Protein 2OIK (pdb70)

CATH classification: 3.30.428.10

B-factor: mean 17.27, std 9.83, range [2.0, 64.06]

InterPro domains:
  IPR011146 HIT-like domain [PF01230] (21-105)
  IPR011146 HIT-like domain [PS51084] (9-110)
  IPR026026 Histidine triad hydrolase, Hint-type [PIRSF000714] (9-146)
  IPR036265 HIT-like superfamily [G3DSA:3.30.428.10] (1-153)
  IPR036265 HIT-like superfamily [SSF54197] (8-139)

Solvent-accessible surface area: 24779 Å² total

Foldseek 3Di:
DADVPQCLQVDPQACWLDDDDQWTKHFHFDQLFALWMKIFGNDFDQDVSDPPVSVVVSLLLVLLLVLSCVLPAPDWDWDFDPCSRGTMIITTGHHCPGQCPPPDPVDDGDDDDGDDHDDPVSSNSSSVSSVVSND/DADPPQPLSPDVQAQWLDDDPFWTKHFHFDQLFALWIKIFTNDFDQDVSDDVVSVVVSLLLVLLLVLSCVLPAPDWDWDFDCCSRGTMIITTGHHPQGQAPPHDPVDDGDDDDRDDHDDPVSSVSSSVSSVVSPD/DADPPQCLQPDVQACWLADDQFWTKHFHFDQLFALKIKIFGNDFDQDVSDDPVSVVVSLLLVLLLVLSCVLPAPDWDWDFDPCSRGTMIITTRHHCQGQCPPPDPVDDGDDDDRDDHDDPVSSVSSSVSSCVSPVD/DADPPQCLRVDPQACWLDDDPFWTKHFHFDQQFALWMKIFGNDFDQDVSDDVVSVVVSLLLVLSLVLSCVLPAPDWDWDFDPCSRGTMIITTGHHCPGQCPPPDPPDDGDDDDGDDHDDPVSSNSSSVSSVVSPD

Nearest PDB structures (foldseek):
  2oik-assembly2_D  TM=1.006E+00  e=1.350E-24  Methylobacillus flagellatus KT
  3i4s-assembly1_B  TM=7.243E-01  e=1.370E-07  Bradyrhizobium japonicum
  3nrd-assembly1_A  TM=7.427E-01  e=4.252E-07  Sinorhizobium meliloti 1021
  3o0m-assembly1_A  TM=6.708E-01  e=4.443E-05  Mycolicibacterium smegmatis MC2 155
  6cpy-assembly2_B  TM=4.440E-01  e=4.401E+00  Zea mays

Organism: Methylobacillus flagellatus (strain ATCC 51484 / DSM 6875 / VKM B-1610 / KT) (NCBI:txid265072)

Radius of gyration: 26.85 Å; Cα contacts (8 Å, |Δi|>4): 1115; chains: 4; bounding box: 58×59×86 Å

Secondary structure (DSSP, 8-state):
---TT-HHHHS--SEEEEE-SSEEEEE---TT-TT-EEEEESS------S-HHHHHH--HHHHHHHHHHH---SEEEEEE-----S-EEEEEEE-TTSSSTTS-TTS---S---PPPPPHHHHHHHHHHHHHHH-/---TT-HHHHS--SEEEEE-SSEEEEE---TT-TT-EEEEESS------S-HHHHHH--HHHHHHHHHHH---SEEEEEE-----S-EEEEEEE-TTSSSTTS-TTS---S---PPPPPHHHHHHHHHHHHHHH-/---TT-HHHHS--SEEEEE-SSEEEEE---TT-TT-EEEEESS------S-HHHHHH--HHHHHHHHHHH---SEEEEEE-----S-EEEEEEE-TTSSSTTS-TTS---S---PPPPPHHHHHHHHHHHHHHH--/---TT-HHHHS--SEEEEE-SSEEEEE---TT-TT-EEEEESS------S-HHHHHH--HHHHHHHHHHH---SEEEEEE-----S-EEEEEEE-TTSSSTTS-TTS---S---PPPPPHHHHHHHHHHHHHHH-

Sequence (541 aa):
SFHKNCEELCTTAGGEILWQDALCRVVHVENQDYPGFCRVILNRHVKESDLRPAERDHLLVVFAVEEAVREVRPDKINLASLGNTPHVHWHVIPRFKRDRHFPNSVWGETKRESLPQALDQGSTTALKKAISVRLDSFHKNCELCTTAGGEILWQDALCRVVHVENQDYPGFCRVILNRHVKESDLRPAERDHLLVVFAVEEAVREVRPDKINLASLGNTPHVHWHVIPRFKRDRHFPNSVWGETTKRESLPQALDQGSTTALKKAISVVRLDSFHKNCELCTTAGGEILWQDALCRVVHVENQDYPGFCRVILNRHVKESDLRPAERDHHLLVVFAVEEAVREVRPDKINLASLGNTPHVHWHVIPRFKRDRHFPNSVWGETTKRESLPQALDQGSTTALKKAISVRLDQSFHKNCELCTTAGGEILWQDALCRVVHVENQDYPGFCRVILNRHVKESDLRPAERDHLLVVFAVEEAVREVRPDKINLASLGNTPHVHWHVIPRFKRDRHFPNSVWGETKRESLPQALDQGSTTALKKAISVRLD

Structure (mmCIF, N/CA/C/O backbone):
data_2OIK
#
_entry.id   2OIK
#
_cell.length_a   45.243
_cell.length_b   47.981
_cell.length_c   69.766
_cell.angle_alpha   108.130
_cell.angle_beta   98.220
_cell.angle_gamma   90.340
#
_symmetry.space_group_name_H-M   'P 1'
#
loop_
_entity.id
_entity.type
_entity.pdbx_description
1 polymer 'Histidine triad (HIT) protein'
2 non-polymer 'ZINC ION'
3 non-polymer 'CHLORIDE ION'
4 non-polymer GLYCEROL
5 water water
#
loop_
_atom_site.group_PDB
_atom_site.id
_atom_site.type_symbol
_atom_site.label_atom_id
_atom_site.label_alt_id
_atom_site.label_comp_id
_atom_site.label_asym_id
_atom_site.label_entity_id
_atom_site.label_seq_id
_atom_site.pdbx_PDB_ins_code
_atom_site.Cartn_x
_atom_site.Cartn_y
_atom_site.Cartn_z
_atom_site.occupancy
_atom_site.B_iso_or_equiv
_atom_site.auth_seq_id
_atom_site.auth_comp_id
_atom_site.auth_asym_id
_atom_site.auth_atom_id
_atom_site.pdbx_PDB_model_num
ATOM 1 N N . SER A 1 7 ? 29.489 37.003 50.070 1.00 43.08 6 SER A N 1
ATOM 2 C CA . SER A 1 7 ? 28.291 37.883 49.944 1.00 41.99 6 SER A CA 1
ATOM 3 C C . SER A 1 7 ? 28.131 38.379 48.509 1.00 40.95 6 SER A C 1
ATOM 4 O O . SER A 1 7 ? 27.221 37.939 47.804 1.00 40.21 6 SER A O 1
ATOM 5 N N . PHE A 1 8 ? 29.022 39.296 48.109 1.00 39.15 7 PHE A N 1
ATOM 6 C CA . PHE A 1 8 ? 29.067 39.911 46.763 1.00 37.82 7 PHE A CA 1
ATOM 7 C C . PHE A 1 8 ? 30.533 40.068 46.352 1.00 36.50 7 PHE A C 1
ATOM 8 O O . PHE A 1 8 ? 31.261 40.869 46.945 1.00 38.58 7 PHE A O 1
ATOM 16 N N . HIS A 1 9 ? 30.963 39.265 45.375 1.00 33.41 8 HIS A N 1
ATOM 17 C CA . HIS A 1 9 ? 32.265 39.412 44.731 1.00 30.40 8 HIS A CA 1
ATOM 18 C C . HIS A 1 9 ? 32.088 40.314 43.519 1.00 29.05 8 HIS A C 1
ATOM 19 O O . HIS A 1 9 ? 31.396 39.954 42.562 1.00 27.83 8 HIS A O 1
ATOM 21 N N . LYS A 1 10 ? 32.699 41.498 43.576 1.00 26.87 9 LYS A N 1
ATOM 22 C CA . LYS A 1 10 ? 32.612 42.501 42.502 1.00 24.85 9 LYS A CA 1
ATOM 23 C C . LYS A 1 10 ? 33.019 41.953 41.124 1.00 23.62 9 LYS A C 1
ATOM 24 O O . LYS A 1 10 ? 32.602 42.502 40.111 1.00 23.09 9 LYS A O 1
ATOM 26 N N . ASN A 1 11 ? 33.792 40.863 41.073 1.00 22.07 10 ASN A N 1
ATOM 27 C CA . ASN A 1 11 ? 34.226 40.294 39.775 1.00 22.69 10 ASN A CA 1
ATOM 28 C C . ASN A 1 11 ? 33.501 39.001 39.310 1.00 21.18 10 ASN A C 1
ATOM 29 O O . ASN A 1 11 ? 33.856 38.423 38.288 1.00 22.69 10 ASN A O 1
ATOM 34 N N . CYS A 1 12 ? 32.493 38.572 40.066 1.00 17.97 11 CYS A N 1
ATOM 35 C CA . CYS A 1 12 ? 31.624 37.432 39.734 1.00 14.56 11 CYS A CA 1
ATOM 36 C C . CYS A 1 12 ? 30.419 37.896 38.912 1.00 14.96 11 CYS A C 1
ATOM 37 O O . CYS A 1 12 ? 29.608 38.684 39.405 1.00 12.77 11 CYS A O 1
ATOM 40 N N . GLU A 1 13 ? 30.286 37.408 37.671 1.00 14.22 12 GLU A N 1
ATOM 41 C CA A GLU A 1 13 ? 29.199 37.814 36.779 0.50 13.47 12 GLU A CA 1
ATOM 42 C CA B GLU A 1 13 ? 29.187 37.838 36.785 0.50 11.91 12 GLU A CA 1
ATOM 43 C C . GLU A 1 13 ? 27.820 37.540 37.387 1.00 11.16 12 GLU A C 1
ATOM 44 O O . GLU A 1 13 ? 26.864 38.211 37.100 1.00 12.23 12 GLU A O 1
ATOM 49 N N . LEU A 1 14 ? 27.717 36.520 38.230 1.00 9.92 13 LEU A N 1
ATOM 50 C CA . LEU A 1 14 ? 26.433 36.215 38.841 1.00 10.45 13 LEU A CA 1
ATOM 51 C C . LEU A 1 14 ? 26.133 37.034 40.106 1.00 9.80 13 LEU A C 1
ATOM 52 O O . LEU A 1 14 ? 25.025 37.017 40.617 1.00 13.65 13 LEU A O 1
ATOM 57 N N . CYS A 1 15 ? 27.123 37.742 40.609 1.00 10.17 14 CYS A N 1
ATOM 58 C CA . CYS A 1 15 ? 26.901 38.770 41.645 1.00 12.24 14 CYS A CA 1
ATOM 59 C C . CYS A 1 15 ? 26.521 40.073 40.988 1.00 12.43 14 CYS A C 1
ATOM 60 O O . CYS A 1 15 ? 25.705 40.816 41.532 1.00 11.87 14 CYS A O 1
ATOM 63 N N . THR A 1 16 ? 27.087 40.328 39.804 1.00 13.26 15 THR A N 1
ATOM 64 C CA . THR A 1 16 ? 26.992 41.644 39.186 1.00 11.27 15 THR A CA 1
ATOM 65 C C . THR A 1 16 ? 25.961 41.749 38.059 1.00 13.17 15 THR A C 1
ATOM 66 O O . THR A 1 16 ? 25.654 42.869 37.601 1.00 11.64 15 THR A O 1
ATOM 70 N N . THR A 1 17 ? 25.434 40.608 37.600 1.00 13.51 16 THR A N 1
ATOM 71 C CA . THR A 1 17 ? 24.461 40.621 36.502 1.00 13.48 16 THR A CA 1
ATOM 72 C C . THR A 1 17 ? 23.279 39.703 36.796 1.00 12.94 16 THR A C 1
ATOM 73 O O . THR A 1 17 ? 23.401 38.723 37.544 1.00 11.11 16 THR A O 1
ATOM 77 N N . ALA A 1 18 ? 22.141 40.058 36.214 1.00 13.08 17 ALA A N 1
ATOM 78 C CA . ALA A 1 18 ? 20.915 39.259 36.299 1.00 12.81 17 ALA A CA 1
ATOM 79 C C . ALA A 1 18 ? 21.143 37.825 35.785 1.00 12.84 17 ALA A C 1
ATOM 80 O O . ALA A 1 18 ? 20.800 36.858 36.466 1.00 14.34 17 ALA A O 1
ATOM 82 N N . GLY A 1 19 ? 21.785 37.702 34.623 1.00 15.20 18 GLY A N 1
ATOM 83 C CA . GLY A 1 19 ? 22.130 36.382 34.052 1.00 15.72 18 GLY A CA 1
ATOM 84 C C . GLY A 1 19 ? 21.223 35.963 32.905 1.00 16.59 18 GLY A C 1
ATOM 85 O O . GLY A 1 19 ? 21.367 34.871 32.330 1.00 15.43 18 GLY A O 1
ATOM 86 N N . GLY A 1 20 ? 20.300 36.853 32.572 1.00 14.58 19 GLY A N 1
ATOM 87 C CA . GLY A 1 20 ? 19.229 36.605 31.621 1.00 17.19 19 GLY A CA 1
ATOM 88 C C . GLY A 1 20 ? 17.988 37.380 32.026 1.00 17.86 19 GLY A C 1
ATOM 89 O O . GLY A 1 20 ? 18.007 38.175 32.992 1.00 18.31 19 GLY A O 1
ATOM 90 N N . GLU A 1 21 ? 16.898 37.148 31.305 1.00 18.12 20 GLU A N 1
ATOM 91 C CA . GLU A 1 21 ? 15.627 37.809 31.606 1.00 15.90 20 GLU A CA 1
ATOM 92 C C . GLU A 1 21 ? 15.033 37.162 32.839 1.00 13.81 20 GLU A C 1
ATOM 93 O O . GLU A 1 21 ? 14.750 35.966 32.860 1.00 13.13 20 GLU A O 1
ATOM 99 N N . ILE A 1 22 ? 14.824 37.968 33.868 1.00 14.61 21 ILE A N 1
ATOM 100 C CA . ILE A 1 22 ? 14.299 37.464 35.125 1.00 17.22 21 ILE A CA 1
ATOM 101 C C . ILE A 1 22 ? 12.826 37.116 34.987 1.00 16.52 21 ILE A C 1
ATOM 102 O O . ILE A 1 22 ? 12.020 37.964 34.579 1.00 19.03 21 ILE A O 1
ATOM 107 N N . LEU A 1 23 ? 12.508 35.867 35.325 1.00 14.04 22 LEU A N 1
ATOM 108 C CA . LEU A 1 23 ? 11.157 35.319 35.245 1.00 15.30 22 LEU A CA 1
ATOM 109 C C . LEU A 1 23 ? 10.471 35.252 36.607 1.00 16.96 22 LEU A C 1
ATOM 110 O O . LEU A 1 23 ? 9.238 35.340 36.699 1.00 18.02 22 LEU A O 1
ATOM 115 N N . TRP A 1 24 ? 11.264 35.049 37.652 1.00 13.67 23 TRP A N 1
ATOM 116 C CA . TRP A 1 24 ? 10.753 34.902 38.997 1.00 15.20 23 TRP A CA 1
ATOM 117 C C . TRP A 1 24 ? 11.912 35.222 39.901 1.00 16.11 23 TRP A C 1
ATOM 118 O O . TRP A 1 24 ? 13.078 35.026 39.525 1.00 15.00 23 TRP A O 1
ATOM 129 N N . GLN A 1 25 ? 11.599 35.749 41.085 1.00 15.75 24 GLN A N 1
ATOM 130 C CA . GLN A 1 25 ? 12.609 35.884 42.124 1.00 16.06 24 GLN A CA 1
ATOM 131 C C . GLN A 1 25 ? 12.021 36.018 43.510 1.00 16.16 24 GLN A C 1
ATOM 132 O O . GLN A 1 25 ? 10.858 36.387 43.698 1.00 14.05 24 GLN A O 1
ATOM 138 N N . ASP A 1 26 ? 12.851 35.670 44.471 1.00 14.67 25 ASP A N 1
ATOM 139 C CA . ASP A 1 26 ? 12.565 35.923 45.849 1.00 15.73 25 ASP A CA 1
ATOM 140 C C . ASP A 1 26 ? 13.870 36.291 46.522 1.00 17.05 25 ASP A C 1
ATOM 141 O O . ASP A 1 26 ? 14.850 36.595 45.833 1.00 18.12 25 ASP A O 1
ATOM 146 N N . ALA A 1 27 ? 13.873 36.311 47.850 1.00 17.13 26 ALA A N 1
ATOM 147 C CA . ALA A 1 27 ? 15.033 36.690 48.630 1.00 16.70 26 ALA A CA 1
ATOM 148 C C . ALA A 1 27 ? 16.200 35.756 48.378 1.00 16.17 26 ALA A C 1
ATOM 149 O O . ALA A 1 27 ? 17.336 36.206 48.196 1.00 18.21 26 ALA A O 1
ATOM 151 N N . LEU A 1 28 ? 15.927 34.456 48.356 1.00 14.59 27 LEU A N 1
ATOM 152 C CA . LEU A 1 28 ? 16.994 33.468 48.215 1.00 13.84 27 LEU A CA 1
ATOM 153 C C . LEU A 1 28 ? 17.578 33.395 46.830 1.00 12.38 27 LEU A C 1
ATOM 154 O O . LEU A 1 28 ? 18.761 33.159 46.713 1.00 10.75 27 LEU A O 1
ATOM 159 N N . CYS A 1 29 ? 16.749 33.520 45.789 1.00 12.59 28 CYS A N 1
ATOM 160 C CA . CYS A 1 29 ? 17.200 33.180 44.424 1.00 12.04 28 CYS A CA 1
ATOM 161 C C . CYS A 1 29 ? 16.406 33.852 43.322 1.00 12.85 28 CYS A C 1
ATOM 162 O O . CYS A 1 29 ? 15.386 34.478 43.567 1.00 11.96 28 CYS A O 1
ATOM 165 N N . ARG A 1 30 ? 16.874 33.681 42.094 1.00 9.39 29 ARG A N 1
ATOM 166 C CA . ARG A 1 30 ? 16.164 34.172 40.933 1.00 11.97 29 ARG A CA 1
ATOM 167 C C . ARG A 1 30 ? 16.229 33.151 39.790 1.00 11.26 29 ARG A C 1
ATOM 168 O O . ARG A 1 30 ? 17.149 32.362 39.715 1.00 11.82 29 ARG A O 1
ATOM 176 N N . VAL A 1 31 ? 15.205 33.176 38.951 1.00 11.28 30 VAL A N 1
ATOM 177 C CA . VAL A 1 31 ? 15.096 32.337 37.772 1.00 10.01 30 VAL A CA 1
ATOM 178 C C . VAL A 1 31 ? 15.154 33.218 36.535 1.00 10.00 30 VAL A C 1
ATOM 179 O O . VAL A 1 31 ? 14.415 34.223 36.416 1.00 10.22 30 VAL A O 1
ATOM 183 N N . VAL A 1 32 ? 16.006 32.836 35.605 1.00 7.40 31 VAL A N 1
ATOM 184 C CA . VAL A 1 32 ? 16.203 33.630 34.383 1.00 8.50 31 VAL A CA 1
ATOM 185 C C . VAL A 1 32 ? 16.057 32.751 33.147 1.00 7.70 31 VAL A C 1
ATOM 186 O O . VAL A 1 32 ? 16.366 31.570 33.203 1.00 11.49 31 VAL A O 1
ATOM 190 N N . HIS A 1 33 ? 15.590 33.332 32.051 1.00 11.85 32 HIS A N 1
ATOM 191 C CA . HIS A 1 33 ? 15.665 32.705 30.740 1.00 11.92 32 HIS A CA 1
ATOM 192 C C . HIS A 1 33 ? 16.970 33.169 30.145 1.00 13.42 32 HIS A C 1
ATOM 193 O O . HIS A 1 33 ? 17.224 34.372 30.029 1.00 12.84 32 HIS A O 1
ATOM 200 N N . VAL A 1 34 ? 17.800 32.197 29.817 1.00 15.11 33 VAL A N 1
ATOM 201 C CA . VAL A 1 34 ? 19.092 32.415 29.215 1.00 18.99 33 VAL A CA 1
ATOM 202 C C . VAL A 1 34 ? 18.806 32.441 27.731 1.00 22.07 33 VAL A C 1
ATOM 203 O O . VAL A 1 34 ? 18.208 31.498 27.207 1.00 27.85 33 VAL A O 1
ATOM 207 N N . GLU A 1 35 ? 19.202 33.464 27.014 1.00 23.69 34 GLU A N 1
ATOM 208 C CA . GLU A 1 35 ? 18.830 33.470 25.607 1.00 25.35 34 GLU A CA 1
ATOM 209 C C . GLU A 1 35 ? 19.876 32.752 24.750 1.00 24.46 34 GLU A C 1
ATOM 210 O O . GLU A 1 35 ? 20.737 33.355 24.157 1.00 28.23 34 GLU A O 1
ATOM 216 N N . ASN A 1 36 ? 19.767 31.444 24.696 1.00 22.91 35 ASN A N 1
ATOM 217 C CA . ASN A 1 36 ? 20.725 30.598 23.999 1.00 20.02 35 ASN A CA 1
ATOM 218 C C . ASN A 1 36 ? 20.124 30.232 22.658 1.00 19.11 35 ASN A C 1
ATOM 219 O O . ASN A 1 36 ? 19.042 29.682 22.610 1.00 19.94 35 ASN A O 1
ATOM 224 N N . GLN A 1 37 ? 20.797 30.573 21.569 1.00 18.23 36 GLN A N 1
ATOM 225 C CA . GLN A 1 37 ? 20.254 30.345 20.230 1.00 17.39 36 GLN A CA 1
ATOM 226 C C . GLN A 1 37 ? 19.963 28.887 19.872 1.00 14.54 36 GLN A C 1
ATOM 227 O O . GLN A 1 37 ? 19.101 28.616 19.037 1.00 15.86 36 GLN A O 1
ATOM 230 N N . ASP A 1 38 ? 20.663 27.952 20.512 1.00 13.02 37 ASP A N 1
ATOM 231 C CA . ASP A 1 38 ? 20.517 26.529 20.224 1.00 10.16 37 ASP A CA 1
ATOM 232 C C . ASP A 1 38 ? 19.563 25.829 21.222 1.00 11.17 37 ASP A C 1
ATOM 233 O O . ASP A 1 38 ? 19.170 24.674 21.043 1.00 11.92 37 ASP A O 1
ATOM 238 N N . TYR A 1 39 ? 19.244 26.518 22.318 1.00 10.36 38 TYR A N 1
ATOM 239 C CA . TYR A 1 39 ? 18.411 25.936 23.364 1.00 10.54 38 TYR A CA 1
ATOM 240 C C . TYR A 1 39 ? 17.387 26.958 23.849 1.00 13.03 38 TYR A C 1
ATOM 241 O O . TYR A 1 39 ? 17.526 27.488 24.950 1.00 10.97 38 TYR A O 1
ATOM 250 N N . PRO A 1 40 ? 16.364 27.257 23.012 1.00 14.06 39 PRO A N 1
ATOM 251 C CA . PRO A 1 40 ? 15.262 28.086 23.538 1.00 14.24 39 PRO A CA 1
ATOM 252 C C . PRO A 1 40 ? 14.631 27.444 24.783 1.00 11.53 39 PRO A C 1
ATOM 253 O O . PRO A 1 40 ? 14.480 26.226 24.834 1.00 13.57 39 PRO A O 1
ATOM 257 N N . GLY A 1 41 ? 14.333 28.246 25.806 1.00 10.24 40 GLY A N 1
ATOM 258 C CA . GLY A 1 41 ? 13.729 27.726 27.046 1.00 9.85 40 GLY A CA 1
ATOM 259 C C . GLY A 1 41 ? 14.720 27.288 28.091 1.00 9.32 40 GLY A C 1
ATOM 260 O O . GLY A 1 41 ? 14.321 26.805 29.181 1.00 14.26 40 GLY A O 1
ATOM 261 N N . PHE A 1 42 ? 16.019 27.378 27.775 1.00 9.70 41 PHE A N 1
ATOM 262 C CA . PHE A 1 42 ? 17.104 27.104 28.737 1.00 10.80 41 PHE A CA 1
ATOM 263 C C . PHE A 1 42 ? 16.961 28.174 29.830 1.00 11.62 41 PHE A C 1
ATOM 264 O O . PHE A 1 42 ? 16.996 29.365 29.568 1.00 8.15 41 PHE A O 1
ATOM 272 N N . CYS A 1 43 ? 16.753 27.738 31.050 1.00 8.36 42 CYS A N 1
ATOM 273 C CA . CYS A 1 43 ? 16.626 28.608 32.221 1.00 10.53 42 CYS A CA 1
ATOM 274 C C . CYS A 1 43 ? 17.703 28.296 33.264 1.00 11.22 42 CYS A C 1
ATOM 275 O O . CYS A 1 43 ? 18.247 27.195 33.312 1.00 11.37 42 CYS A O 1
ATOM 278 N N . ARG A 1 44 ? 17.975 29.272 34.131 1.00 11.64 43 ARG A N 1
ATOM 279 C CA . ARG A 1 44 ? 18.894 29.073 35.241 1.00 11.54 43 ARG A CA 1
ATOM 280 C C . ARG A 1 44 ? 18.241 29.542 36.543 1.00 9.91 43 ARG A C 1
ATOM 281 O O . ARG A 1 44 ? 17.558 30.554 36.560 1.00 12.54 43 ARG A O 1
ATOM 289 N N . VAL A 1 45 ? 18.424 28.768 37.613 1.00 7.48 44 VAL A N 1
ATOM 290 C CA . VAL A 1 45 ? 18.077 29.195 38.966 1.00 9.02 44 VAL A CA 1
ATOM 291 C C . VAL A 1 45 ? 19.381 29.643 39.637 1.00 10.19 44 VAL A C 1
ATOM 292 O O . VAL A 1 45 ? 20.272 28.844 39.858 1.00 9.01 44 VAL A O 1
ATOM 296 N N . ILE A 1 46 ? 19.499 30.942 39.906 1.00 9.83 45 ILE A N 1
ATOM 297 C CA . ILE A 1 46 ? 20.746 31.528 40.419 1.00 7.98 45 ILE A CA 1
ATOM 298 C C . ILE A 1 46 ? 20.531 31.948 41.868 1.00 11.29 45 ILE A C 1
ATOM 299 O O . ILE A 1 46 ? 19.604 32.714 42.160 1.00 10.45 45 ILE A O 1
ATOM 304 N N . LEU A 1 47 ? 21.345 31.427 42.793 1.00 11.97 46 LEU A N 1
ATOM 305 C CA . LEU A 1 47 ? 21.323 31.881 44.181 1.00 11.97 46 LEU A CA 1
ATOM 306 C C . LEU A 1 47 ? 21.709 33.366 44.223 1.00 12.18 46 LEU A C 1
ATOM 307 O O . LEU A 1 47 ? 22.658 33.791 43.556 1.00 13.57 46 LEU A O 1
ATOM 312 N N . ASN A 1 48 ? 20.990 34.151 45.008 1.00 13.46 47 ASN A N 1
ATOM 313 C CA . ASN A 1 48 ? 21.275 35.571 45.041 1.00 14.17 47 ASN A CA 1
ATOM 314 C C . ASN A 1 48 ? 22.632 35.844 45.674 1.00 17.03 47 ASN A C 1
ATOM 315 O O . ASN A 1 48 ? 23.474 36.527 45.085 1.00 19.71 47 ASN A O 1
ATOM 320 N N . ARG A 1 49 ? 22.933 35.220 46.798 1.00 16.31 48 ARG A N 1
ATOM 321 C CA . ARG A 1 49 ? 24.246 35.494 47.369 1.00 16.22 48 ARG A CA 1
ATOM 322 C C . ARG A 1 49 ? 25.343 34.560 46.867 1.00 15.77 48 ARG A C 1
ATOM 323 O O . ARG A 1 49 ? 25.091 33.535 46.265 1.00 13.85 48 ARG A O 1
ATOM 331 N N . HIS A 1 50 ? 26.581 34.976 47.063 1.00 15.61 49 HIS A N 1
ATOM 332 C CA . HIS A 1 50 ? 27.708 34.281 46.499 1.00 13.21 49 HIS A CA 1
ATOM 333 C C . HIS A 1 50 ? 28.094 33.167 47.434 1.00 14.15 49 HIS A C 1
ATOM 334 O O . HIS A 1 50 ? 28.700 33.418 48.479 1.00 14.91 49 HIS A O 1
ATOM 341 N N . VAL A 1 51 ? 27.755 31.948 47.043 1.00 8.36 50 VAL A N 1
ATOM 342 C CA . VAL A 1 51 ? 28.086 30.736 47.776 1.00 11.10 50 VAL A CA 1
ATOM 343 C C . VAL A 1 51 ? 28.581 29.753 46.736 1.00 11.30 50 VAL A C 1
ATOM 344 O O . VAL A 1 51 ? 28.010 29.667 45.631 1.00 13.68 50 VAL A O 1
ATOM 348 N N . LYS A 1 52 ? 29.628 29.013 47.079 1.00 12.59 51 LYS A N 1
ATOM 349 C CA . LYS A 1 52 ? 30.321 28.149 46.125 1.00 12.92 51 LYS A CA 1
ATOM 350 C C . LYS A 1 52 ? 29.627 26.823 45.817 1.00 11.50 51 LYS A C 1
ATOM 351 O O . LYS A 1 52 ? 29.511 26.461 44.655 1.00 13.53 51 LYS A O 1
ATOM 357 N N . GLU A 1 53 ? 29.216 26.110 46.867 1.00 11.36 52 GLU A N 1
ATOM 358 C CA . GLU A 1 53 ? 28.692 24.724 46.799 1.00 7.84 52 GLU A CA 1
ATOM 359 C C . GLU A 1 53 ? 27.287 24.680 47.391 1.00 8.66 52 GLU A C 1
ATOM 360 O O . GLU A 1 53 ? 26.963 25.474 48.273 1.00 8.23 52 GLU A O 1
ATOM 374 N N . SER A 1 55 ? 26.464 22.357 49.359 1.00 12.91 54 SER A N 1
ATOM 375 C CA . SER A 1 55 ? 26.649 21.891 50.733 1.00 11.32 54 SER A CA 1
ATOM 376 C C . SER A 1 55 ? 27.268 22.962 51.640 1.00 10.42 54 SER A C 1
ATOM 377 O O . SER A 1 55 ? 27.520 22.711 52.812 1.00 14.88 54 SER A O 1
ATOM 380 N N . ASP A 1 56 ? 27.512 24.138 51.081 1.00 8.31 55 ASP A N 1
ATOM 381 C CA . ASP A 1 56 ? 27.787 25.363 51.863 1.00 9.83 55 ASP A CA 1
ATOM 382 C C . ASP A 1 56 ? 26.503 26.002 52.449 1.00 9.25 55 ASP A C 1
ATOM 383 O O . ASP A 1 56 ? 26.590 26.841 53.341 1.00 9.39 55 ASP A O 1
ATOM 388 N N . LEU A 1 57 ? 25.336 25.622 51.932 1.00 11.45 56 LEU A N 1
ATOM 389 C CA . LEU A 1 57 ? 24.052 26.220 52.314 1.00 11.12 56 LEU A CA 1
ATOM 390 C C . LEU A 1 57 ? 23.478 25.471 53.500 1.00 12.33 56 LEU A C 1
ATOM 391 O O . LEU A 1 57 ? 23.794 24.320 53.696 1.00 13.17 56 LEU A O 1
ATOM 396 N N . ARG A 1 58 ? 22.642 26.112 54.312 1.00 14.16 57 ARG A N 1
ATOM 397 C CA . ARG A 1 58 ? 21.935 25.354 55.351 1.00 15.74 57 ARG A CA 1
ATOM 398 C C . ARG A 1 58 ? 20.923 24.445 54.678 1.00 16.34 57 ARG A C 1
ATOM 399 O O . ARG A 1 58 ? 20.423 24.779 53.619 1.00 15.25 57 ARG A O 1
ATOM 407 N N . PRO A 1 59 ? 20.648 23.274 55.269 1.00 17.17 58 PRO A N 1
ATOM 408 C CA . PRO A 1 59 ? 19.658 22.376 54.693 1.00 19.34 58 PRO A CA 1
ATOM 409 C C . PRO A 1 59 ? 18.328 23.031 54.231 1.00 18.68 58 PRO A C 1
ATOM 410 O O . PRO A 1 59 ? 17.792 22.646 53.202 1.00 18.21 58 PRO A O 1
ATOM 414 N N . ALA A 1 60 ? 17.810 23.998 54.984 1.00 16.69 59 ALA A N 1
ATOM 415 C CA . ALA A 1 60 ? 16.552 24.659 54.630 1.00 14.80 59 ALA A CA 1
ATOM 416 C C . ALA A 1 60 ? 16.691 25.497 53.384 1.00 14.58 59 ALA A C 1
ATOM 417 O O . ALA A 1 60 ? 15.759 25.615 52.590 1.00 13.68 59 ALA A O 1
ATOM 419 N N . GLU A 1 61 ? 17.867 26.074 53.194 1.00 14.72 60 GLU A N 1
ATOM 420 C CA . GLU A 1 61 ? 18.132 26.873 52.004 1.00 14.52 60 GLU A CA 1
ATOM 421 C C . GLU A 1 61 ? 18.296 25.988 50.777 1.00 12.10 60 GLU A C 1
ATOM 422 O O . GLU A 1 61 ? 17.871 26.367 49.694 1.00 12.78 60 GLU A O 1
ATOM 428 N N . ARG A 1 62 ? 18.980 24.854 50.965 1.00 13.70 61 ARG A N 1
ATOM 429 C CA . ARG A 1 62 ? 19.177 23.819 49.945 1.00 15.33 61 ARG A CA 1
ATOM 430 C C . ARG A 1 62 ? 17.823 23.379 49.411 1.00 15.39 61 ARG A C 1
ATOM 431 O O . ARG A 1 62 ? 17.567 23.342 48.194 1.00 16.69 61 ARG A O 1
ATOM 439 N N . ASP A 1 63 ? 16.965 23.035 50.347 1.00 13.01 62 ASP A N 1
ATOM 440 C CA . ASP A 1 63 ? 15.612 22.603 50.044 1.00 14.04 62 ASP A CA 1
ATOM 441 C C . ASP A 1 63 ? 14.777 23.634 49.308 1.00 13.46 62 ASP A C 1
ATOM 442 O O . ASP A 1 63 ? 14.175 23.314 48.305 1.00 13.85 62 ASP A O 1
ATOM 447 N N . HIS A 1 64 ? 14.753 24.858 49.803 1.00 13.57 63 HIS A N 1
ATOM 448 C CA . HIS A 1 64 ? 14.036 25.918 49.126 1.00 14.30 63 HIS A CA 1
ATOM 449 C C . HIS A 1 64 ? 14.541 26.072 47.686 1.00 13.75 63 HIS A C 1
ATOM 450 O O . HIS A 1 64 ? 13.746 26.113 46.743 1.00 11.93 63 HIS A O 1
ATOM 457 N N . LEU A 1 65 ? 15.864 26.114 47.514 1.00 12.07 64 LEU A N 1
ATOM 458 C CA . LEU A 1 65 ? 16.445 26.254 46.205 1.00 12.44 64 LEU A CA 1
ATOM 459 C C . LEU A 1 65 ? 16.007 25.089 45.307 1.00 11.14 64 LEU A C 1
ATOM 460 O O . LEU A 1 65 ? 15.661 25.317 44.162 1.00 11.56 64 LEU A O 1
ATOM 473 N N . LEU A 1 67 ? 13.354 23.209 45.486 1.00 12.06 66 LEU A N 1
ATOM 474 C CA . LEU A 1 67 ? 11.932 23.369 45.122 1.00 11.72 66 LEU A CA 1
ATOM 475 C C . LEU A 1 67 ? 11.722 24.346 43.955 1.00 10.48 66 LEU A C 1
ATOM 476 O O . LEU A 1 67 ? 10.848 24.149 43.129 1.00 12.25 66 LEU A O 1
ATOM 481 N N . VAL A 1 68 ? 12.544 25.387 43.870 1.00 9.13 67 VAL A N 1
ATOM 482 C CA . VAL A 1 68 ? 12.474 26.331 42.761 1.00 10.20 67 VAL A CA 1
ATOM 483 C C . VAL A 1 68 ? 12.947 25.649 41.488 1.00 10.48 67 VAL A C 1
ATOM 484 O O . VAL A 1 68 ? 12.331 25.807 40.430 1.00 9.23 67 VAL A O 1
ATOM 488 N N . VAL A 1 69 ? 14.031 24.875 41.599 1.00 12.61 68 VAL A N 1
ATOM 489 C CA . VAL A 1 69 ? 14.582 24.145 40.455 1.00 13.24 68 VAL A CA 1
ATOM 490 C C . VAL A 1 69 ? 13.542 23.170 39.873 1.00 10.66 68 VAL A C 1
ATOM 491 O O . VAL A 1 69 ? 13.368 23.114 38.672 1.00 11.61 68 VAL A O 1
ATOM 495 N N . PHE A 1 70 ? 12.861 22.417 40.731 1.00 10.07 69 PHE A N 1
ATOM 496 C CA . PHE A 1 70 ? 11.890 21.458 40.242 1.00 9.96 69 PHE A CA 1
ATOM 497 C C . PHE A 1 70 ? 10.634 22.138 39.654 1.00 10.03 69 PHE A C 1
ATOM 498 O O . PHE A 1 70 ? 10.034 21.634 38.743 1.00 10.59 69 PHE A O 1
ATOM 506 N N . ALA A 1 71 ? 10.276 23.305 40.162 1.00 10.25 70 ALA A N 1
ATOM 507 C CA . ALA A 1 71 ? 9.165 24.060 39.635 1.00 9.82 70 ALA A CA 1
ATOM 508 C C . ALA A 1 71 ? 9.546 24.569 38.247 1.00 9.87 70 ALA A C 1
ATOM 509 O O . ALA A 1 71 ? 8.694 24.604 37.337 1.00 9.47 70 ALA A O 1
ATOM 511 N N . VAL A 1 72 ? 10.822 24.921 38.063 1.00 8.99 71 VAL A N 1
ATOM 512 C CA . VAL A 1 72 ? 11.297 25.417 36.776 1.00 10.07 71 VAL A CA 1
ATOM 513 C C . VAL A 1 72 ? 11.405 24.229 35.809 1.00 9.99 71 VAL A C 1
ATOM 514 O O . VAL A 1 72 ? 11.071 24.351 34.635 1.00 12.54 71 VAL A O 1
ATOM 518 N N . GLU A 1 73 ? 11.878 23.077 36.269 1.00 8.81 72 GLU A N 1
ATOM 519 C CA . GLU A 1 73 ? 11.784 21.878 35.414 1.00 10.31 72 GLU A CA 1
ATOM 520 C C . GLU A 1 73 ? 10.352 21.626 34.885 1.00 9.22 72 GLU A C 1
ATOM 521 O O . GLU A 1 73 ? 10.155 21.435 33.697 1.00 12.40 72 GLU A O 1
ATOM 527 N N . GLU A 1 74 ? 9.387 21.611 35.788 1.00 12.08 73 GLU A N 1
ATOM 528 C CA . GLU A 1 74 ? 7.988 21.415 35.439 1.00 10.79 73 GLU A CA 1
ATOM 529 C C . GLU A 1 74 ? 7.482 22.451 34.452 1.00 10.42 73 GLU A C 1
ATOM 530 O O . GLU A 1 74 ? 6.800 22.097 33.503 1.00 10.70 73 GLU A O 1
ATOM 536 N N . ALA A 1 75 ? 7.825 23.719 34.651 1.00 10.01 74 ALA A N 1
ATOM 537 C CA . ALA A 1 75 ? 7.434 24.771 33.719 1.00 8.83 74 ALA A CA 1
ATOM 538 C C . ALA A 1 75 ? 8.045 24.600 32.326 1.00 10.04 74 ALA A C 1
ATOM 539 O O . ALA A 1 75 ? 7.358 24.798 31.321 1.00 8.50 74 ALA A O 1
ATOM 541 N N . VAL A 1 76 ? 9.331 24.276 32.266 1.00 7.96 75 VAL A N 1
ATOM 542 C CA . VAL A 1 76 ? 10.011 24.053 30.995 1.00 9.41 75 VAL A CA 1
ATOM 543 C C . VAL A 1 76 ? 9.410 22.854 30.273 1.00 10.22 75 VAL A C 1
ATOM 544 O O . VAL A 1 76 ? 9.210 22.920 29.071 1.00 12.45 75 VAL A O 1
ATOM 548 N N . ARG A 1 77 ? 9.125 21.769 31.004 1.00 10.63 76 ARG A N 1
ATOM 549 C CA . ARG A 1 77 ? 8.477 20.576 30.417 1.00 9.08 76 ARG A CA 1
ATOM 550 C C . ARG A 1 77 ? 7.145 20.947 29.752 1.00 10.77 76 ARG A C 1
ATOM 551 O O . ARG A 1 77 ? 6.916 20.653 28.572 1.00 10.20 76 ARG A O 1
ATOM 559 N N . GLU A 1 78 ? 6.313 21.659 30.507 1.00 11.29 77 GLU A N 1
ATOM 560 C CA . GLU A 1 78 ? 4.988 22.104 30.071 1.00 9.39 77 GLU A CA 1
ATOM 561 C C . GLU A 1 78 ? 5.026 23.047 28.859 1.00 8.89 77 GLU A C 1
ATOM 562 O O . GLU A 1 78 ? 4.268 22.872 27.902 1.00 10.60 77 GLU A O 1
ATOM 568 N N . VAL A 1 79 ? 5.896 24.046 28.897 1.00 7.92 78 VAL A N 1
ATOM 569 C CA . VAL A 1 79 ? 5.934 25.051 27.830 1.00 10.36 78 VAL A CA 1
ATOM 570 C C . VAL A 1 79 ? 6.683 24.573 26.618 1.00 9.63 78 VAL A C 1
ATOM 571 O O . VAL A 1 79 ? 6.238 24.795 25.491 1.00 11.62 78 VAL A O 1
ATOM 583 N N . ARG A 1 81 ? 7.760 21.258 25.995 1.00 12.86 80 ARG A N 1
ATOM 584 C CA . ARG A 1 81 ? 7.531 19.848 25.679 1.00 15.08 80 ARG A CA 1
ATOM 585 C C . ARG A 1 81 ? 8.802 19.173 25.120 1.00 13.23 80 ARG A C 1
ATOM 586 O O . ARG A 1 81 ? 8.803 18.663 23.995 1.00 11.57 80 ARG A O 1
ATOM 590 N N . PRO A 1 82 ? 9.883 19.138 25.935 1.00 11.98 81 PRO A N 1
ATOM 591 C CA . PRO A 1 82 ? 11.136 18.578 25.435 1.00 12.85 81 PRO A CA 1
ATOM 592 C C . PRO A 1 82 ? 11.173 17.065 25.512 1.00 10.62 81 PRO A C 1
ATOM 593 O O . PRO A 1 82 ? 10.401 16.429 26.237 1.00 13.21 81 PRO A O 1
ATOM 597 N N . ASP A 1 83 ? 12.117 16.493 24.799 1.00 8.50 82 ASP A N 1
ATOM 598 C CA . ASP A 1 83 ? 12.359 15.056 24.876 1.00 10.01 82 ASP A CA 1
ATOM 599 C C . ASP A 1 83 ? 13.027 14.670 26.173 1.00 9.98 82 ASP A C 1
ATOM 600 O O . ASP A 1 83 ? 12.768 13.609 26.715 1.00 8.37 82 ASP A O 1
ATOM 605 N N . LYS A 1 84 ? 13.883 15.533 26.699 1.00 10.50 83 LYS A N 1
ATOM 606 C CA . LYS A 1 84 ? 14.521 15.253 28.016 1.00 7.77 83 LYS A CA 1
ATOM 607 C C . LYS A 1 84 ? 14.869 16.574 28.699 1.00 9.44 83 LYS A C 1
ATOM 608 O O . LYS A 1 84 ? 15.159 17.564 28.032 1.00 10.84 83 LYS A O 1
ATOM 614 N N . ILE A 1 85 ? 14.856 16.570 30.030 1.00 6.25 84 ILE A N 1
ATOM 615 C CA . ILE A 1 85 ? 15.368 17.654 30.847 1.00 6.69 84 ILE A CA 1
ATOM 616 C C . ILE A 1 85 ? 16.779 17.339 31.370 1.00 5.73 84 ILE A C 1
ATOM 617 O O . ILE A 1 85 ? 17.059 16.202 31.763 1.00 8.82 84 ILE A O 1
ATOM 622 N N . ASN A 1 86 ? 17.692 18.311 31.272 1.00 12.36 85 ASN A N 1
ATOM 623 C CA . ASN A 1 86 ? 18.971 18.182 31.961 1.00 8.21 85 ASN A CA 1
ATOM 624 C C . ASN A 1 86 ? 19.043 19.268 33.050 1.00 10.96 85 ASN A C 1
ATOM 625 O O . ASN A 1 86 ? 18.734 20.454 32.839 1.00 6.23 85 ASN A O 1
ATOM 630 N N . LEU A 1 87 ? 19.444 18.825 34.222 1.00 7.26 86 LEU A N 1
ATOM 631 C CA . LEU A 1 87 ? 19.757 19.688 35.370 1.00 9.83 86 LEU A CA 1
ATOM 632 C C . LEU A 1 87 ? 21.238 19.584 35.743 1.00 8.10 86 LEU A C 1
ATOM 633 O O . LEU A 1 87 ? 21.779 18.504 35.843 1.00 9.49 86 LEU A O 1
ATOM 638 N N . ALA A 1 88 ? 21.856 20.696 36.076 1.00 10.55 87 ALA A N 1
ATOM 639 C CA . ALA A 1 88 ? 23.286 20.684 36.476 1.00 7.19 87 ALA A CA 1
ATOM 640 C C . ALA A 1 88 ? 23.652 21.920 37.274 1.00 10.70 87 ALA A C 1
ATOM 641 O O . ALA A 1 88 ? 23.146 23.028 37.024 1.00 6.69 87 ALA A O 1
ATOM 643 N N . SER A 1 89 ? 24.507 21.708 38.270 1.00 12.42 88 SER A N 1
ATOM 644 C CA . SER A 1 89 ? 25.194 22.774 39.018 1.00 10.07 88 SER A CA 1
ATOM 645 C C . SER A 1 89 ? 26.669 22.415 38.922 1.00 7.88 88 SER A C 1
ATOM 646 O O . SER A 1 89 ? 27.114 21.444 39.475 1.00 5.99 88 SER A O 1
ATOM 649 N N . LEU A 1 90 ? 27.372 23.145 38.088 1.00 6.11 89 LEU A N 1
ATOM 650 C CA . LEU A 1 90 ? 28.758 22.935 37.818 1.00 10.37 89 LEU A CA 1
ATOM 651 C C . LEU A 1 90 ? 29.595 24.025 38.493 1.00 8.98 89 LEU A C 1
ATOM 652 O O . LEU A 1 90 ? 30.241 23.750 39.449 1.00 8.58 89 LEU A O 1
ATOM 657 N N . GLY A 1 91 ? 29.657 25.246 37.994 1.00 9.15 90 GLY A N 1
ATOM 658 C CA . GLY A 1 91 ? 30.348 26.293 38.738 1.00 10.10 90 GLY A CA 1
ATOM 659 C C . GLY A 1 91 ? 31.867 26.311 38.637 1.00 7.86 90 GLY A C 1
ATOM 660 O O . GLY A 1 91 ? 32.537 26.961 39.419 1.00 11.52 90 GLY A O 1
ATOM 661 N N . ASN A 1 92 ? 32.425 25.580 37.690 1.00 9.48 91 ASN A N 1
ATOM 662 C CA . ASN A 1 92 ? 33.876 25.567 37.509 1.00 11.49 91 ASN A CA 1
ATOM 663 C C . ASN A 1 92 ? 34.436 26.909 37.019 1.00 13.09 91 ASN A C 1
ATOM 664 O O . ASN A 1 92 ? 35.519 27.303 37.409 1.00 12.87 91 ASN A O 1
ATOM 682 N N . THR A 1 94 ? 32.476 29.905 37.066 1.00 13.26 93 THR A N 1
ATOM 683 C CA . THR A 1 94 ? 31.839 30.879 37.940 1.00 13.72 93 THR A CA 1
ATOM 684 C C . THR A 1 94 ? 31.300 30.129 39.159 1.00 13.33 93 THR A C 1
ATOM 685 O O . THR A 1 94 ? 30.170 29.627 39.136 1.00 12.21 93 THR A O 1
ATOM 689 N N . PRO A 1 95 ? 32.116 30.060 40.219 1.00 11.39 94 PRO A N 1
ATOM 690 C CA . PRO A 1 95 ? 31.816 29.333 41.470 1.00 12.48 94 PRO A CA 1
ATOM 691 C C . PRO A 1 95 ? 30.797 30.045 42.401 1.00 11.69 94 PRO A C 1
ATOM 692 O O . PRO A 1 95 ? 31.099 30.428 43.553 1.00 11.07 94 PRO A O 1
ATOM 696 N N . HIS A 1 96 ? 29.594 30.222 41.878 1.00 9.98 95 HIS A N 1
ATOM 697 C CA . HIS A 1 96 ? 28.501 30.901 42.560 1.00 9.46 95 HIS A CA 1
ATOM 698 C C . HIS A 1 96 ? 27.321 30.027 42.188 1.00 10.56 95 HIS A C 1
ATOM 699 O O . HIS A 1 96 ? 26.986 29.932 41.003 1.00 9.61 95 HIS A O 1
ATOM 706 N N . VAL A 1 97 ? 26.706 29.395 43.182 1.00 9.30 96 VAL A N 1
ATOM 707 C CA . VAL A 1 97 ? 25.660 28.409 42.981 1.00 11.79 96 VAL A CA 1
ATOM 708 C C . VAL A 1 97 ? 24.571 28.861 41.990 1.00 10.45 96 VAL A C 1
ATOM 709 O O . VAL A 1 97 ? 23.957 29.965 42.081 1.00 8.17 96 VAL A O 1
ATOM 713 N N . HIS A 1 98 ? 24.404 28.032 40.969 1.00 11.06 97 HIS A N 1
ATOM 714 C CA . HIS A 1 98 ? 23.408 28.263 39.920 1.00 9.07 97 HIS A CA 1
ATOM 715 C C . HIS A 1 98 ? 23.120 26.927 39.228 1.00 11.25 97 HIS A C 1
ATOM 716 O O . HIS A 1 98 ? 24.053 26.123 39.030 1.00 10.81 97 HIS A O 1
ATOM 723 N N . TRP A 1 99 ? 21.833 26.705 38.906 1.00 10.43 98 TRP A N 1
ATOM 724 C CA . TRP A 1 99 ? 21.361 25.460 38.307 1.00 8.07 98 TRP A CA 1
ATOM 725 C C . TRP A 1 99 ? 20.938 25.717 36.890 1.00 11.22 98 TRP A C 1
ATOM 726 O O . TRP A 1 99 ? 20.103 26.601 36.650 1.00 12.64 98 TRP A O 1
ATOM 737 N N . HIS A 1 100 ? 21.492 24.939 35.953 1.00 9.55 99 HIS A N 1
ATOM 738 C CA . HIS A 1 100 ? 20.998 24.973 34.549 1.00 9.10 99 HIS A CA 1
ATOM 739 C C . HIS A 1 100 ? 19.820 24.002 34.441 1.00 8.71 99 HIS A C 1
ATOM 740 O O . HIS A 1 100 ? 19.834 22.883 34.996 1.00 10.04 99 HIS A O 1
ATOM 747 N N . VAL A 1 101 ? 18.740 24.473 33.825 1.00 7.12 100 VAL A N 1
ATOM 748 C CA . VAL A 1 101 ? 17.540 23.629 33.612 1.00 8.03 100 VAL A CA 1
ATOM 749 C C . VAL A 1 101 ? 17.338 23.636 32.129 1.00 11.57 100 VAL A C 1
ATOM 750 O O . VAL A 1 101 ? 16.880 24.627 31.587 1.00 10.21 100 VAL A O 1
ATOM 754 N N . ILE A 1 102 ? 17.689 22.559 31.438 1.00 9.77 101 ILE A N 1
ATOM 755 C CA . ILE A 1 102 ? 17.825 22.645 29.969 1.00 6.02 101 ILE A CA 1
ATOM 756 C C . ILE A 1 102 ? 16.836 21.709 29.273 1.00 9.51 101 ILE A C 1
ATOM 757 O O . ILE A 1 102 ? 16.810 20.509 29.555 1.00 6.61 101 ILE A O 1
ATOM 762 N N . PRO A 1 103 ? 15.988 22.241 28.409 1.00 8.49 102 PRO A N 1
ATOM 763 C CA . PRO A 1 103 ? 15.152 21.371 27.567 1.00 8.37 102 PRO A CA 1
ATOM 764 C C . PRO A 1 103 ? 15.969 20.790 26.421 1.00 8.69 102 PRO A C 1
ATOM 765 O O . PRO A 1 103 ? 16.549 21.524 25.652 1.00 10.79 102 PRO A O 1
ATOM 769 N N . ARG A 1 104 ? 15.994 19.462 26.316 1.00 11.48 103 ARG A N 1
ATOM 770 C CA . ARG A 1 104 ? 16.718 18.781 25.239 1.00 10.05 103 ARG A CA 1
ATOM 771 C C . ARG A 1 104 ? 15.750 18.097 24.272 1.00 9.11 103 ARG A C 1
ATOM 772 O O . ARG A 1 104 ? 14.672 17.621 24.701 1.00 9.47 103 ARG A O 1
ATOM 780 N N . PHE A 1 105 ? 16.155 18.018 23.006 1.00 11.11 104 PHE A N 1
ATOM 781 C CA . PHE A 1 105 ? 15.420 17.361 21.946 1.00 10.29 104 PHE A CA 1
ATOM 782 C C . PHE A 1 105 ? 16.331 16.426 21.177 1.00 11.76 104 PHE A C 1
ATOM 783 O O . PHE A 1 105 ? 17.510 16.714 20.973 1.00 7.13 104 PHE A O 1
ATOM 791 N N . LYS A 1 106 ? 15.747 15.330 20.706 1.00 9.70 105 LYS A N 1
ATOM 792 C CA . LYS A 1 106 ? 16.482 14.279 20.006 1.00 10.56 105 LYS A CA 1
ATOM 793 C C . LYS A 1 106 ? 17.286 14.739 18.819 1.00 8.36 105 LYS A C 1
ATOM 794 O O . LYS A 1 106 ? 18.342 14.176 18.513 1.00 8.28 105 LYS A O 1
ATOM 800 N N . ARG A 1 107 ? 16.830 15.792 18.158 1.00 5.83 106 ARG A N 1
ATOM 801 C CA . ARG A 1 107 ? 17.597 16.369 17.105 1.00 6.92 106 ARG A CA 1
ATOM 802 C C . ARG A 1 107 ? 18.102 17.784 17.445 1.00 8.64 106 ARG A C 1
ATOM 803 O O . ARG A 1 107 ? 18.272 18.574 16.558 1.00 5.39 106 ARG A O 1
ATOM 811 N N . ASP A 1 108 ? 18.359 18.078 18.721 1.00 8.17 107 ASP A N 1
ATOM 812 C CA . ASP A 1 108 ? 19.034 19.360 19.066 1.00 7.69 107 ASP A CA 1
ATOM 813 C C . ASP A 1 108 ? 20.536 19.287 18.671 1.00 8.85 107 ASP A C 1
ATOM 814 O O . ASP A 1 108 ? 21.001 18.287 18.182 1.00 5.64 107 ASP A O 1
ATOM 819 N N . ARG A 1 109 ? 21.247 20.413 18.754 1.00 10.74 108 ARG A N 1
ATOM 820 C CA . ARG A 1 109 ? 22.638 20.483 18.356 1.00 10.09 108 ARG A CA 1
ATOM 821 C C . ARG A 1 109 ? 23.535 19.319 18.869 1.00 7.65 108 ARG A C 1
ATOM 822 O O . ARG A 1 109 ? 24.382 18.836 18.123 1.00 9.29 108 ARG A O 1
ATOM 830 N N . HIS A 1 110 ? 23.347 18.887 20.108 1.00 8.69 109 HIS A N 1
ATOM 831 C CA . HIS A 1 110 ? 24.301 18.006 20.778 1.00 7.89 109 HIS A CA 1
ATOM 832 C C . HIS A 1 110 ? 23.762 16.588 21.092 1.00 7.59 109 HIS A C 1
ATOM 833 O O . HIS A 1 110 ? 24.553 15.694 21.477 1.00 8.80 109 HIS A O 1
ATOM 840 N N . PHE A 1 111 ? 22.447 16.367 20.994 1.00 7.73 110 PHE A N 1
ATOM 841 C CA . PHE A 1 111 ? 21.836 15.139 21.525 1.00 7.43 110 PHE A CA 1
ATOM 842 C C . PHE A 1 111 ? 22.426 13.887 20.875 1.00 8.28 110 PHE A C 1
ATOM 843 O O . PHE A 1 111 ? 22.607 13.827 19.651 1.00 8.13 110 PHE A O 1
ATOM 851 N N . PRO A 1 112 ? 22.730 12.863 21.672 1.00 9.28 111 PRO A N 1
ATOM 852 C CA . PRO A 1 112 ? 22.625 12.671 23.123 1.00 11.21 111 PRO A CA 1
ATOM 853 C C . PRO A 1 112 ? 23.824 13.135 23.922 1.00 12.03 111 PRO A C 1
ATOM 854 O O . PRO A 1 112 ? 23.925 12.786 25.076 1.00 9.88 111 PRO A O 1
ATOM 858 N N . ASN A 1 113 ? 24.720 13.944 23.354 1.00 9.68 112 ASN A N 1
ATOM 859 C CA . ASN A 1 113 ? 25.774 14.542 24.185 1.00 9.39 112 ASN A CA 1
ATOM 860 C C . ASN A 1 113 ? 25.165 15.566 25.122 1.00 10.77 112 ASN A C 1
ATOM 861 O O . ASN A 1 113 ? 24.006 15.923 24.969 1.00 11.62 112 ASN A O 1
ATOM 866 N N . SER A 1 114 ? 25.915 15.988 26.139 1.00 10.51 113 SER A N 1
ATOM 867 C CA . SER A 1 114 ? 25.465 17.075 27.009 1.00 9.92 113 SER A CA 1
ATOM 868 C C . SER A 1 114 ? 25.659 18.270 26.160 1.00 8.71 113 SER A C 1
ATOM 869 O O . SER A 1 114 ? 26.374 18.179 25.139 1.00 10.06 113 SER A O 1
ATOM 872 N N . VAL A 1 115 ? 25.075 19.401 26.551 1.00 8.78 114 VAL A N 1
ATOM 873 C CA . VAL A 1 115 ? 25.254 20.605 25.770 1.00 9.42 114 VAL A CA 1
ATOM 874 C C . VAL A 1 115 ? 26.683 21.133 25.853 1.00 10.13 114 VAL A C 1
ATOM 875 O O . VAL A 1 115 ? 27.050 22.011 25.086 1.00 8.17 114 VAL A O 1
ATOM 879 N N . TRP A 1 116 ? 27.500 20.605 26.749 1.00 8.69 115 TRP A N 1
ATOM 880 C CA . TRP A 1 116 ? 28.910 20.994 26.884 1.00 12.18 115 TRP A CA 1
ATOM 881 C C . TRP A 1 116 ? 29.836 20.094 26.049 1.00 11.74 115 TRP A C 1
ATOM 882 O O . TRP A 1 116 ? 31.064 20.317 25.990 1.00 13.41 115 TRP A O 1
ATOM 893 N N . GLY A 1 117 ? 29.247 19.092 25.372 1.00 12.45 116 GLY A N 1
ATOM 894 C CA . GLY A 1 117 ? 30.011 18.086 24.652 1.00 11.67 116 GLY A CA 1
ATOM 895 C C . GLY A 1 117 ? 30.142 18.437 23.198 1.00 12.62 116 GLY A C 1
ATOM 896 O O . GLY A 1 117 ? 29.981 19.619 22.805 1.00 12.36 116 GLY A O 1
ATOM 897 N N . GLU A 1 118 ? 30.430 17.414 22.389 1.00 13.65 117 GLU A N 1
ATOM 898 C CA . GLU A 1 118 ? 30.611 17.599 20.948 1.00 14.78 117 GLU A CA 1
ATOM 899 C C . GLU A 1 118 ? 29.274 17.873 20.242 1.00 12.44 117 GLU A C 1
ATOM 900 O O . GLU A 1 118 ? 28.249 17.288 20.562 1.00 11.53 117 GLU A O 1
ATOM 906 N N . THR A 1 119 ? 29.303 18.834 19.331 1.00 11.10 118 THR A N 1
ATOM 907 C CA . THR A 1 119 ? 28.196 19.118 18.444 1.00 12.04 118 THR A CA 1
ATOM 908 C C . THR A 1 119 ? 27.950 17.949 17.517 1.00 12.79 118 THR A C 1
ATOM 909 O O . THR A 1 119 ? 28.918 17.388 16.986 1.00 11.01 118 THR A O 1
ATOM 913 N N . LYS A 1 120 ? 26.664 17.597 17.321 1.00 12.44 119 LYS A N 1
ATOM 914 C CA . LYS A 1 120 ? 26.269 16.441 16.503 1.00 11.03 119 LYS A CA 1
ATOM 915 C C . LYS A 1 120 ? 25.598 16.818 15.190 1.00 13.16 119 LYS A C 1
ATOM 916 O O . LYS A 1 120 ? 25.744 16.125 14.236 1.00 14.62 119 LYS A O 1
ATOM 922 N N . ARG A 1 121 ? 24.889 17.931 15.120 1.00 13.69 120 ARG A N 1
ATOM 923 C CA . ARG A 1 121 ? 24.156 18.241 13.906 1.00 13.00 120 ARG A CA 1
ATOM 924 C C . ARG A 1 121 ? 23.898 19.730 13.807 1.00 16.02 120 ARG A C 1
ATOM 925 O O . ARG A 1 121 ? 24.046 20.472 14.775 1.00 16.96 120 ARG A O 1
ATOM 933 N N . GLU A 1 122 ? 23.546 20.165 12.607 1.00 18.64 121 GLU A N 1
ATOM 934 C CA . GLU A 1 122 ? 23.027 21.499 12.417 1.00 21.92 121 GLU A CA 1
ATOM 935 C C . GLU A 1 122 ? 21.644 21.501 13.046 1.00 25.58 121 GLU A C 1
ATOM 936 O O . GLU A 1 122 ? 20.935 20.485 13.063 1.00 27.85 121 GLU A O 1
ATOM 940 N N . SER A 1 123 ? 21.269 22.644 13.582 1.00 29.97 122 SER A N 1
ATOM 941 C CA . SER A 1 123 ? 19.967 22.778 14.197 1.00 33.52 122 SER A CA 1
ATOM 942 C C . SER A 1 123 ? 19.539 24.219 13.972 1.00 36.04 122 SER A C 1
ATOM 943 O O . SER A 1 123 ? 20.384 25.092 13.772 1.00 37.73 122 SER A O 1
ATOM 946 N N . LEU A 1 124 ? 18.235 24.463 13.968 1.00 39.38 123 LEU A N 1
ATOM 947 C CA . LEU A 1 124 ? 17.723 25.837 13.883 1.00 42.07 123 LEU A CA 1
ATOM 948 C C . LEU A 1 124 ? 16.381 25.950 14.624 1.00 43.69 123 LEU A C 1
ATOM 949 O O . LEU A 1 124 ? 15.310 26.047 13.990 1.00 44.97 123 LEU A O 1
ATOM 951 N N . PRO A 1 125 ? 16.436 25.943 15.973 1.00 43.84 124 PRO A N 1
ATOM 952 C CA . PRO A 1 125 ? 15.217 26.096 16.774 1.00 44.19 124 PRO A CA 1
ATOM 953 C C . PRO A 1 125 ? 14.799 27.573 16.877 1.00 45.53 124 PRO A C 1
ATOM 954 O O . PRO A 1 125 ? 15.661 28.458 16.994 1.00 45.78 124 PRO A O 1
ATOM 958 N N . GLN A 1 126 ? 13.494 27.841 16.802 1.00 46.83 125 GLN A N 1
ATOM 959 C CA . GLN A 1 126 ? 13.005 29.228 16.831 1.00 46.86 125 GLN A CA 1
ATOM 960 C C . GLN A 1 126 ? 13.175 29.743 18.252 1.00 46.62 125 GLN A C 1
ATOM 961 O O . GLN A 1 126 ? 12.679 29.108 19.186 1.00 45.38 125 GLN A O 1
ATOM 963 N N . ALA A 1 127 ? 13.898 30.862 18.404 1.00 45.78 126 ALA A N 1
ATOM 964 C CA . ALA A 1 127 ? 14.056 31.549 19.699 1.00 44.56 126 ALA A CA 1
ATOM 965 C C . ALA A 1 127 ? 12.690 31.817 20.321 1.00 43.26 126 ALA A C 1
ATOM 966 O O . ALA A 1 127 ? 11.703 31.972 19.603 1.00 43.64 126 ALA A O 1
ATOM 968 N N . LEU A 1 128 ? 12.619 31.845 21.651 1.00 41.48 127 LEU A N 1
ATOM 969 C CA . LEU A 1 128 ? 11.333 32.037 22.323 1.00 40.79 127 LEU A CA 1
ATOM 970 C C . LEU A 1 128 ? 10.693 33.362 21.950 1.00 41.00 127 LEU A C 1
ATOM 971 O O . LEU A 1 128 ? 11.387 34.373 21.795 1.00 39.91 127 LEU A O 1
ATOM 976 N N . ASP A 1 129 ? 9.372 33.337 21.801 1.00 40.84 128 ASP A N 1
ATOM 977 C CA . ASP A 1 129 ? 8.591 34.553 21.599 1.00 41.65 128 ASP A CA 1
ATOM 978 C C . ASP A 1 129 ? 8.046 35.011 22.942 1.00 40.60 128 ASP A C 1
ATOM 979 O O . ASP A 1 129 ? 8.074 34.254 23.911 1.00 39.35 128 ASP A O 1
ATOM 984 N N . GLN A 1 130 ? 7.551 36.245 22.996 1.00 39.83 129 GLN A N 1
ATOM 985 C CA . GLN A 1 130 ? 7.012 36.794 24.241 1.00 39.37 129 GLN A CA 1
ATOM 986 C C . GLN A 1 130 ? 5.970 35.843 24.836 1.00 37.69 129 GLN A C 1
ATOM 987 O O . GLN A 1 130 ? 5.895 35.675 26.061 1.00 36.81 129 GLN A O 1
ATOM 989 N N . GLY A 1 131 ? 5.191 35.208 23.963 1.00 35.34 130 GLY A N 1
ATOM 990 C CA . GLY A 1 131 ? 4.145 34.282 24.386 1.00 34.17 130 GLY A CA 1
ATOM 991 C C . GLY A 1 131 ? 4.670 33.154 25.241 1.00 32.04 130 GLY A C 1
ATOM 992 O O . GLY A 1 131 ? 4.101 32.842 26.284 1.00 31.43 130 GLY A O 1
ATOM 993 N N . SER A 1 132 ? 5.771 32.555 24.804 1.00 30.69 131 SER A N 1
ATOM 994 C CA . SER A 1 132 ? 6.356 31.407 25.496 1.00 29.59 131 SER A CA 1
ATOM 995 C C . SER A 1 132 ? 7.013 31.831 26.786 1.00 26.98 131 SER A C 1
ATOM 996 O O . SER A 1 132 ? 6.923 31.144 27.806 1.00 25.26 131 SER A O 1
ATOM 999 N N . THR A 1 133 ? 7.704 32.957 26.714 1.00 25.16 132 THR A N 1
ATOM 1000 C CA . THR A 1 133 ? 8.380 33.519 27.865 1.00 25.47 132 THR A CA 1
ATOM 1001 C C . THR A 1 133 ? 7.351 33.807 28.955 1.00 21.88 132 THR A C 1
ATOM 1002 O O . THR A 1 133 ? 7.558 33.480 30.125 1.00 20.41 132 THR A O 1
ATOM 1006 N N . THR A 1 134 ? 6.226 34.378 28.542 1.00 21.22 133 THR A N 1
ATOM 1007 C CA . THR A 1 134 ? 5.102 34.687 29.431 1.00 19.55 133 THR A CA 1
ATOM 1008 C C . THR A 1 134 ? 4.556 33.417 30.056 1.00 17.97 133 THR A C 1
ATOM 1009 O O . THR A 1 134 ? 4.361 33.336 31.274 1.00 16.86 133 THR A O 1
ATOM 1013 N N . ALA A 1 135 ? 4.339 32.420 29.210 1.00 17.66 134 ALA A N 1
ATOM 1014 C CA . ALA A 1 135 ? 3.846 31.116 29.648 1.00 15.76 134 ALA A CA 1
ATOM 1015 C C . ALA A 1 135 ? 4.770 30.474 30.672 1.00 14.06 134 ALA A C 1
ATOM 1016 O O . ALA A 1 135 ? 4.293 29.903 31.653 1.00 13.22 134 ALA A O 1
ATOM 1018 N N . LEU A 1 136 ? 6.081 30.590 30.467 1.00 13.32 135 LEU A N 1
ATOM 1019 C CA . LEU A 1 136 ? 7.063 30.132 31.448 1.00 13.43 135 LEU A CA 1
ATOM 1020 C C . LEU A 1 136 ? 6.934 30.870 32.757 1.00 13.05 135 LEU A C 1
ATOM 1021 O O . LEU A 1 136 ? 6.940 30.257 33.821 1.00 11.63 135 LEU A O 1
ATOM 1026 N N . LYS A 1 137 ? 6.820 32.196 32.694 1.00 14.31 136 LYS A N 1
ATOM 1027 C CA . LYS A 1 137 ? 6.658 32.958 33.921 1.00 14.89 136 LYS A CA 1
ATOM 1028 C C . LYS A 1 137 ? 5.425 32.511 34.683 1.00 12.85 136 LYS A C 1
ATOM 1029 O O . LYS A 1 137 ? 5.479 32.376 35.907 1.00 13.40 136 LYS A O 1
ATOM 1035 N N . LYS A 1 138 ? 4.313 32.309 33.970 1.00 12.75 137 LYS A N 1
ATOM 1036 C CA . LYS A 1 138 ? 3.042 31.907 34.602 1.00 13.20 137 LYS A CA 1
ATOM 1037 C C . LYS A 1 138 ? 3.169 30.543 35.254 1.00 12.51 137 LYS A C 1
ATOM 1038 O O . LYS A 1 138 ? 2.718 30.340 36.376 1.00 10.10 137 LYS A O 1
ATOM 1044 N N . ALA A 1 139 ? 3.823 29.620 34.550 1.00 12.66 138 ALA A N 1
ATOM 1045 C CA . ALA A 1 139 ? 3.937 28.247 35.001 1.00 11.57 138 ALA A CA 1
ATOM 1046 C C . ALA A 1 139 ? 4.807 28.158 36.227 1.00 11.06 138 ALA A C 1
ATOM 1047 O O . ALA A 1 139 ? 4.501 27.446 37.163 1.00 12.93 138 ALA A O 1
ATOM 1049 N N . ILE A 1 140 ? 5.871 28.940 36.273 1.00 13.09 139 ILE A N 1
ATOM 1050 C CA . ILE A 1 140 ? 6.714 28.985 37.479 1.00 13.23 139 ILE A CA 1
ATOM 1051 C C . ILE A 1 140 ? 5.931 29.599 38.653 1.00 12.74 139 ILE A C 1
ATOM 1052 O O . ILE A 1 140 ? 5.932 29.070 39.757 1.00 15.37 139 ILE A O 1
ATOM 1057 N N . SER A 1 141 ? 5.268 30.722 38.396 1.00 13.29 140 SER A N 1
ATOM 1058 C CA . SER A 1 141 ? 4.509 31.433 39.428 1.00 16.05 140 SER A CA 1
ATOM 1059 C C . SER A 1 141 ? 3.408 30.580 40.049 1.00 15.65 140 SER A C 1
ATOM 1060 O O . SER A 1 141 ? 3.157 30.626 41.244 1.00 16.62 140 SER A O 1
ATOM 1063 N N . VAL A 1 142 ? 2.729 29.829 39.206 1.00 15.89 141 VAL A N 1
ATOM 1064 C CA . VAL A 1 142 ? 1.664 28.943 39.634 1.00 16.50 141 VAL A CA 1
ATOM 1065 C C . VAL A 1 142 ? 2.125 27.994 40.711 1.00 14.78 141 VAL A C 1
ATOM 1066 O O . VAL A 1 142 ? 1.392 27.696 41.643 1.00 13.48 141 VAL A O 1
ATOM 1070 N N . ARG A 1 143 ? 3.342 27.497 40.545 1.00 13.25 142 ARG A N 1
ATOM 1071 C CA . ARG A 1 143 ? 3.898 26.444 41.379 1.00 13.60 142 ARG A CA 1
ATOM 1072 C C . ARG A 1 143 ? 4.588 26.984 42.630 1.00 15.01 142 ARG A C 1
ATOM 1073 O O . ARG A 1 143 ? 4.687 26.277 43.632 1.00 16.19 142 ARG A O 1
ATOM 1081 N N . LEU A 1 144 ? 5.033 28.240 42.579 1.00 14.77 143 LEU A N 1
ATOM 1082 C CA . LEU A 1 144 ? 5.831 28.831 43.660 1.00 14.93 143 LEU A CA 1
ATOM 1083 C C . LEU A 1 144 ? 5.106 29.907 44.461 1.00 16.18 143 LEU A C 1
ATOM 1084 O O . LEU A 1 144 ? 5.343 30.050 45.640 1.00 16.98 143 LEU A O 1
ATOM 1089 N N . ASP A 1 145 ? 4.228 30.662 43.811 1.00 20.63 144 ASP A N 1
ATOM 1090 C CA . ASP A 1 145 ? 3.361 31.627 44.484 1.00 22.56 144 ASP A CA 1
ATOM 1091 C C . ASP A 1 145 ? 1.976 31.003 44.645 1.00 24.35 144 ASP A C 1
ATOM 1092 O O . ASP A 1 145 ? 1.648 30.476 45.710 1.00 27.19 144 ASP A O 1
ATOM 1097 N N . SER B 1 7 ? 9.261 0.328 35.046 1.00 43.07 6 SER B N 1
ATOM 1098 C CA . SER B 1 7 ? 9.668 -0.423 36.278 1.00 42.64 6 SER B CA 1
ATOM 1099 C C . SER B 1 7 ? 11.076 -0.985 36.095 1.00 41.54 6 SER B C 1
ATOM 1100 O O . SER B 1 7 ? 12.036 -0.476 36.697 1.00 40.65 6 SER B O 1
ATOM 1101 N N . PHE B 1 8 ? 11.175 -2.022 35.254 1.00 38.81 7 PHE B N 1
ATOM 1102 C CA . PHE B 1 8 ? 12.446 -2.624 34.822 1.00 37.27 7 PHE B CA 1
ATOM 1103 C C . PHE B 1 8 ? 12.526 -2.685 33.296 1.00 36.40 7 PHE B C 1
ATOM 1104 O O . PHE B 1 8 ? 11.822 -3.474 32.675 1.00 38.91 7 PHE B O 1
ATOM 1112 N N . HIS B 1 9 ? 13.385 -1.864 32.702 1.00 32.47 8 HIS B N 1
ATOM 1113 C CA . HIS B 1 9 ? 13.618 -1.885 31.260 1.00 30.01 8 HIS B CA 1
ATOM 1114 C C . HIS B 1 9 ? 14.830 -2.736 30.941 1.00 28.39 8 HIS B C 1
ATOM 1115 O O . HIS B 1 9 ? 15.952 -2.354 31.256 1.00 27.37 8 HIS B O 1
ATOM 1122 N N . LYS B 1 10 ? 14.606 -3.897 30.318 1.00 25.40 9 LYS B N 1
ATOM 1123 C CA . LYS B 1 10 ? 15.684 -4.867 30.117 1.00 23.58 9 LYS B CA 1
ATOM 1124 C C . LYS B 1 10 ? 16.867 -4.360 29.271 1.00 23.05 9 LYS B C 1
ATOM 1125 O O . LYS B 1 10 ? 17.965 -4.911 29.376 1.00 23.56 9 LYS B O 1
ATOM 1127 N N . ASN B 1 11 ? 16.672 -3.293 28.496 1.00 19.63 10 ASN B N 1
ATOM 1128 C CA . ASN B 1 11 ? 17.740 -2.707 27.664 1.00 20.78 10 ASN B CA 1
ATOM 1129 C C . ASN B 1 11 ? 18.382 -1.440 28.275 1.00 19.37 10 ASN B C 1
ATOM 1130 O O . ASN B 1 11 ? 19.149 -0.722 27.607 1.00 20.82 10 ASN B O 1
ATOM 1132 N N . CYS B 1 12 ? 18.055 -1.172 29.538 1.00 16.72 11 CYS B N 1
ATOM 1133 C CA . CYS B 1 12 ? 18.573 -0.009 30.274 1.00 14.12 11 CYS B CA 1
ATOM 1134 C C . CYS B 1 12 ? 19.717 -0.416 31.182 1.00 12.65 11 CYS B C 1
ATOM 1135 O O . CYS B 1 12 ? 19.586 -1.288 32.085 1.00 11.60 11 CYS B O 1
ATOM 1138 N N . GLU B 1 13 ? 20.853 0.212 30.905 1.00 14.10 12 GLU B N 1
ATOM 1139 C CA . GLU B 1 13 ? 22.111 -0.013 31.616 1.00 15.85 12 GLU B CA 1
ATOM 1140 C C . GLU B 1 13 ? 21.915 0.104 33.118 1.00 13.68 12 GLU B C 1
ATOM 1141 O O . GLU B 1 13 ? 22.482 -0.683 33.875 1.00 13.31 12 GLU B O 1
ATOM 1145 N N . LEU B 1 14 ? 21.088 1.058 33.559 1.00 9.97 13 LEU B N 1
ATOM 1146 C CA . LEU B 1 14 ? 20.879 1.287 35.004 1.00 10.67 13 LEU B CA 1
ATOM 1147 C C . LEU B 1 14 ? 19.765 0.453 35.621 1.00 10.96 13 LEU B C 1
ATOM 1148 O O . LEU B 1 14 ? 19.624 0.421 36.849 1.00 13.02 13 LEU B O 1
ATOM 1153 N N . CYS B 1 15 ? 18.988 -0.267 34.815 1.00 7.69 14 CYS B N 1
ATOM 1154 C CA . CYS B 1 15 ? 18.144 -1.323 35.385 1.00 13.75 14 CYS B CA 1
ATOM 1155 C C . CYS B 1 15 ? 18.951 -2.598 35.475 1.00 11.50 14 CYS B C 1
ATOM 1156 O O . CYS B 1 15 ? 18.679 -3.496 36.334 1.00 8.35 14 CYS B O 1
ATOM 1159 N N . THR B 1 16 ? 19.933 -2.773 34.594 1.00 11.53 15 THR B N 1
ATOM 1160 C CA . THR B 1 16 ? 20.575 -4.125 34.511 1.00 12.63 15 THR B CA 1
ATOM 1161 C C . THR B 1 16 ? 21.990 -4.237 35.061 1.00 13.60 15 THR B C 1
ATOM 1162 O O . THR B 1 16 ? 22.582 -5.326 34.999 1.00 11.59 15 THR B O 1
ATOM 1166 N N . THR B 1 17 ? 22.544 -3.135 35.572 1.00 15.47 16 THR B N 1
ATOM 1167 C CA . THR B 1 17 ? 23.921 -3.119 36.116 1.00 14.13 16 THR B CA 1
ATOM 1168 C C . THR B 1 17 ? 23.957 -2.299 37.409 1.00 14.95 16 THR B C 1
ATOM 1169 O O . THR B 1 17 ? 23.113 -1.434 37.628 1.00 15.33 16 THR B O 1
ATOM 1173 N N . ALA B 1 18 ? 24.910 -2.609 38.280 1.00 14.81 17 ALA B N 1
ATOM 1174 C CA . ALA B 1 18 ? 25.051 -1.873 39.539 1.00 14.15 17 ALA B CA 1
ATOM 1175 C C . ALA B 1 18 ? 25.447 -0.441 39.222 1.00 13.25 17 ALA B C 1
ATOM 1176 O O . ALA B 1 18 ? 25.013 0.474 39.899 1.00 11.47 17 ALA B O 1
ATOM 1178 N N . GLY B 1 19 ? 26.263 -0.252 38.189 1.00 15.75 18 GLY B N 1
ATOM 1179 C CA . GLY B 1 19 ? 26.688 1.068 37.766 1.00 12.96 18 GLY B CA 1
ATOM 1180 C C . GLY B 1 19 ? 28.032 1.474 38.336 1.00 14.55 18 GLY B C 1
ATOM 1181 O O . GLY B 1 19 ? 28.551 2.532 38.013 1.00 16.94 18 GLY B O 1
ATOM 1182 N N . GLY B 1 20 ? 28.605 0.612 39.170 1.00 15.39 19 GLY B N 1
ATOM 1183 C CA . GLY B 1 20 ? 29.870 0.881 39.845 1.00 15.96 19 GLY B CA 1
ATOM 1184 C C . GLY B 1 20 ? 29.849 0.115 41.132 1.00 16.11 19 GLY B C 1
ATOM 1185 O O . GLY B 1 20 ? 28.908 -0.643 41.387 1.00 15.58 19 GLY B O 1
ATOM 1186 N N . GLU B 1 21 ? 30.882 0.314 41.939 1.00 17.58 20 GLU B N 1
ATOM 1187 C CA . GLU B 1 21 ? 30.970 -0.317 43.240 1.00 16.04 20 GLU B CA 1
ATOM 1188 C C . GLU B 1 21 ? 29.979 0.340 44.188 1.00 16.63 20 GLU B C 1
ATOM 1189 O O . GLU B 1 21 ? 30.023 1.558 44.375 1.00 14.05 20 GLU B O 1
ATOM 1195 N N . ILE B 1 22 ? 29.120 -0.453 44.827 1.00 18.37 21 ILE B N 1
ATOM 1196 C CA . ILE B 1 22 ? 28.068 0.125 45.660 1.00 19.68 21 ILE B CA 1
ATOM 1197 C C . ILE B 1 22 ? 28.636 0.643 46.988 1.00 17.35 21 ILE B C 1
ATOM 1198 O O . ILE B 1 22 ? 29.382 -0.045 47.673 1.00 19.01 21 ILE B O 1
ATOM 1203 N N . LEU B 1 23 ? 28.311 1.890 47.315 1.00 13.81 22 LEU B N 1
ATOM 1204 C CA . LEU B 1 23 ? 28.770 2.481 48.580 1.00 15.68 22 LEU B CA 1
ATOM 1205 C C . LEU B 1 23 ? 27.696 2.530 49.651 1.00 15.63 22 LEU B C 1
ATOM 1206 O O . LEU B 1 23 ? 28.003 2.514 50.832 1.00 18.60 22 LEU B O 1
ATOM 1211 N N . TRP B 1 24 ? 26.443 2.630 49.237 1.00 16.32 23 TRP B N 1
ATOM 1212 C CA . TRP B 1 24 ? 25.322 2.804 50.154 1.00 15.41 23 TRP B CA 1
ATOM 1213 C C . TRP B 1 24 ? 24.086 2.546 49.332 1.00 15.70 23 TRP B C 1
ATOM 1214 O O . TRP B 1 24 ? 24.077 2.838 48.134 1.00 11.80 23 TRP B O 1
ATOM 1225 N N . GLN B 1 25 ? 23.049 1.986 49.952 1.00 15.85 24 GLN B N 1
ATOM 1226 C CA . GLN B 1 25 ? 21.738 1.943 49.296 1.00 17.83 24 GLN B CA 1
ATOM 1227 C C . GLN B 1 25 ? 20.581 1.782 50.255 1.00 16.92 24 GLN B C 1
ATOM 1228 O O . GLN B 1 25 ? 20.745 1.364 51.394 1.00 14.82 24 GLN B O 1
ATOM 1234 N N . ASP B 1 26 ? 19.413 2.191 49.771 1.00 14.67 25 ASP B N 1
ATOM 1235 C CA . ASP B 1 26 ? 18.150 1.870 50.414 1.00 14.71 25 ASP B CA 1
ATOM 1236 C C . ASP B 1 26 ? 17.136 1.444 49.339 1.00 16.07 25 ASP B C 1
ATOM 1237 O O . ASP B 1 26 ? 17.509 1.166 48.180 1.00 14.32 25 ASP B O 1
ATOM 1242 N N . ALA B 1 27 ? 15.866 1.400 49.718 1.00 16.71 26 ALA B N 1
ATOM 1243 C CA . ALA B 1 27 ? 14.815 0.959 48.823 1.00 14.32 26 ALA B CA 1
ATOM 1244 C C . ALA B 1 27 ? 14.782 1.803 47.581 1.00 15.64 26 ALA B C 1
ATOM 1245 O O . ALA B 1 27 ? 14.749 1.266 46.477 1.00 15.73 26 ALA B O 1
ATOM 1247 N N . LEU B 1 28 ? 14.879 3.118 47.757 1.00 13.96 27 LEU B N 1
ATOM 1248 C CA . LEU B 1 28 ? 14.704 4.055 46.671 1.00 13.96 27 LEU B CA 1
ATOM 1249 C C . LEU B 1 28 ? 15.920 4.151 45.738 1.00 14.14 27 LEU B C 1
ATOM 1250 O O . LEU B 1 28 ? 15.771 4.326 44.510 1.00 11.50 27 LEU B O 1
ATOM 1255 N N . CYS B 1 29 ? 17.124 4.119 46.305 1.00 13.53 28 CYS B N 1
ATOM 1256 C CA . CYS B 1 29 ? 18.311 4.388 45.511 1.00 11.46 28 CYS B CA 1
ATOM 1257 C C . CYS B 1 29 ? 19.586 3.734 46.017 1.00 10.75 28 CYS B C 1
ATOM 1258 O O . CYS B 1 29 ? 19.638 3.135 47.091 1.00 11.18 28 CYS B O 1
ATOM 1261 N N . ARG B 1 30 ? 20.621 3.823 45.194 1.00 9.91 29 ARG B N 1
ATOM 1262 C CA . ARG B 1 30 ? 21.938 3.296 45.518 1.00 11.63 29 ARG B CA 1
ATOM 1263 C C . ARG B 1 30 ? 23.005 4.334 45.181 1.00 9.55 29 ARG B C 1
ATOM 1264 O O . ARG B 1 30 ? 22.889 5.095 44.211 1.00 9.89 29 ARG B O 1
ATOM 1272 N N . VAL B 1 31 ? 24.059 4.363 45.989 1.00 10.46 30 VAL B N 1
ATOM 1273 C CA . VAL B 1 31 ? 25.197 5.230 45.664 1.00 9.96 30 VAL B CA 1
ATOM 1274 C C . VAL B 1 31 ? 26.338 4.340 45.228 1.00 10.21 30 VAL B C 1
ATOM 1275 O O . VAL B 1 31 ? 26.674 3.409 45.923 1.00 4.62 30 VAL B O 1
ATOM 1279 N N . VAL B 1 32 ? 26.956 4.641 44.110 1.00 7.48 31 VAL B N 1
ATOM 1280 C CA . VAL B 1 32 ? 28.098 3.867 43.607 1.00 8.11 31 VAL B CA 1
ATOM 1281 C C . VAL B 1 32 ? 29.311 4.768 43.356 1.00 11.49 31 VAL B C 1
ATOM 1282 O O . VAL B 1 32 ? 29.159 5.950 43.066 1.00 11.05 31 VAL B O 1
ATOM 1286 N N . HIS B 1 33 ? 30.499 4.173 43.471 1.00 12.09 32 HIS B N 1
ATOM 1287 C CA . HIS B 1 33 ? 31.734 4.780 42.987 1.00 12.00 32 HIS B CA 1
ATOM 1288 C C . HIS B 1 33 ? 31.937 4.316 41.559 1.00 10.33 32 HIS B C 1
ATOM 1289 O O . HIS B 1 33 ? 31.973 3.113 41.291 1.00 11.38 32 HIS B O 1
ATOM 1296 N N . VAL B 1 34 ? 32.066 5.279 40.667 1.00 15.81 33 VAL B N 1
ATOM 1297 C CA . VAL B 1 34 ? 32.231 5.049 39.265 1.00 18.66 33 VAL B CA 1
ATOM 1298 C C . VAL B 1 34 ? 33.721 4.941 39.085 1.00 22.90 33 VAL B C 1
ATOM 1299 O O . VAL B 1 34 ? 34.469 5.777 39.585 1.00 25.87 33 VAL B O 1
ATOM 1303 N N . GLU B 1 35 ? 34.185 3.917 38.409 1.00 23.58 34 GLU B N 1
ATOM 1304 C CA . GLU B 1 35 ? 35.605 3.856 38.225 1.00 26.41 34 GLU B CA 1
ATOM 1305 C C . GLU B 1 35 ? 35.944 4.607 36.942 1.00 25.12 34 GLU B C 1
ATOM 1306 O O . GLU B 1 35 ? 35.626 4.180 35.843 1.00 27.37 34 GLU B O 1
ATOM 1312 N N . ASN B 1 36 ? 36.500 5.800 37.147 1.00 22.98 35 ASN B N 1
ATOM 1313 C CA . ASN B 1 36 ? 36.881 6.723 36.097 1.00 20.02 35 ASN B CA 1
ATOM 1314 C C . ASN B 1 36 ? 38.302 7.122 36.464 1.00 19.48 35 ASN B C 1
ATOM 1315 O O . ASN B 1 36 ? 38.544 7.715 37.523 1.00 19.57 35 ASN B O 1
ATOM 1320 N N . GLN B 1 37 ? 39.252 6.754 35.611 1.00 16.25 36 GLN B N 1
ATOM 1321 C CA . GLN B 1 37 ? 40.660 6.920 35.942 1.00 17.46 36 GLN B CA 1
ATOM 1322 C C . GLN B 1 37 ? 41.051 8.398 36.074 1.00 15.83 36 GLN B C 1
ATOM 1323 O O . GLN B 1 37 ? 41.994 8.720 36.787 1.00 15.92 36 GLN B O 1
ATOM 1329 N N . ASP B 1 38 ? 40.310 9.272 35.392 1.00 12.77 37 ASP B N 1
ATOM 1330 C CA . ASP B 1 38 ? 40.513 10.709 35.442 1.00 10.19 37 ASP B CA 1
ATOM 1331 C C . ASP B 1 38 ? 39.863 11.391 36.650 1.00 11.90 37 ASP B C 1
ATOM 1332 O O . ASP B 1 38 ? 40.242 12.512 36.975 1.00 10.35 37 ASP B O 1
ATOM 1337 N N . TYR B 1 39 ? 38.891 10.715 37.272 1.00 8.82 38 TYR B N 1
ATOM 1338 C CA . TYR B 1 39 ? 38.081 11.268 38.369 1.00 9.02 38 TYR B CA 1
ATOM 1339 C C . TYR B 1 39 ? 37.861 10.301 39.506 1.00 13.04 38 TYR B C 1
ATOM 1340 O O . TYR B 1 39 ? 36.752 9.818 39.690 1.00 11.70 38 TYR B O 1
ATOM 1349 N N . PRO B 1 40 ? 38.924 10.023 40.284 1.00 11.50 39 PRO B N 1
ATOM 1350 C CA . PRO B 1 40 ? 38.721 9.266 41.516 1.00 12.91 39 PRO B CA 1
ATOM 1351 C C . PRO B 1 40 ? 37.724 10.035 42.353 1.00 10.16 39 PRO B C 1
ATOM 1352 O O . PRO B 1 40 ? 37.710 11.265 42.325 1.00 10.02 39 PRO B O 1
ATOM 1356 N N . GLY B 1 41 ? 36.847 9.306 43.027 1.00 9.08 40 GLY B N 1
ATOM 1357 C CA . GLY B 1 41 ? 35.807 9.902 43.835 1.00 8.83 40 GLY B CA 1
ATOM 1358 C C . GLY B 1 41 ? 34.530 10.325 43.131 1.00 9.30 40 GLY B C 1
ATOM 1359 O O . GLY B 1 41 ? 33.613 10.757 43.806 1.00 12.46 40 GLY B O 1
ATOM 1360 N N . PHE B 1 42 ? 34.472 10.230 41.792 1.00 9.52 41 PHE B N 1
ATOM 1361 C CA . PHE B 1 42 ? 33.229 10.314 41.031 1.00 10.34 41 PHE B CA 1
ATOM 1362 C C . PHE B 1 42 ? 32.224 9.295 41.590 1.00 12.79 41 PHE B C 1
ATOM 1363 O O . PHE B 1 42 ? 32.434 8.082 41.530 1.00 11.40 41 PHE B O 1
ATOM 1371 N N . CYS B 1 43 ? 31.124 9.798 42.140 1.00 12.09 42 CYS B N 1
ATOM 1372 C CA . CYS B 1 43 ? 30.052 8.942 42.615 1.00 10.18 42 CYS B CA 1
ATOM 1373 C C . CYS B 1 43 ? 28.789 9.211 41.816 1.00 11.40 42 CYS B C 1
ATOM 1374 O O . CYS B 1 43 ? 28.650 10.279 41.196 1.00 8.16 42 CYS B O 1
ATOM 1377 N N . ARG B 1 44 ? 27.879 8.251 41.842 1.00 10.34 43 ARG B N 1
ATOM 1378 C CA . ARG B 1 44 ? 26.564 8.418 41.243 1.00 10.68 43 ARG B CA 1
ATOM 1379 C C . ARG B 1 44 ? 25.474 7.965 42.206 1.00 10.22 43 ARG B C 1
ATOM 1380 O O . ARG B 1 44 ? 25.601 6.958 42.922 1.00 11.81 43 ARG B O 1
ATOM 1388 N N . VAL B 1 45 ? 24.385 8.706 42.212 1.00 8.44 44 VAL B N 1
ATOM 1389 C CA . VAL B 1 45 ? 23.197 8.330 42.986 1.00 9.72 44 VAL B CA 1
ATOM 1390 C C . VAL B 1 45 ? 22.142 7.915 41.919 1.00 10.30 44 VAL B C 1
ATOM 1391 O O . VAL B 1 45 ? 21.677 8.720 41.162 1.00 11.26 44 VAL B O 1
ATOM 1395 N N . ILE B 1 46 ? 21.849 6.623 41.886 1.00 10.53 45 ILE B N 1
ATOM 1396 C CA . ILE B 1 46 ? 21.013 6.009 40.883 1.00 8.89 45 ILE B CA 1
ATOM 1397 C C . ILE B 1 46 ? 19.696 5.593 41.530 1.00 10.92 45 ILE B C 1
ATOM 1398 O O . ILE B 1 46 ? 19.684 4.922 42.532 1.00 10.75 45 ILE B O 1
ATOM 1403 N N . LEU B 1 47 ? 18.587 6.066 40.988 1.00 12.75 46 LEU B N 1
ATOM 1404 C CA . LEU B 1 47 ? 17.293 5.619 41.430 1.00 12.36 46 LEU B CA 1
ATOM 1405 C C . LEU B 1 47 ? 17.177 4.118 41.129 1.00 15.42 46 LEU B C 1
ATOM 1406 O O . LEU B 1 47 ? 17.603 3.642 40.077 1.00 19.46 46 LEU B O 1
ATOM 1411 N N . ASN B 1 48 ? 16.596 3.378 42.040 1.00 13.94 47 ASN B N 1
ATOM 1412 C CA . ASN B 1 48 ? 16.585 1.931 41.909 1.00 15.32 47 ASN B CA 1
ATOM 1413 C C . ASN B 1 48 ? 15.581 1.479 40.875 1.00 17.56 47 ASN B C 1
ATOM 1414 O O . ASN B 1 48 ? 15.799 0.468 40.225 1.00 25.58 47 ASN B O 1
ATOM 1419 N N . ARG B 1 49 ? 14.527 2.255 40.648 1.00 18.90 48 ARG B N 1
ATOM 1420 C CA . ARG B 1 49 ? 13.589 1.897 39.603 1.00 17.66 48 ARG B CA 1
ATOM 1421 C C . ARG B 1 49 ? 13.707 2.823 38.432 1.00 14.32 48 ARG B C 1
ATOM 1422 O O . ARG B 1 49 ? 14.316 3.890 38.520 1.00 18.25 48 ARG B O 1
ATOM 1430 N N . HIS B 1 50 ? 13.126 2.405 37.319 1.00 11.66 49 HIS B N 1
ATOM 1431 C CA . HIS B 1 50 ? 13.236 3.197 36.102 1.00 13.00 49 HIS B CA 1
ATOM 1432 C C . HIS B 1 50 ? 12.239 4.364 36.013 1.00 15.55 49 HIS B C 1
ATOM 1433 O O . HIS B 1 50 ? 11.010 4.165 35.907 1.00 16.30 49 HIS B O 1
ATOM 1440 N N . VAL B 1 51 ? 12.768 5.585 35.990 1.00 11.25 50 VAL B N 1
ATOM 1441 C CA . VAL B 1 51 ? 11.940 6.770 35.981 1.00 13.37 50 VAL B CA 1
ATOM 1442 C C . VAL B 1 51 ? 12.746 7.714 35.172 1.00 11.53 50 VAL B C 1
ATOM 1443 O O . VAL B 1 51 ? 13.968 7.727 35.335 1.00 14.73 50 VAL B O 1
ATOM 1447 N N . LYS B 1 52 ? 12.118 8.509 34.298 1.00 12.38 51 LYS B N 1
ATOM 1448 C CA . LYS B 1 52 ? 12.833 9.294 33.309 1.00 13.27 51 LYS B CA 1
ATOM 1449 C C . LYS B 1 52 ? 13.313 10.623 33.867 1.00 11.32 51 LYS B C 1
ATOM 1450 O O . LYS B 1 52 ? 14.482 10.949 33.734 1.00 13.27 51 LYS B O 1
ATOM 1456 N N . GLU B 1 53 ? 12.396 11.384 34.471 1.00 11.32 52 GLU B N 1
ATOM 1457 C CA . GLU B 1 53 ? 12.680 12.729 34.986 1.00 11.65 52 GLU B CA 1
ATOM 1458 C C . GLU B 1 53 ? 12.559 12.856 36.481 1.00 11.89 52 GLU B C 1
ATOM 1459 O O . GLU B 1 53 ? 11.870 12.059 37.154 1.00 10.07 52 GLU B O 1
ATOM 1473 N N . SER B 1 55 ? 11.068 15.261 37.995 1.00 8.03 54 SER B N 1
ATOM 1474 C CA . SER B 1 55 ? 9.694 15.696 38.232 1.00 11.85 54 SER B CA 1
ATOM 1475 C C . SER B 1 55 ? 8.639 14.600 37.970 1.00 11.87 54 SER B C 1
ATOM 1476 O O . SER B 1 55 ? 7.481 14.744 38.352 1.00 13.36 54 SER B O 1
ATOM 1479 N N . ASP B 1 56 ? 9.041 13.491 37.358 1.00 11.71 55 ASP B N 1
ATOM 1480 C CA . ASP B 1 56 ? 8.209 12.288 37.346 1.00 12.75 55 ASP B CA 1
ATOM 1481 C C . ASP B 1 56 ? 8.127 11.645 38.732 1.00 13.77 55 ASP B C 1
ATOM 1482 O O . ASP B 1 56 ? 7.260 10.799 38.992 1.00 12.63 55 ASP B O 1
ATOM 1487 N N . LEU B 1 57 ? 9.016 12.021 39.650 1.00 15.03 56 LEU B N 1
ATOM 1488 C CA . LEU B 1 57 ? 8.948 11.483 41.023 1.00 14.55 56 LEU B CA 1
ATOM 1489 C C . LEU B 1 57 ? 7.931 12.208 41.892 1.00 14.78 56 LEU B C 1
ATOM 1490 O O . LEU B 1 57 ? 7.689 13.405 41.727 1.00 17.43 56 LEU B O 1
ATOM 1495 N N . ARG B 1 58 ? 7.403 11.483 42.868 1.00 17.58 57 ARG B N 1
ATOM 1496 C CA . ARG B 1 58 ? 6.610 12.090 43.940 1.00 18.81 57 ARG B CA 1
ATOM 1497 C C . ARG B 1 58 ? 7.509 13.072 44.695 1.00 19.59 57 ARG B C 1
ATOM 1498 O O . ARG B 1 58 ? 8.707 12.824 44.855 1.00 17.34 57 ARG B O 1
ATOM 1506 N N . PRO B 1 59 ? 6.952 14.206 45.139 1.00 20.62 58 PRO B N 1
ATOM 1507 C CA . PRO B 1 59 ? 7.809 15.111 45.915 1.00 19.88 58 PRO B CA 1
ATOM 1508 C C . PRO B 1 59 ? 8.533 14.462 47.125 1.00 19.12 58 PRO B C 1
ATOM 1509 O O . PRO B 1 59 ? 9.668 14.826 47.404 1.00 21.12 58 PRO B O 1
ATOM 1513 N N . ALA B 1 60 ? 7.928 13.502 47.814 1.00 17.20 59 ALA B N 1
ATOM 1514 C CA . ALA B 1 60 ? 8.639 12.825 48.903 1.00 16.56 59 ALA B CA 1
ATOM 1515 C C . ALA B 1 60 ? 9.874 12.099 48.378 1.00 18.09 59 ALA B C 1
ATOM 1516 O O . ALA B 1 60 ? 10.898 12.073 49.041 1.00 15.02 59 ALA B O 1
ATOM 1518 N N . GLU B 1 61 ? 9.762 11.511 47.186 1.00 17.57 60 GLU B N 1
ATOM 1519 C CA . GLU B 1 61 ? 10.888 10.819 46.536 1.00 18.18 60 GLU B CA 1
ATOM 1520 C C . GLU B 1 61 ? 11.961 11.753 45.992 1.00 15.60 60 GLU B C 1
ATOM 1521 O O . GLU B 1 61 ? 13.143 11.424 46.069 1.00 16.98 60 GLU B O 1
ATOM 1527 N N . ARG B 1 62 ? 11.580 12.900 45.415 1.00 15.47 61 ARG B N 1
ATOM 1528 C CA . ARG B 1 62 ? 12.553 13.878 44.976 1.00 16.32 61 ARG B CA 1
ATOM 1529 C C . ARG B 1 62 ? 13.360 14.350 46.143 1.00 16.05 61 ARG B C 1
ATOM 1530 O O . ARG B 1 62 ? 14.573 14.549 46.013 1.00 16.15 61 ARG B O 1
ATOM 1538 N N . ASP B 1 63 ? 12.663 14.588 47.252 1.00 14.28 62 ASP B N 1
ATOM 1539 C CA . ASP B 1 63 ? 13.271 15.171 48.435 1.00 14.07 62 ASP B CA 1
ATOM 1540 C C . ASP B 1 63 ? 14.303 14.245 48.996 1.00 13.76 62 ASP B C 1
ATOM 1541 O O . ASP B 1 63 ? 15.435 14.655 49.273 1.00 14.14 62 ASP B O 1
ATOM 1546 N N . HIS B 1 64 ? 13.921 12.982 49.117 1.00 11.14 63 HIS B N 1
ATOM 1547 C CA . HIS B 1 64 ? 14.790 11.989 49.688 1.00 11.80 63 HIS B CA 1
ATOM 1548 C C . HIS B 1 64 ? 15.996 11.732 48.792 1.00 10.96 63 HIS B C 1
ATOM 1549 O O . HIS B 1 64 ? 17.114 11.658 49.263 1.00 10.26 63 HIS B O 1
ATOM 1556 N N . LEU B 1 65 ? 15.771 11.591 47.492 1.00 10.67 64 LEU B N 1
ATOM 1557 C CA . LEU B 1 65 ? 16.879 11.410 46.578 1.00 12.57 64 LEU B CA 1
ATOM 1558 C C . LEU B 1 65 ? 17.882 12.577 46.725 1.00 13.49 64 LEU B C 1
ATOM 1559 O O . LEU B 1 65 ? 19.097 12.355 46.776 1.00 12.28 64 LEU B O 1
ATOM 1572 N N . LEU B 1 67 ? 18.378 14.486 49.325 1.00 9.19 66 LEU B N 1
ATOM 1573 C CA . LEU B 1 67 ? 19.104 14.299 50.577 1.00 11.80 66 LEU B CA 1
ATOM 1574 C C . LEU B 1 67 ? 20.291 13.369 50.427 1.00 8.81 66 LEU B C 1
ATOM 1575 O O . LEU B 1 67 ? 21.332 13.556 51.029 1.00 9.34 66 LEU B O 1
ATOM 1580 N N . VAL B 1 68 ? 20.107 12.315 49.666 1.00 6.86 67 VAL B N 1
ATOM 1581 C CA . VAL B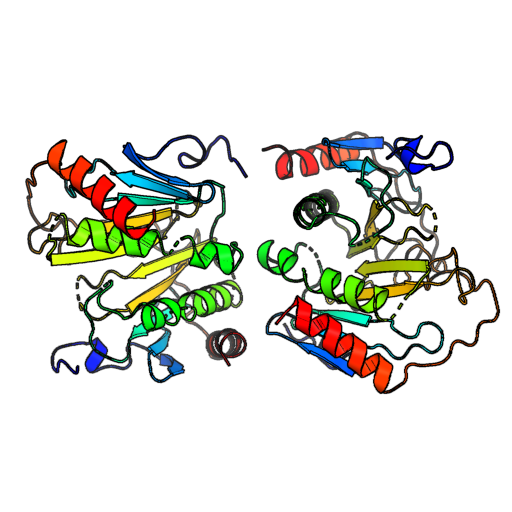 1 68 ? 21.162 11.346 49.481 1.00 9.37 67 VAL B CA 1
ATOM 1582 C C . VAL B 1 68 ? 22.264 12.025 48.641 1.00 8.54 67 VAL B C 1
ATOM 1583 O O . VAL B 1 68 ? 23.454 11.915 48.950 1.00 10.92 67 VAL B O 1
ATOM 1587 N N . VAL B 1 69 ? 21.859 12.779 47.640 1.00 10.47 68 VAL B N 1
ATOM 1588 C CA . VAL B 1 69 ? 22.804 13.461 46.763 1.00 10.88 68 VAL B CA 1
ATOM 1589 C C . VAL B 1 69 ? 23.672 14.438 47.566 1.00 9.89 68 VAL B C 1
ATOM 1590 O O . VAL B 1 69 ? 24.891 14.458 47.398 1.00 8.35 68 VAL B O 1
ATOM 1594 N N . PHE B 1 70 ? 23.046 15.212 48.453 1.00 10.52 69 PHE B N 1
ATOM 1595 C CA . PHE B 1 70 ? 23.758 16.197 49.262 1.00 10.72 69 PHE B CA 1
ATOM 1596 C C . PHE B 1 70 ? 24.638 15.560 50.328 1.00 9.22 69 PHE B C 1
ATOM 1597 O O . PHE B 1 70 ? 25.739 16.042 50.621 1.00 9.83 69 PHE B O 1
ATOM 1605 N N . ALA B 1 71 ? 24.211 14.420 50.858 1.00 9.52 70 ALA B N 1
ATOM 1606 C CA . ALA B 1 71 ? 25.089 13.641 51.730 1.00 9.63 70 ALA B CA 1
ATOM 1607 C C . ALA B 1 71 ? 26.356 13.181 50.980 1.00 7.54 70 ALA B C 1
ATOM 1608 O O . ALA B 1 71 ? 27.478 13.280 51.494 1.00 7.03 70 ALA B O 1
ATOM 1610 N N . VAL B 1 72 ? 26.159 12.657 49.772 1.00 7.82 71 VAL B N 1
ATOM 1611 C CA . VAL B 1 72 ? 27.282 12.176 48.933 1.00 10.66 71 VAL B CA 1
ATOM 1612 C C . VAL B 1 72 ? 28.240 13.320 48.578 1.00 10.21 71 VAL B C 1
ATOM 1613 O O . VAL B 1 72 ? 29.493 13.195 48.720 1.00 8.14 71 VAL B O 1
ATOM 1617 N N . GLU B 1 73 ? 27.667 14.470 48.235 1.00 9.59 72 GLU B N 1
ATOM 1618 C CA . GLU B 1 73 ? 28.465 15.695 48.045 1.00 11.42 72 GLU B CA 1
ATOM 1619 C C . GLU B 1 73 ? 29.362 15.999 49.275 1.00 10.02 72 GLU B C 1
ATOM 1620 O O . GLU B 1 73 ? 30.570 16.213 49.151 1.00 9.48 72 GLU B O 1
ATOM 1626 N N . GLU B 1 74 ? 28.768 15.989 50.466 1.00 11.41 73 GLU B N 1
ATOM 1627 C CA . GLU B 1 74 ? 29.504 16.320 51.653 1.00 11.36 73 GLU B CA 1
ATOM 1628 C C . GLU B 1 74 ? 30.615 15.285 51.929 1.00 9.74 73 GLU B C 1
ATOM 1629 O O . GLU B 1 74 ? 31.735 15.656 52.338 1.00 9.97 73 GLU B O 1
ATOM 1635 N N . ALA B 1 75 ? 30.310 14.007 51.693 1.00 9.47 74 ALA B N 1
ATOM 1636 C CA . ALA B 1 75 ? 31.254 12.925 51.890 1.00 10.42 74 ALA B CA 1
ATOM 1637 C C . ALA B 1 75 ? 32.436 13.038 50.908 1.00 10.72 74 ALA B C 1
ATOM 1638 O O . ALA B 1 75 ? 33.579 12.869 51.299 1.00 9.25 74 ALA B O 1
ATOM 1640 N N . VAL B 1 76 ? 32.152 13.338 49.644 1.00 9.50 75 VAL B N 1
ATOM 1641 C CA . VAL B 1 76 ? 33.174 13.528 48.621 1.00 10.83 75 VAL B CA 1
ATOM 1642 C C . VAL B 1 76 ? 34.076 14.719 48.965 1.00 12.71 75 VAL B C 1
ATOM 1643 O O . VAL B 1 76 ? 35.324 14.627 48.850 1.00 8.70 75 VAL B O 1
ATOM 1647 N N . ARG B 1 77 ? 33.468 15.804 49.453 1.00 8.45 76 ARG B N 1
ATOM 1648 C CA . ARG B 1 77 ? 34.250 16.961 49.822 1.00 11.86 76 ARG B CA 1
ATOM 1649 C C . ARG B 1 77 ? 35.196 16.613 50.997 1.00 10.33 76 ARG B C 1
ATOM 1650 O O . ARG B 1 77 ? 36.358 17.024 50.994 1.00 12.31 76 ARG B O 1
ATOM 1658 N N . GLU B 1 78 ? 34.711 15.834 51.961 1.00 11.16 77 GLU B N 1
ATOM 1659 C CA . GLU B 1 78 ? 35.478 15.482 53.119 1.00 11.78 77 GLU B CA 1
ATOM 1660 C C . GLU B 1 78 ? 36.638 14.571 52.768 1.00 13.46 77 GLU B C 1
ATOM 1661 O O . GLU B 1 78 ? 37.732 14.737 53.298 1.00 10.30 77 GLU B O 1
ATOM 1667 N N . VAL B 1 79 ? 36.407 13.615 51.874 1.00 11.98 78 VAL B N 1
ATOM 1668 C CA . VAL B 1 79 ? 37.415 12.613 51.566 1.00 10.79 78 VAL B CA 1
ATOM 1669 C C . VAL B 1 79 ? 38.377 13.093 50.504 1.00 11.60 78 VAL B C 1
ATOM 1670 O O . VAL B 1 79 ? 39.582 12.899 50.648 1.00 12.88 78 VAL B O 1
ATOM 1682 N N . ARG B 1 81 ? 38.625 16.423 49.195 1.00 12.58 80 ARG B N 1
ATOM 1683 C CA . ARG B 1 81 ? 38.974 17.851 49.280 1.00 14.53 80 ARG B CA 1
ATOM 1684 C C . ARG B 1 81 ? 39.177 18.464 47.895 1.00 13.33 80 ARG B C 1
ATOM 1685 O O . ARG B 1 81 ? 40.250 18.990 47.587 1.00 12.53 80 ARG B O 1
ATOM 1693 N N . PRO B 1 82 ? 38.113 18.433 47.067 1.00 12.63 81 PRO B N 1
ATOM 1694 C CA . PRO B 1 82 ? 38.190 18.959 45.712 1.00 10.98 81 PRO B CA 1
ATOM 1695 C C . PRO B 1 82 ? 38.128 20.489 45.694 1.00 10.79 81 PRO B C 1
ATOM 1696 O O . PRO B 1 82 ? 37.676 21.116 46.643 1.00 12.73 81 PRO B O 1
ATOM 1700 N N . ASP B 1 83 ? 38.589 21.073 44.606 1.00 9.23 82 ASP B N 1
ATOM 1701 C CA . ASP B 1 83 ? 38.388 22.485 44.324 1.00 10.29 82 ASP B CA 1
ATOM 1702 C C . ASP B 1 83 ? 36.916 22.852 44.039 1.00 9.12 82 ASP B C 1
ATOM 1703 O O . ASP B 1 83 ? 36.469 23.944 44.385 1.00 6.91 82 ASP B O 1
ATOM 1708 N N . LYS B 1 84 ? 36.170 21.936 43.417 1.00 9.73 83 LYS B N 1
ATOM 1709 C CA . LYS B 1 84 ? 34.770 22.204 43.061 1.00 9.71 83 LYS B CA 1
ATOM 1710 C C . LYS B 1 84 ? 34.016 20.869 43.027 1.00 10.36 83 LYS B C 1
ATOM 1711 O O . LYS B 1 84 ? 34.594 19.847 42.687 1.00 9.63 83 LYS B O 1
ATOM 1717 N N . ILE B 1 85 ? 32.730 20.899 43.384 1.00 9.92 84 ILE B N 1
ATOM 1718 C CA . ILE B 1 85 ? 31.818 19.787 43.140 1.00 10.84 84 ILE B CA 1
ATOM 1719 C C . ILE B 1 85 ? 30.994 20.100 41.904 1.00 10.58 84 ILE B C 1
ATOM 1720 O O . ILE B 1 85 ? 30.638 21.244 41.699 1.00 7.33 84 ILE B O 1
ATOM 1725 N N . ASN B 1 86 ? 30.798 19.095 41.020 1.00 10.93 85 ASN B N 1
ATOM 1726 C CA . ASN B 1 86 ? 29.809 19.200 39.948 1.00 11.71 85 ASN B CA 1
ATOM 1727 C C . ASN B 1 86 ? 28.691 18.192 40.244 1.00 9.72 85 ASN B C 1
ATOM 1728 O O . ASN B 1 86 ? 28.946 17.023 40.601 1.00 10.94 85 ASN B O 1
ATOM 1733 N N . LEU B 1 87 ? 27.456 18.659 40.129 1.00 9.61 86 LEU B N 1
ATOM 1734 C CA . LEU B 1 87 ? 26.232 17.834 40.329 1.00 9.71 86 LEU B CA 1
ATOM 1735 C C . LEU B 1 87 ? 25.448 17.842 39.033 1.00 11.86 86 LEU B C 1
ATOM 1736 O O . LEU B 1 87 ? 25.283 18.911 38.454 1.00 8.28 86 LEU B O 1
ATOM 1741 N N . ALA B 1 88 ? 24.981 16.681 38.567 1.00 9.08 87 ALA B N 1
ATOM 1742 C CA . ALA B 1 88 ? 24.208 16.686 37.308 1.00 11.46 87 ALA B CA 1
ATOM 1743 C C . ALA B 1 88 ? 23.325 15.455 37.105 1.00 8.63 87 ALA B C 1
ATOM 1744 O O . ALA B 1 88 ? 23.663 14.328 37.512 1.00 8.74 87 ALA B O 1
ATOM 1746 N N . SER B 1 89 ? 22.145 15.738 36.549 1.00 10.50 88 SER B N 1
ATOM 1747 C CA . SER B 1 89 ? 21.184 14.718 36.127 1.00 9.60 88 SER B CA 1
ATOM 1748 C C . SER B 1 89 ? 20.930 15.024 34.667 1.00 10.18 88 SER B C 1
ATOM 1749 O O . SER B 1 89 ? 20.305 16.042 34.334 1.00 9.84 88 SER B O 1
ATOM 1752 N N . LEU B 1 90 ? 21.430 14.162 33.785 1.00 7.90 89 LEU B N 1
ATOM 1753 C CA . LEU B 1 90 ? 21.305 14.469 32.337 1.00 6.80 89 LEU B CA 1
ATOM 1754 C C . LEU B 1 90 ? 20.392 13.409 31.687 1.00 7.94 89 LEU B C 1
ATOM 1755 O O . LEU B 1 90 ? 19.239 13.724 31.346 1.00 8.77 89 LEU B O 1
ATOM 1760 N N . GLY B 1 91 ? 20.873 12.174 31.584 1.00 11.38 90 GLY B N 1
ATOM 1761 C CA . GLY B 1 91 ? 20.059 11.046 31.156 1.00 11.12 90 GLY B CA 1
ATOM 1762 C C . GLY B 1 91 ? 19.720 11.057 29.694 1.00 8.15 90 GLY B C 1
ATOM 1763 O O . GLY B 1 91 ? 18.681 10.574 29.243 1.00 8.50 90 GLY B O 1
ATOM 1764 N N . ASN B 1 92 ? 20.566 11.714 28.914 1.00 10.66 91 ASN B N 1
ATOM 1765 C CA . ASN B 1 92 ? 20.332 11.788 27.507 1.00 9.37 91 ASN B CA 1
ATOM 1766 C C . ASN B 1 92 ? 20.571 10.426 26.848 1.00 13.34 91 ASN B C 1
ATOM 1767 O O . ASN B 1 92 ? 19.793 10.012 26.018 1.00 13.01 91 ASN B O 1
ATOM 1785 N N . THR B 1 94 ? 20.967 7.520 28.807 1.00 14.48 93 THR B N 1
ATOM 1786 C CA . THR B 1 94 ? 20.252 6.555 29.618 1.00 12.88 93 THR B CA 1
ATOM 1787 C C . THR B 1 94 ? 19.224 7.280 30.478 1.00 11.62 93 THR B C 1
ATOM 1788 O O . THR B 1 94 ? 19.564 7.798 31.541 1.00 8.27 93 THR B O 1
ATOM 1792 N N . PRO B 1 95 ? 17.971 7.394 29.976 1.00 15.03 94 PRO B N 1
ATOM 1793 C CA . PRO B 1 95 ? 16.893 8.138 30.663 1.00 14.28 94 PRO B CA 1
ATOM 1794 C C . PRO B 1 95 ? 16.285 7.391 31.865 1.00 12.11 94 PRO B C 1
ATOM 1795 O O . PRO B 1 95 ? 15.111 7.032 31.873 1.00 12.54 94 PRO B O 1
ATOM 1799 N N . HIS B 1 96 ? 17.127 7.209 32.877 1.00 12.64 95 HIS B N 1
ATOM 1800 C CA . HIS B 1 96 ? 16.832 6.583 34.141 1.00 9.42 95 HIS B CA 1
ATOM 1801 C C . HIS B 1 96 ? 17.505 7.546 35.128 1.00 8.98 95 HIS B C 1
ATOM 1802 O O . HIS B 1 96 ? 18.717 7.758 35.040 1.00 8.05 95 HIS B O 1
ATOM 1809 N N . VAL B 1 97 ? 16.716 8.120 36.035 1.00 5.12 96 VAL B N 1
ATOM 1810 C CA . VAL B 1 97 ? 17.209 9.154 36.938 1.00 5.17 96 VAL B CA 1
ATOM 1811 C C . VAL B 1 97 ? 18.470 8.738 37.643 1.00 7.89 96 VAL B C 1
ATOM 1812 O O . VAL B 1 97 ? 18.478 7.715 38.320 1.00 4.86 96 VAL B O 1
ATOM 1816 N N . HIS B 1 98 ? 19.514 9.534 37.523 1.00 7.96 97 HIS B N 1
ATOM 1817 C CA . HIS B 1 98 ? 20.758 9.363 38.246 1.00 10.50 97 HIS B CA 1
ATOM 1818 C C . HIS B 1 98 ? 21.521 10.684 38.276 1.00 9.11 97 HIS B C 1
ATOM 1819 O O . HIS B 1 98 ? 21.449 11.501 37.329 1.00 9.17 97 HIS B O 1
ATOM 1826 N N . TRP B 1 99 ? 22.212 10.894 39.404 1.00 9.06 98 TRP B N 1
ATOM 1827 C CA . TRP B 1 99 ? 22.987 12.091 39.673 1.00 9.99 98 TRP B CA 1
ATOM 1828 C C . TRP B 1 99 ? 24.478 11.746 39.723 1.00 6.62 98 TRP B C 1
ATOM 1829 O O . TRP B 1 99 ? 24.915 10.885 40.478 1.00 10.63 98 TRP B O 1
ATOM 1840 N N . HIS B 1 100 ? 25.228 12.448 38.893 1.00 8.86 99 HIS B N 1
ATOM 1841 C CA . HIS B 1 100 ? 26.692 12.502 38.961 1.00 7.04 99 HIS B CA 1
ATOM 1842 C C . HIS B 1 100 ? 27.088 13.479 40.085 1.00 6.58 99 HIS B C 1
ATOM 1843 O O . HIS B 1 100 ? 26.620 14.638 40.110 1.00 6.59 99 HIS B O 1
ATOM 1850 N N . VAL B 1 101 ? 27.951 13.010 40.996 1.00 9.48 100 VAL B N 1
ATOM 1851 C CA . VAL B 1 101 ? 28.568 13.834 42.064 1.00 7.32 100 VAL B CA 1
ATOM 1852 C C . VAL B 1 101 ? 30.090 13.766 41.798 1.00 9.71 100 VAL B C 1
ATOM 1853 O O . VAL B 1 101 ? 30.742 12.778 42.070 1.00 8.48 100 VAL B O 1
ATOM 1857 N N . ILE B 1 102 ? 30.616 14.809 41.174 1.00 7.12 101 ILE B N 1
ATOM 1858 C CA . ILE B 1 102 ? 31.985 14.775 40.657 1.00 8.33 101 ILE B CA 1
ATOM 1859 C C . ILE B 1 102 ? 32.933 15.757 41.379 1.00 10.09 101 ILE B C 1
ATOM 1860 O O . ILE B 1 102 ? 32.729 16.972 41.309 1.00 10.32 101 ILE B O 1
ATOM 1865 N N . PRO B 1 103 ? 34.010 15.226 42.001 1.00 10.99 102 PRO B N 1
ATOM 1866 C CA . PRO B 1 103 ? 35.040 16.046 42.600 1.00 10.25 102 PRO B CA 1
ATOM 1867 C C . PRO B 1 103 ? 35.950 16.548 41.505 1.00 10.54 102 PRO B C 1
ATOM 1868 O O . PRO B 1 103 ? 36.528 15.760 40.753 1.00 11.96 102 PRO B O 1
ATOM 1872 N N . ARG B 1 104 ? 36.048 17.854 41.421 1.00 8.85 103 ARG B N 1
ATOM 1873 C CA . ARG B 1 104 ? 36.894 18.466 40.437 1.00 7.20 103 ARG B CA 1
ATOM 1874 C C . ARG B 1 104 ? 38.122 19.108 41.090 1.00 8.25 103 ARG B C 1
ATOM 1875 O O . ARG B 1 104 ? 38.034 19.610 42.206 1.00 6.66 103 ARG B O 1
ATOM 1883 N N . PHE B 1 105 ? 39.225 19.166 40.319 1.00 12.62 104 PHE B N 1
ATOM 1884 C CA . PHE B 1 105 ? 40.483 19.810 40.723 1.00 10.20 104 PHE B CA 1
ATOM 1885 C C . PHE B 1 105 ? 41.028 20.678 39.620 1.00 10.09 104 PHE B C 1
ATOM 1886 O O . PHE B 1 105 ? 40.908 20.319 38.481 1.00 7.66 104 PHE B O 1
ATOM 1894 N N . LYS B 1 106 ? 41.666 21.792 39.969 1.00 9.68 105 LYS B N 1
ATOM 1895 C CA . LYS B 1 106 ? 42.365 22.647 38.987 1.00 11.88 105 LYS B CA 1
ATOM 1896 C C . LYS B 1 106 ? 43.339 21.890 38.062 1.00 8.60 105 LYS B C 1
ATOM 1897 O O . LYS B 1 106 ? 43.554 22.266 36.896 1.00 9.70 105 LYS B O 1
ATOM 1903 N N . ARG B 1 107 ? 43.924 20.824 38.579 1.00 8.53 106 ARG B N 1
ATOM 1904 C CA . ARG B 1 107 ? 44.839 19.998 37.815 1.00 8.75 106 ARG B CA 1
ATOM 1905 C C . ARG B 1 107 ? 44.204 18.758 37.167 1.00 8.58 106 ARG B C 1
ATOM 1906 O O . ARG B 1 107 ? 44.927 17.901 36.649 1.00 6.72 106 ARG B O 1
ATOM 1914 N N . ASP B 1 108 ? 42.875 18.655 37.217 1.00 7.67 107 ASP B N 1
ATOM 1915 C CA . ASP B 1 108 ? 42.194 17.527 36.568 1.00 7.75 107 ASP B CA 1
ATOM 1916 C C . ASP B 1 108 ? 42.204 17.690 35.037 1.00 7.04 107 ASP B C 1
ATOM 1917 O O . ASP B 1 108 ? 42.655 18.705 34.513 1.00 6.05 107 ASP B O 1
ATOM 1922 N N . ARG B 1 109 ? 41.799 16.638 34.319 1.00 6.87 108 ARG B N 1
ATOM 1923 C CA . ARG B 1 109 ? 41.921 16.615 32.870 1.00 6.98 108 ARG B CA 1
ATOM 1924 C C . ARG B 1 109 ? 41.253 17.768 32.123 1.00 7.96 108 ARG B C 1
ATOM 1925 O O . ARG B 1 109 ? 41.784 18.261 31.073 1.00 2.25 108 ARG B O 1
ATOM 1933 N N . HIS B 1 110 ? 40.096 18.210 32.615 1.00 9.18 109 HIS B N 1
ATOM 1934 C CA . HIS B 1 110 ? 39.221 19.163 31.881 1.00 8.44 109 HIS B CA 1
ATOM 1935 C C . HIS B 1 110 ? 39.110 20.574 32.437 1.00 9.19 109 HIS B C 1
ATOM 1936 O O . HIS B 1 110 ? 38.654 21.450 31.720 1.00 9.47 109 HIS B O 1
ATOM 1943 N N . PHE B 1 111 ? 39.549 20.803 33.673 1.00 11.23 110 PHE B N 1
ATOM 1944 C CA . PHE B 1 111 ? 39.230 22.068 34.386 1.00 8.77 110 PHE B CA 1
ATOM 1945 C C . PHE B 1 111 ? 39.730 23.294 33.664 1.00 8.97 110 PHE B C 1
ATOM 1946 O O . PHE B 1 111 ? 40.849 23.292 33.174 1.00 7.92 110 PHE B O 1
ATOM 1954 N N . PRO B 1 112 ? 38.915 24.354 33.593 1.00 9.24 111 PRO B N 1
ATOM 1955 C CA . PRO B 1 112 ? 37.576 24.618 34.108 1.00 9.10 111 PRO B CA 1
ATOM 1956 C C . PRO B 1 112 ? 36.413 24.218 33.187 1.00 10.16 111 PRO B C 1
ATOM 1957 O O . PRO B 1 112 ? 35.292 24.654 33.400 1.00 9.17 111 PRO B O 1
ATOM 1961 N N . ASN B 1 113 ? 36.669 23.374 32.185 1.00 10.87 112 ASN B N 1
ATOM 1962 C CA . ASN B 1 113 ? 35.633 22.774 31.391 1.00 9.45 112 ASN B CA 1
ATOM 1963 C C . ASN B 1 113 ? 34.893 21.787 32.232 1.00 10.86 112 ASN B C 1
ATOM 1964 O O . ASN B 1 113 ? 35.370 21.346 33.272 1.00 12.00 112 ASN B O 1
ATOM 1969 N N . SER B 1 114 ? 33.705 21.417 31.765 1.00 12.01 113 SER B N 1
ATOM 1970 C CA . SER B 1 114 ? 32.953 20.319 32.399 1.00 9.94 113 SER B CA 1
ATOM 1971 C C . SER B 1 114 ? 33.741 19.064 32.027 1.00 9.30 113 SER B C 1
ATOM 1972 O O . SER B 1 114 ? 34.549 19.122 31.079 1.00 9.91 113 SER B O 1
ATOM 1975 N N . VAL B 1 115 ? 33.515 17.942 32.722 1.00 8.68 114 VAL B N 1
ATOM 1976 C CA . VAL B 1 115 ? 34.142 16.676 32.379 1.00 8.38 114 VAL B CA 1
ATOM 1977 C C . VAL B 1 115 ? 33.719 16.058 31.050 1.00 10.39 114 VAL B C 1
ATOM 1978 O O . VAL B 1 115 ? 34.343 15.107 30.609 1.00 9.82 114 VAL B O 1
ATOM 1982 N N . TRP B 1 116 ? 32.683 16.633 30.425 1.00 11.36 115 TRP B N 1
ATOM 1983 C CA . TRP B 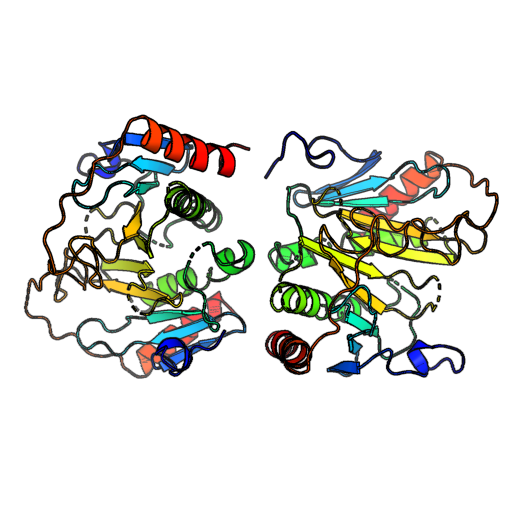1 116 ? 32.152 16.223 29.143 1.00 12.94 115 TRP B CA 1
ATOM 1984 C C . TRP B 1 116 ? 32.732 17.062 28.040 1.00 11.29 115 TRP B C 1
ATOM 1985 O O . TRP B 1 116 ? 32.505 16.737 26.875 1.00 14.34 115 TRP B O 1
ATOM 1996 N N . GLY B 1 117 ? 33.516 18.088 28.391 1.00 11.26 116 GLY B N 1
ATOM 1997 C CA . GLY B 1 117 ? 34.108 18.995 27.413 1.00 10.49 116 GLY B CA 1
ATOM 1998 C C . GLY B 1 117 ? 35.527 18.624 26.994 1.00 9.80 116 GLY B C 1
ATOM 1999 O O . GLY B 1 117 ? 35.969 17.488 27.138 1.00 10.72 116 GLY B O 1
ATOM 2000 N N . GLU B 1 118 ? 36.251 19.597 26.452 1.00 12.07 117 GLU B N 1
ATOM 2001 C CA . GLU B 1 118 ? 37.577 19.378 25.915 1.00 11.32 117 GLU B CA 1
ATOM 2002 C C . GLU B 1 118 ? 38.612 19.260 27.002 1.00 11.55 117 GLU B C 1
ATOM 2003 O O . GLU B 1 118 ? 38.501 19.876 28.060 1.00 13.85 117 GLU B O 1
ATOM 2009 N N . THR B 1 119 ? 39.594 18.408 26.742 1.00 12.42 118 THR B N 1
ATOM 2010 C CA A THR B 1 119 ? 40.652 18.210 27.711 0.50 11.24 118 THR B CA 1
ATOM 2011 C CA B THR B 1 119 ? 40.743 18.145 27.612 0.50 11.14 118 THR B CA 1
ATOM 2012 C C . THR B 1 119 ? 41.624 19.382 27.603 1.00 9.65 118 THR B C 1
ATOM 2013 O O . THR B 1 119 ? 41.855 19.923 26.543 1.00 11.55 118 THR B O 1
ATOM 2020 N N . LYS B 1 120 ? 42.126 19.798 28.754 1.00 11.92 119 LYS B N 1
ATOM 2021 C CA . LYS B 1 120 ? 43.021 20.965 28.846 1.00 10.99 119 LYS B CA 1
ATOM 2022 C C . LYS B 1 120 ? 44.446 20.558 29.217 1.00 10.40 119 LYS B C 1
ATOM 2023 O O . LYS B 1 120 ? 45.375 21.325 29.018 1.00 13.03 119 LYS B O 1
ATOM 2029 N N . ARG B 1 121 ? 44.608 19.386 29.820 1.00 9.56 120 ARG B N 1
ATOM 2030 C CA . ARG B 1 121 ? 45.913 18.986 30.320 1.00 11.33 120 ARG B CA 1
ATOM 2031 C C . ARG B 1 121 ? 45.985 17.494 30.556 1.00 14.46 120 ARG B C 1
ATOM 2032 O O . ARG B 1 121 ? 44.965 16.795 30.584 1.00 11.96 120 ARG B O 1
ATOM 2040 N N . GLU B 1 122 ? 47.221 17.023 30.742 1.00 16.78 121 GLU B N 1
ATOM 2041 C CA . GLU B 1 122 ? 47.463 15.636 31.125 1.00 20.35 121 GLU B CA 1
ATOM 2042 C C . GLU B 1 122 ? 47.170 15.527 32.579 1.00 22.17 121 GLU B C 1
ATOM 2043 O O . GLU B 1 122 ? 47.488 16.408 33.346 1.00 24.20 121 GLU B O 1
ATOM 2049 N N . SER B 1 123 ? 46.553 14.441 32.961 1.00 25.70 122 SER B N 1
ATOM 2050 C CA . SER B 1 123 ? 46.266 14.213 34.338 1.00 30.69 122 SER B CA 1
ATOM 2051 C C . SER B 1 123 ? 46.102 12.720 34.504 1.00 34.72 122 SER B C 1
ATOM 2052 O O . SER B 1 123 ? 45.099 12.154 34.044 1.00 36.96 122 SER B O 1
ATOM 2055 N N . LEU B 1 124 ? 47.080 12.090 35.151 1.00 36.82 123 LEU B N 1
ATOM 2056 C CA . LEU B 1 124 ? 47.054 10.648 35.380 1.00 40.25 123 LEU B CA 1
ATOM 2057 C C . LEU B 1 124 ? 46.929 10.381 36.880 1.00 41.69 123 LEU B C 1
ATOM 2058 O O . LEU B 1 124 ? 47.913 10.017 37.515 1.00 43.48 123 LEU B O 1
ATOM 2060 N N . PRO B 1 125 ? 45.717 10.571 37.461 1.00 43.36 124 PRO B N 1
ATOM 2061 C CA . PRO B 1 125 ? 45.614 10.483 38.924 1.00 43.70 124 PRO B CA 1
ATOM 2062 C C . PRO B 1 125 ? 45.657 9.050 39.467 1.00 45.21 124 PRO B C 1
ATOM 2063 O O . PRO B 1 125 ? 45.455 8.073 38.719 1.00 44.29 124 PRO B O 1
ATOM 2067 N N . GLN B 1 126 ? 45.950 8.947 40.763 1.00 46.55 125 GLN B N 1
ATOM 2068 C CA . GLN B 1 126 ? 45.928 7.672 41.468 1.00 47.21 125 GLN B CA 1
ATOM 2069 C C . GLN B 1 126 ? 44.469 7.282 41.672 1.00 46.61 125 GLN B C 1
ATOM 2070 O O . GLN B 1 126 ? 43.694 8.035 42.279 1.00 46.94 125 GLN B O 1
ATOM 2072 N N . ALA B 1 127 ? 44.099 6.119 41.138 1.00 45.68 126 ALA B N 1
ATOM 2073 C CA . ALA B 1 127 ? 42.828 5.481 41.472 1.00 44.57 126 ALA B CA 1
ATOM 2074 C C . ALA B 1 127 ? 42.717 5.319 42.993 1.00 43.49 126 ALA B C 1
ATOM 2075 O O . ALA B 1 127 ? 43.727 5.138 43.686 1.00 43.14 126 ALA B O 1
ATOM 2077 N N . LEU B 1 128 ? 41.493 5.392 43.509 1.00 41.80 127 LEU B N 1
ATOM 2078 C CA . LEU B 1 128 ? 41.268 5.335 44.958 1.00 41.34 127 LEU B CA 1
ATOM 2079 C C . LEU B 1 128 ? 41.776 4.040 45.611 1.00 41.11 127 LEU B C 1
ATOM 2080 O O . LEU B 1 128 ? 41.514 2.942 45.119 1.00 40.26 127 LEU B O 1
ATOM 2085 N N . ASP B 1 129 ? 42.508 4.189 46.714 1.00 41.23 128 ASP B N 1
ATOM 2086 C CA . ASP B 1 129 ? 42.873 3.056 47.558 1.00 41.74 128 ASP B CA 1
ATOM 2087 C C . ASP B 1 129 ? 41.621 2.519 48.255 1.00 41.35 128 ASP B C 1
ATOM 2088 O O . ASP B 1 129 ? 40.547 3.127 48.186 1.00 40.20 128 ASP B O 1
ATOM 2090 N N . GLN B 1 130 ? 41.772 1.377 48.926 1.00 40.76 129 GLN B N 1
ATOM 2091 C CA . GLN B 1 130 ? 40.687 0.770 49.714 1.00 40.37 129 GLN B CA 1
ATOM 2092 C C . GLN B 1 130 ? 40.309 1.667 50.881 1.00 38.77 129 GLN B C 1
ATOM 2093 O O . GLN B 1 130 ? 39.153 1.688 51.288 1.00 39.01 129 GLN B O 1
ATOM 2095 N N . GLY B 1 131 ? 41.289 2.401 51.408 1.00 37.18 130 GLY B N 1
ATOM 2096 C CA . GLY B 1 131 ? 41.065 3.330 52.512 1.00 35.31 130 GLY B CA 1
ATOM 2097 C C . GLY B 1 131 ? 40.186 4.511 52.140 1.00 33.23 130 GLY B C 1
ATOM 2098 O O . GLY B 1 131 ? 39.351 4.927 52.935 1.00 32.00 130 GLY B O 1
ATOM 2099 N N . SER B 1 132 ? 40.380 5.046 50.932 1.00 32.26 131 SER B N 1
ATOM 2100 C CA . SER B 1 132 ? 39.595 6.181 50.417 1.00 30.84 131 SER B CA 1
ATOM 2101 C C . SER B 1 132 ? 38.164 5.805 50.050 1.00 28.58 131 SER B C 1
ATOM 2102 O O . SER B 1 132 ? 37.225 6.566 50.262 1.00 25.52 131 SER B O 1
ATOM 2105 N N . THR B 1 133 ? 38.015 4.624 49.470 1.00 28.51 132 THR B N 1
ATOM 2106 C CA . THR B 1 133 ? 36.711 4.116 49.076 1.00 26.69 132 THR B CA 1
ATOM 2107 C C . THR B 1 133 ? 35.913 3.770 50.321 1.00 22.48 132 THR B C 1
ATOM 2108 O O . THR B 1 133 ? 34.723 4.042 50.396 1.00 23.42 132 THR B O 1
ATOM 2112 N N . THR B 1 134 ? 36.579 3.145 51.278 1.00 20.80 133 THR B N 1
ATOM 2113 C CA . THR B 1 134 ? 36.020 2.875 52.586 1.00 19.89 133 THR B CA 1
ATOM 2114 C C . THR B 1 134 ? 35.714 4.147 53.365 1.00 18.53 133 THR B C 1
ATOM 2115 O O . THR B 1 134 ? 34.745 4.195 54.105 1.00 19.23 133 THR B O 1
ATOM 2119 N N . ALA B 1 135 ? 36.555 5.162 53.222 1.00 18.39 134 ALA B N 1
ATOM 2120 C CA . ALA B 1 135 ? 36.302 6.461 53.826 1.00 15.21 134 ALA B CA 1
ATOM 2121 C C . ALA B 1 135 ? 35.059 7.122 53.232 1.00 14.09 134 ALA B C 1
ATOM 2122 O O . ALA B 1 135 ? 34.293 7.760 53.963 1.00 11.05 134 ALA B O 1
ATOM 2124 N N . LEU B 1 136 ? 34.862 6.993 51.921 1.00 13.67 135 LEU B N 1
ATOM 2125 C CA . LEU B 1 136 ? 33.614 7.484 51.287 1.00 13.65 135 LEU B CA 1
ATOM 2126 C C . LEU B 1 136 ? 32.370 6.776 51.837 1.00 15.39 135 LEU B C 1
ATOM 2127 O O . LEU B 1 136 ? 31.383 7.442 52.165 1.00 15.15 135 LEU B O 1
ATOM 2132 N N . LYS B 1 137 ? 32.404 5.440 51.885 1.00 15.99 136 LYS B N 1
ATOM 2133 C CA . LYS B 1 137 ? 31.314 4.648 52.447 1.00 16.45 136 LYS B CA 1
ATOM 2134 C C . LYS B 1 137 ? 30.980 5.095 53.869 1.00 14.78 136 LYS B C 1
ATOM 2135 O O . LYS B 1 137 ? 29.820 5.198 54.247 1.00 16.12 136 LYS B O 1
ATOM 2141 N N . LYS B 1 138 ? 32.004 5.314 54.673 1.00 13.13 137 LYS B N 1
ATOM 2142 C CA . LYS B 1 138 ? 31.782 5.657 56.083 1.00 13.36 137 LYS B CA 1
ATOM 2143 C C . LYS B 1 138 ? 31.175 7.048 56.188 1.00 11.71 137 LYS B C 1
ATOM 2144 O O . LYS B 1 138 ? 30.198 7.239 56.917 1.00 15.23 137 LYS B O 1
ATOM 2150 N N . ALA B 1 139 ? 31.778 8.004 55.480 1.00 12.84 138 ALA B N 1
ATOM 2151 C CA . ALA B 1 139 ? 31.282 9.372 55.442 1.00 10.06 138 ALA B CA 1
ATOM 2152 C C . ALA B 1 139 ? 29.818 9.449 54.976 1.00 13.37 138 ALA B C 1
ATOM 2153 O O . ALA B 1 139 ? 29.013 10.207 55.530 1.00 14.63 138 ALA B O 1
ATOM 2155 N N . ILE B 1 140 ? 29.470 8.687 53.943 1.00 14.18 139 ILE B N 1
ATOM 2156 C CA . ILE B 1 140 ? 28.097 8.668 53.455 1.00 11.24 139 ILE B CA 1
ATOM 2157 C C . ILE B 1 140 ? 27.155 8.073 54.503 1.00 12.81 139 ILE B C 1
ATOM 2158 O O . ILE B 1 140 ? 26.119 8.662 54.803 1.00 11.73 139 ILE B O 1
ATOM 2163 N N . SER B 1 141 ? 27.548 6.927 55.054 1.00 14.52 140 SER B N 1
ATOM 2164 C CA . SER B 1 141 ? 26.759 6.191 56.058 1.00 14.72 140 SER B CA 1
ATOM 2165 C C . SER B 1 141 ? 26.506 6.975 57.355 1.00 15.80 140 SER B C 1
ATOM 2166 O O . SER B 1 141 ? 25.397 6.946 57.888 1.00 14.18 140 SER B O 1
ATOM 2169 N N . VAL B 1 142 ? 27.524 7.653 57.877 1.00 15.01 141 VAL B N 1
ATOM 2170 C CA A VAL B 1 142 ? 27.366 8.496 59.064 0.50 14.86 141 VAL B CA 1
ATOM 2171 C CA B VAL B 1 142 ? 27.317 8.464 59.086 0.50 14.43 141 VAL B CA 1
ATOM 2172 C C . VAL B 1 142 ? 26.279 9.549 58.874 1.00 15.04 141 VAL B C 1
ATOM 2173 O O . VAL B 1 142 ? 25.549 9.872 59.799 1.00 16.00 141 VAL B O 1
ATOM 2180 N N . ARG B 1 143 ? 26.212 10.093 57.668 1.00 13.27 142 ARG B N 1
ATOM 2181 C CA . ARG B 1 143 ? 25.227 11.131 57.320 1.00 14.41 142 ARG B CA 1
ATOM 2182 C C . ARG B 1 143 ? 23.796 10.605 57.095 1.00 16.65 142 ARG B C 1
ATOM 2183 O O . ARG B 1 143 ? 22.833 11.297 57.424 1.00 18.14 142 ARG B O 1
ATOM 2191 N N . LEU B 1 144 ? 23.657 9.399 56.540 1.00 15.58 143 LEU B N 1
ATOM 2192 C CA . LEU B 1 144 ? 22.337 8.851 56.178 1.00 15.28 143 LEU B CA 1
ATOM 2193 C C . LEU B 1 144 ? 21.725 7.789 57.110 1.00 19.30 143 LEU B C 1
ATOM 2194 O O . LEU B 1 144 ? 20.520 7.546 57.025 1.00 19.26 143 LEU B O 1
ATOM 2199 N N . ASP B 1 145 ? 22.509 7.163 57.989 1.00 21.45 144 ASP B N 1
ATOM 2200 C CA . ASP B 1 145 ? 21.994 6.096 58.871 1.00 23.93 144 ASP B CA 1
ATOM 2201 C C . ASP B 1 145 ? 21.749 6.515 60.334 1.00 23.86 144 ASP B C 1
ATOM 2202 O O . ASP B 1 145 ? 21.866 7.685 60.698 1.00 24.76 144 ASP B O 1
ATOM 2215 N N . SER C 1 7 ? 21.418 49.748 75.603 1.00 46.46 6 SER C N 1
ATOM 2216 C CA . SER C 1 7 ? 22.557 49.677 74.679 1.00 43.74 6 SER C CA 1
ATOM 2217 C C . SER C 1 7 ? 23.832 50.363 75.200 1.00 41.89 6 SER C C 1
ATOM 2218 O O . SER C 1 7 ? 24.923 49.997 74.763 1.00 41.70 6 SER C O 1
ATOM 2220 N N . PHE C 1 8 ? 23.704 51.355 76.098 1.00 39.14 7 PHE C N 1
ATOM 2221 C CA . PHE C 1 8 ? 24.869 52.096 76.652 1.00 37.60 7 PHE C CA 1
ATOM 2222 C C . PHE C 1 8 ? 24.855 52.132 78.179 1.00 36.52 7 PHE C C 1
ATOM 2223 O O . PHE C 1 8 ? 24.035 52.835 78.778 1.00 37.99 7 PHE C O 1
ATOM 2231 N N . HIS C 1 9 ? 25.758 51.364 78.795 1.00 32.79 8 HIS C N 1
ATOM 2232 C CA . HIS C 1 9 ? 26.004 51.434 80.234 1.00 30.22 8 HIS C CA 1
ATOM 2233 C C . HIS C 1 9 ? 27.202 52.332 80.469 1.00 28.44 8 HIS C C 1
ATOM 2234 O O . HIS C 1 9 ? 28.296 52.035 79.998 1.00 26.44 8 HIS C O 1
ATOM 2241 N N . LYS C 1 10 ? 27.003 53.438 81.181 1.00 25.54 9 LYS C N 1
ATOM 2242 C CA . LYS C 1 10 ? 28.075 54.428 81.337 1.00 24.72 9 LYS C CA 1
ATOM 2243 C C . LYS C 1 10 ? 29.254 53.901 82.175 1.00 23.34 9 LYS C C 1
ATOM 2244 O O . LYS C 1 10 ? 30.359 54.434 82.081 1.00 23.63 9 LYS C O 1
ATOM 2250 N N . ASN C 1 11 ? 29.023 52.854 82.968 1.00 20.38 10 ASN C N 1
ATOM 2251 C CA . ASN C 1 11 ? 30.079 52.233 83.776 1.00 20.85 10 ASN C CA 1
ATOM 2252 C C . ASN C 1 11 ? 30.694 50.988 83.144 1.00 19.91 10 ASN C C 1
ATOM 2253 O O . ASN C 1 11 ? 31.468 50.274 83.794 1.00 20.46 10 ASN C O 1
ATOM 2255 N N . CYS C 1 12 ? 30.326 50.697 81.900 1.00 16.22 11 CYS C N 1
ATOM 2256 C CA . CYS C 1 12 ? 30.847 49.522 81.200 1.00 14.76 11 CYS C CA 1
ATOM 2257 C C . CYS C 1 12 ? 31.995 49.919 80.297 1.00 12.26 11 CYS C C 1
ATOM 2258 O O . CYS C 1 12 ? 31.824 50.704 79.383 1.00 13.07 11 CYS C O 1
ATOM 2261 N N . GLU C 1 13 ? 33.151 49.325 80.530 1.00 13.14 12 GLU C N 1
ATOM 2262 C CA . GLU C 1 13 ? 34.340 49.614 79.755 1.00 14.02 12 GLU C CA 1
ATOM 2263 C C . GLU C 1 13 ? 34.195 49.413 78.254 1.00 12.97 12 GLU C C 1
ATOM 2264 O O . GLU C 1 13 ? 34.858 50.083 77.484 1.00 12.10 12 GLU C O 1
ATOM 2270 N N . LEU C 1 14 ? 33.385 48.435 77.854 1.00 12.32 13 LEU C N 1
ATOM 2271 C CA . LEU C 1 14 ? 33.183 48.113 76.433 1.00 12.10 13 LEU C CA 1
ATOM 2272 C C . LEU C 1 14 ? 32.069 48.924 75.802 1.00 10.52 13 LEU C C 1
ATOM 2273 O O . LEU C 1 14 ? 31.893 48.902 74.588 1.00 13.23 13 LEU C O 1
ATOM 2278 N N . CYS C 1 15 ? 31.344 49.674 76.624 1.00 10.80 14 CYS C N 1
ATOM 2279 C CA . CYS C 1 15 ? 30.463 50.710 76.130 1.00 12.19 14 CYS C CA 1
ATOM 2280 C C . CYS C 1 15 ? 31.179 52.056 75.950 1.00 12.37 14 CYS C C 1
ATOM 2281 O O . CYS C 1 15 ? 30.873 52.786 75.026 1.00 13.81 14 CYS C O 1
ATOM 2284 N N . THR C 1 16 ? 32.147 52.362 76.816 1.00 13.22 15 THR C N 1
ATOM 2285 C CA . THR C 1 16 ? 32.727 53.707 76.883 1.00 12.90 15 THR C CA 1
ATOM 2286 C C . THR C 1 16 ? 34.092 53.836 76.198 1.00 13.81 15 THR C C 1
ATOM 2287 O O . THR C 1 16 ? 34.528 54.958 75.881 1.00 14.83 15 THR C O 1
ATOM 2291 N N . THR C 1 17 ? 34.744 52.702 75.943 1.00 14.75 16 THR C N 1
ATOM 2292 C CA . THR C 1 17 ? 36.073 52.683 75.347 1.00 13.97 16 THR C CA 1
ATOM 2293 C C . THR C 1 17 ? 36.116 51.763 74.139 1.00 13.43 16 THR C C 1
ATOM 2294 O O . THR C 1 17 ? 35.393 50.781 74.095 1.00 12.71 16 THR C O 1
ATOM 2298 N N . ALA C 1 18 ? 36.947 52.112 73.157 1.00 13.78 17 ALA C N 1
ATOM 2299 C CA . ALA C 1 18 ? 37.151 51.276 71.967 1.00 13.42 17 ALA C CA 1
ATOM 2300 C C . ALA C 1 18 ? 37.640 49.877 72.311 1.00 12.22 17 ALA C C 1
ATOM 2301 O O . ALA C 1 18 ? 37.263 48.937 71.622 1.00 9.45 17 ALA C O 1
ATOM 2303 N N . GLY C 1 19 ? 38.482 49.736 73.335 1.00 14.06 18 GLY C N 1
ATOM 2304 C CA . GLY C 1 19 ? 38.979 48.433 73.790 1.00 15.42 18 GLY C CA 1
ATOM 2305 C C . GLY C 1 19 ? 40.312 47.985 73.207 1.00 15.67 18 GLY C C 1
ATOM 2306 O O . GLY C 1 19 ? 40.851 46.924 73.559 1.00 15.18 18 GLY C O 1
ATOM 2307 N N . GLY C 1 20 ? 40.836 48.778 72.296 1.00 13.79 19 GLY C N 1
ATOM 2308 C CA . GLY C 1 20 ? 42.132 48.528 71.672 1.00 16.57 19 GLY C CA 1
ATOM 2309 C C . GLY C 1 20 ? 42.192 49.334 70.400 1.00 14.22 19 GLY C C 1
ATOM 2310 O O . GLY C 1 20 ? 41.330 50.145 70.152 1.00 17.11 19 GLY C O 1
ATOM 2311 N N . GLU C 1 21 ? 43.188 49.078 69.571 1.00 16.88 20 GLU C N 1
ATOM 2312 C CA . GLU C 1 21 ? 43.250 49.694 68.253 1.00 14.62 20 GLU C CA 1
ATOM 2313 C C . GLU C 1 21 ? 42.249 49.081 67.298 1.00 14.96 20 GLU C C 1
ATOM 2314 O O . GLU C 1 21 ? 42.324 47.887 66.990 1.00 15.00 20 GLU C O 1
ATOM 2320 N N . ILE C 1 22 ? 41.318 49.899 66.823 1.00 15.99 21 ILE C N 1
ATOM 2321 C CA . ILE C 1 22 ? 40.260 49.441 65.920 1.00 17.89 21 ILE C CA 1
ATOM 2322 C C . ILE C 1 22 ? 40.839 49.093 64.542 1.00 16.02 21 ILE C C 1
ATOM 2323 O O . ILE C 1 22 ? 41.380 49.965 63.838 1.00 15.80 21 ILE C O 1
ATOM 2328 N N . LEU C 1 23 ? 40.703 47.817 64.171 1.00 14.46 22 LEU C N 1
ATOM 2329 C CA . LEU C 1 23 ? 41.173 47.284 62.878 1.00 14.44 22 LEU C CA 1
ATOM 2330 C C . LEU C 1 23 ? 40.057 47.158 61.840 1.00 16.36 22 LEU C C 1
ATOM 2331 O O . LEU C 1 23 ? 40.320 47.195 60.622 1.00 16.40 22 LEU C O 1
ATOM 2336 N N . TRP C 1 24 ? 38.821 47.016 62.321 1.00 15.05 23 TRP C N 1
ATOM 2337 C CA . TRP C 1 24 ? 37.650 46.829 61.474 1.00 14.52 23 TRP C CA 1
ATOM 2338 C C . TRP C 1 24 ? 36.400 47.134 62.290 1.00 15.76 23 TRP C C 1
ATOM 2339 O O . TRP C 1 24 ? 36.367 46.861 63.479 1.00 11.20 23 TRP C O 1
ATOM 2350 N N . GLN C 1 25 ? 35.369 47.658 61.627 1.00 15.44 24 GLN C N 1
ATOM 2351 C CA . GLN C 1 25 ? 34.102 48.006 62.285 1.00 16.53 24 GLN C CA 1
ATOM 2352 C C . GLN C 1 25 ? 32.908 47.892 61.362 1.00 15.73 24 GLN C C 1
ATOM 2353 O O . GLN C 1 25 ? 33.002 48.256 60.205 1.00 15.80 24 GLN C O 1
ATOM 2359 N N . ASP C 1 26 ? 31.775 47.429 61.883 1.00 15.81 25 ASP C N 1
ATOM 2360 C CA . ASP C 1 26 ? 30.481 47.647 61.218 1.00 14.51 25 ASP C CA 1
ATOM 2361 C C . ASP C 1 26 ? 29.461 48.125 62.246 1.00 15.23 25 ASP C C 1
ATOM 2362 O O . ASP C 1 26 ? 29.810 48.382 63.385 1.00 12.05 25 ASP C O 1
ATOM 2367 N N . ALA C 1 27 ? 28.203 48.283 61.837 1.00 16.51 26 ALA C N 1
ATOM 2368 C CA . ALA C 1 27 ? 27.159 48.689 62.782 1.00 15.12 26 ALA C CA 1
ATOM 2369 C C . ALA C 1 27 ? 27.077 47.765 63.978 1.00 14.46 26 ALA C C 1
ATOM 2370 O O . ALA C 1 27 ? 26.859 48.212 65.085 1.00 15.95 26 ALA C O 1
ATOM 2372 N N . LEU C 1 28 ? 27.232 46.474 63.753 1.00 13.46 27 LEU C N 1
ATOM 2373 C CA . LEU C 1 28 ? 26.998 45.507 64.825 1.00 13.35 27 LEU C CA 1
ATOM 2374 C C . LEU C 1 28 ? 28.158 45.378 65.818 1.00 14.29 27 LEU C C 1
ATOM 2375 O O . LEU C 1 28 ? 27.939 45.259 67.037 1.00 14.47 27 LEU C O 1
ATOM 2380 N N . CYS C 1 29 ? 29.384 45.364 65.295 1.00 14.82 28 CYS C N 1
ATOM 2381 C CA . CYS C 1 29 ? 30.554 45.057 66.121 1.00 12.40 28 CYS C CA 1
ATOM 2382 C C . CYS C 1 29 ? 31.837 45.665 65.607 1.00 12.76 28 CYS C C 1
ATOM 2383 O O . CYS C 1 29 ? 31.887 46.163 64.501 1.00 11.73 28 CYS C O 1
ATOM 2386 N N . ARG C 1 30 ? 32.890 45.590 66.410 1.00 11.08 29 ARG C N 1
ATOM 2387 C CA . ARG C 1 30 ? 34.189 46.066 65.967 1.00 10.56 29 ARG C CA 1
ATOM 2388 C C . ARG C 1 30 ? 35.291 45.092 66.328 1.00 11.13 29 ARG C C 1
ATOM 2389 O O . ARG C 1 30 ? 35.175 44.341 67.298 1.00 8.36 29 ARG C O 1
ATOM 2397 N N . VAL C 1 31 ? 36.363 45.123 65.541 1.00 9.68 30 VAL C N 1
ATOM 2398 C CA . VAL C 1 31 ? 37.548 44.333 65.807 1.00 10.83 30 VAL C CA 1
ATOM 2399 C C . VAL C 1 31 ? 38.672 45.247 66.266 1.00 9.74 30 VAL C C 1
ATOM 2400 O O . VAL C 1 31 ? 39.008 46.222 65.572 1.00 13.07 30 VAL C O 1
ATOM 2404 N N . VAL C 1 32 ? 39.278 44.887 67.397 1.00 9.32 31 VAL C N 1
ATOM 2405 C CA . VAL C 1 32 ? 40.404 45.645 67.927 1.00 11.28 31 VAL C CA 1
ATOM 2406 C C . VAL C 1 32 ? 41.628 44.765 68.101 1.00 11.36 31 VAL C C 1
ATOM 2407 O O . VAL C 1 32 ? 41.543 43.557 68.444 1.00 11.80 31 VAL C O 1
ATOM 2411 N N . HIS C 1 33 ? 42.777 45.382 67.912 1.00 10.04 32 HIS C N 1
ATOM 2412 C CA . HIS C 1 33 ? 44.015 44.804 68.367 1.00 10.77 32 HIS C CA 1
ATOM 2413 C C . HIS C 1 33 ? 44.227 45.210 69.812 1.00 12.03 32 HIS C C 1
ATOM 2414 O O . HIS C 1 33 ? 44.187 46.385 70.173 1.00 7.86 32 HIS C O 1
ATOM 2421 N N . VAL C 1 34 ? 44.365 44.211 70.665 1.00 13.05 33 VAL C N 1
ATOM 2422 C CA . VAL C 1 34 ? 44.586 44.436 72.064 1.00 18.50 33 VAL C CA 1
ATOM 2423 C C . VAL C 1 34 ? 46.093 44.451 72.260 1.00 22.08 33 VAL C 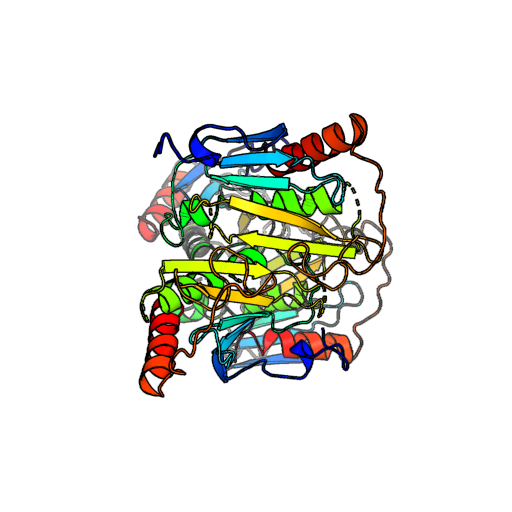C 1
ATOM 2424 O O . VAL C 1 34 ? 46.788 43.505 71.884 1.00 25.54 33 VAL C O 1
ATOM 2428 N N . GLU C 1 35 ? 46.600 45.504 72.861 1.00 25.01 34 GLU C N 1
ATOM 2429 C CA . GLU C 1 35 ? 48.036 45.587 73.062 1.00 26.73 34 GLU C CA 1
ATOM 2430 C C . GLU C 1 35 ? 48.337 44.817 74.343 1.00 25.65 34 GLU C C 1
ATOM 2431 O O . GLU C 1 35 ? 48.030 45.244 75.442 1.00 27.68 34 GLU C O 1
ATOM 2437 N N . ASN C 1 36 ? 48.808 43.597 74.137 1.00 22.76 35 ASN C N 1
ATOM 2438 C CA . ASN C 1 36 ? 49.205 42.693 75.210 1.00 18.44 35 ASN C CA 1
ATOM 2439 C C . ASN C 1 36 ? 50.642 42.305 74.873 1.00 18.65 35 ASN C C 1
ATOM 2440 O O . ASN C 1 36 ? 50.890 41.656 73.859 1.00 18.37 35 ASN C O 1
ATOM 2445 N N . GLN C 1 37 ? 51.589 42.727 75.715 1.00 15.69 36 GLN C N 1
ATOM 2446 C CA . GLN C 1 37 ? 53.003 42.519 75.461 1.00 16.06 36 GLN C CA 1
ATOM 2447 C C . GLN C 1 37 ? 53.368 41.033 75.334 1.00 15.30 36 GLN C C 1
ATOM 2448 O O . GLN C 1 37 ? 54.327 40.702 74.653 1.00 13.99 36 GLN C O 1
ATOM 2451 N N . ASP C 1 38 ? 52.630 40.158 76.012 1.00 13.05 37 ASP C N 1
ATOM 2452 C CA . ASP C 1 38 ? 52.872 38.696 75.910 1.00 8.71 37 ASP C CA 1
ATOM 2453 C C . ASP C 1 38 ? 52.214 38.062 74.662 1.00 9.88 37 ASP C C 1
ATOM 2454 O O . ASP C 1 38 ? 52.588 36.947 74.282 1.00 11.89 37 ASP C O 1
ATOM 2459 N N . TYR C 1 39 ? 51.227 38.751 74.062 1.00 8.14 38 TYR C N 1
ATOM 2460 C CA . TYR C 1 39 ? 50.395 38.169 72.991 1.00 7.84 38 TYR C CA 1
ATOM 2461 C C . TYR C 1 39 ? 50.239 39.166 71.816 1.00 10.28 38 TYR C C 1
ATOM 2462 O O . TYR C 1 39 ? 49.166 39.732 71.596 1.00 12.97 38 TYR C O 1
ATOM 2471 N N . PRO C 1 40 ? 51.304 39.346 71.029 1.00 12.90 39 PRO C N 1
ATOM 2472 C CA . PRO C 1 40 ? 51.093 40.178 69.844 1.00 11.49 39 PRO C CA 1
ATOM 2473 C C . PRO C 1 40 ? 50.069 39.502 68.891 1.00 10.15 39 PRO C C 1
ATOM 2474 O O . PRO C 1 40 ? 50.048 38.280 68.802 1.00 10.19 39 PRO C O 1
ATOM 2478 N N . GLY C 1 41 ? 49.195 40.277 68.238 1.00 7.86 40 GLY C N 1
ATOM 2479 C CA . GLY C 1 41 ? 48.112 39.737 67.392 1.00 8.82 40 GLY C CA 1
ATOM 2480 C C . GLY C 1 41 ? 46.823 39.291 68.090 1.00 8.46 40 GLY C C 1
ATOM 2481 O O . GLY C 1 41 ? 45.902 38.742 67.449 1.00 8.09 40 GLY C O 1
ATOM 2482 N N . PHE C 1 42 ? 46.766 39.487 69.403 1.00 11.35 41 PHE C N 1
ATOM 2483 C CA . PHE C 1 42 ? 45.593 39.245 70.215 1.00 10.42 41 PHE C CA 1
ATOM 2484 C C . PHE C 1 42 ? 44.551 40.238 69.812 1.00 10.29 41 PHE C C 1
ATOM 2485 O O . PHE C 1 42 ? 44.722 41.435 70.017 1.00 11.00 41 PHE C O 1
ATOM 2493 N N . CYS C 1 43 ? 43.464 39.745 69.235 1.00 12.10 42 CYS C N 1
ATOM 2494 C CA . CYS C 1 43 ? 42.356 40.600 68.786 1.00 9.37 42 CYS C CA 1
ATOM 2495 C C . CYS C 1 43 ? 41.106 40.334 69.587 1.00 11.26 42 CYS C C 1
ATOM 2496 O O . CYS C 1 43 ? 40.977 39.277 70.197 1.00 10.66 42 CYS C O 1
ATOM 2499 N N . ARG C 1 44 ? 40.207 41.305 69.615 1.00 11.61 43 ARG C N 1
ATOM 2500 C CA . ARG C 1 44 ? 38.896 41.136 70.233 1.00 12.18 43 ARG C CA 1
ATOM 2501 C C . ARG C 1 44 ? 37.841 41.620 69.269 1.00 10.12 43 ARG C C 1
ATOM 2502 O O . ARG C 1 44 ? 38.009 42.682 68.647 1.00 13.19 43 ARG C O 1
ATOM 2510 N N . VAL C 1 45 ? 36.793 40.816 69.112 1.00 9.49 44 VAL C N 1
ATOM 2511 C CA . VAL C 1 45 ? 35.582 41.199 68.415 1.00 8.27 44 VAL C CA 1
ATOM 2512 C C . VAL C 1 45 ? 34.520 41.596 69.465 1.00 8.59 44 VAL C C 1
ATOM 2513 O O . VAL C 1 45 ? 34.060 40.771 70.248 1.00 13.34 44 VAL C O 1
ATOM 2517 N N . ILE C 1 46 ? 34.171 42.877 69.461 1.00 9.25 45 ILE C N 1
ATOM 2518 C CA . ILE C 1 46 ? 33.297 43.457 70.466 1.00 8.56 45 ILE C CA 1
ATOM 2519 C C . ILE C 1 46 ? 31.983 43.880 69.843 1.00 10.19 45 ILE C C 1
ATOM 2520 O O . ILE C 1 46 ? 31.968 44.656 68.891 1.00 13.25 45 ILE C O 1
ATOM 2525 N N . LEU C 1 47 ? 30.892 43.411 70.417 1.00 13.62 46 LEU C N 1
ATOM 2526 C CA . LEU C 1 47 ? 29.575 43.895 70.029 1.00 12.80 46 LEU C CA 1
ATOM 2527 C C . LEU C 1 47 ? 29.481 45.367 70.360 1.00 12.92 46 LEU C C 1
ATOM 2528 O O . LEU C 1 47 ? 29.923 45.794 71.418 1.00 16.29 46 LEU C O 1
ATOM 2533 N N . ASN C 1 48 ? 28.935 46.162 69.450 1.00 13.30 47 ASN C N 1
ATOM 2534 C CA . ASN C 1 48 ? 28.845 47.578 69.713 1.00 14.41 47 ASN C CA 1
ATOM 2535 C C . ASN C 1 48 ? 27.871 47.849 70.848 1.00 18.29 47 ASN C C 1
ATOM 2536 O O . ASN C 1 48 ? 28.154 48.654 71.739 1.00 24.54 47 ASN C O 1
ATOM 2541 N N . ARG C 1 49 ? 26.779 47.123 70.919 1.00 16.50 48 ARG C N 1
ATOM 2542 C CA . ARG C 1 49 ? 25.819 47.476 71.934 1.00 17.67 48 ARG C CA 1
ATOM 2543 C C . ARG C 1 49 ? 25.945 46.585 73.157 1.00 14.47 48 ARG C C 1
ATOM 2544 O O . ARG C 1 49 ? 26.497 45.494 73.083 1.00 11.09 48 ARG C O 1
ATOM 2552 N N . HIS C 1 50 ? 25.456 47.063 74.293 1.00 13.05 49 HIS C N 1
ATOM 2553 C CA . HIS C 1 50 ? 25.572 46.289 75.530 1.00 12.94 49 HIS C CA 1
ATOM 2554 C C . HIS C 1 50 ? 24.594 45.138 75.556 1.00 14.06 49 HIS C C 1
ATOM 2555 O O . HIS C 1 50 ? 23.393 45.351 75.723 1.00 19.09 49 HIS C O 1
ATOM 2562 N N . VAL C 1 51 ? 25.118 43.924 75.404 1.00 12.16 50 VAL C N 1
ATOM 2563 C CA . VAL C 1 51 ? 24.346 42.691 75.481 1.00 12.95 50 VAL C CA 1
ATOM 2564 C C . VAL C 1 51 ? 25.158 41.713 76.308 1.00 12.47 50 VAL C C 1
ATOM 2565 O O . VAL C 1 51 ? 26.357 41.606 76.119 1.00 13.14 50 VAL C O 1
ATOM 2569 N N . LYS C 1 52 ? 24.506 40.980 77.194 1.00 10.00 51 LYS C N 1
ATOM 2570 C CA . LYS C 1 52 ? 25.212 40.115 78.118 1.00 9.24 51 LYS C CA 1
ATOM 2571 C C . LYS C 1 52 ? 25.664 38.783 77.531 1.00 10.99 51 LYS C C 1
ATOM 2572 O O . LYS C 1 52 ? 26.844 38.491 77.612 1.00 11.56 51 LYS C O 1
ATOM 2578 N N . GLU C 1 53 ? 24.733 37.983 76.965 1.00 10.67 52 GLU C N 1
ATOM 2579 C CA . GLU C 1 53 ? 25.034 36.638 76.426 1.00 9.32 52 GLU C CA 1
ATOM 2580 C C . GLU C 1 53 ? 24.866 36.539 74.917 1.00 11.17 52 GLU C C 1
ATOM 2581 O O . GLU C 1 53 ? 24.098 37.287 74.301 1.00 10.82 52 GLU C O 1
ATOM 2595 N N . SER C 1 55 ? 23.326 34.125 73.547 1.00 10.63 54 SER C N 1
ATOM 2596 C CA . SER C 1 55 ? 21.938 33.678 73.385 1.00 11.69 54 SER C CA 1
ATOM 2597 C C . SER C 1 55 ? 20.899 34.802 73.587 1.00 12.07 54 SER C C 1
ATOM 2598 O O . SER C 1 55 ? 19.702 34.574 73.401 1.00 12.32 54 SER C O 1
ATOM 2601 N N . ASP C 1 56 ? 21.354 35.982 74.010 1.00 11.29 55 ASP C N 1
ATOM 2602 C CA . ASP C 1 56 ? 20.501 37.161 74.085 1.00 11.79 55 ASP C CA 1
ATOM 2603 C C . ASP C 1 56 ? 20.377 37.812 72.710 1.00 12.42 55 ASP C C 1
ATOM 2604 O O . ASP C 1 56 ? 19.485 38.612 72.479 1.00 11.08 55 ASP C O 1
ATOM 2609 N N . LEU C 1 57 ? 21.271 37.473 71.792 1.00 12.98 56 LEU C N 1
ATOM 2610 C CA . LEU C 1 57 ? 21.243 38.058 70.454 1.00 14.02 56 LEU C CA 1
ATOM 2611 C C . LEU C 1 57 ? 20.269 37.316 69.554 1.00 13.57 56 LEU C C 1
ATOM 2612 O O . LEU C 1 57 ? 20.071 36.123 69.718 1.00 15.12 56 LEU C O 1
ATOM 2617 N N . ARG C 1 58 ? 19.680 38.037 68.604 1.00 15.96 57 ARG C N 1
ATOM 2618 C CA . ARG C 1 58 ? 18.879 37.431 67.535 1.00 17.62 57 ARG C CA 1
ATOM 2619 C C . ARG C 1 58 ? 19.788 36.476 66.785 1.00 16.60 57 ARG C C 1
ATOM 2620 O O . ARG C 1 58 ? 20.958 36.775 66.626 1.00 12.69 57 ARG C O 1
ATOM 2623 N N . PRO C 1 59 ? 19.265 35.315 66.336 1.00 18.69 58 PRO C N 1
ATOM 2624 C CA . PRO C 1 59 ? 20.086 34.364 65.589 1.00 17.79 58 PRO C CA 1
ATOM 2625 C C . PRO C 1 59 ? 20.866 34.969 64.399 1.00 18.44 58 PRO C C 1
ATOM 2626 O O . PRO C 1 59 ? 22.023 34.622 64.176 1.00 20.69 58 PRO C O 1
ATOM 2630 N N . ALA C 1 60 ? 20.265 35.889 63.666 1.00 15.83 59 ALA C N 1
ATOM 2631 C CA . ALA C 1 60 ? 20.990 36.568 62.606 1.00 14.88 59 ALA C CA 1
ATOM 2632 C C . ALA C 1 60 ? 22.184 37.320 63.162 1.00 16.65 59 ALA C C 1
ATOM 2633 O O . ALA C 1 60 ? 23.228 37.374 62.513 1.00 16.80 59 ALA C O 1
ATOM 2635 N N . GLU C 1 61 ? 22.027 37.908 64.356 1.00 14.64 60 GLU C N 1
ATOM 2636 C CA . GLU C 1 61 ? 23.111 38.655 64.968 1.00 14.52 60 GLU C CA 1
ATOM 2637 C C . GLU C 1 61 ? 24.233 37.738 65.427 1.00 13.45 60 GLU C C 1
ATOM 2638 O O . GLU C 1 61 ? 25.421 38.033 65.232 1.00 13.63 60 GLU C O 1
ATOM 2644 N N . ARG C 1 62 ? 23.859 36.619 66.020 1.00 13.90 61 ARG C N 1
ATOM 2645 C CA . ARG C 1 62 ? 24.830 35.623 66.437 1.00 13.94 61 ARG C CA 1
ATOM 2646 C C . ARG C 1 62 ? 25.660 35.214 65.260 1.00 12.75 61 ARG C C 1
ATOM 2647 O O . ARG C 1 62 ? 26.875 35.163 65.336 1.00 12.61 61 ARG C O 1
ATOM 2655 N N . ASP C 1 63 ? 24.984 34.900 64.168 1.00 13.33 62 ASP C N 1
ATOM 2656 C CA . ASP C 1 63 ? 25.661 34.398 62.980 1.00 14.64 62 ASP C CA 1
ATOM 2657 C C . ASP C 1 63 ? 26.632 35.410 62.415 1.00 14.27 62 ASP C C 1
ATOM 2658 O O . ASP C 1 63 ? 27.753 35.055 62.075 1.00 17.69 62 ASP C O 1
ATOM 2663 N N . HIS C 1 64 ? 26.178 36.648 62.280 1.00 13.98 63 HIS C N 1
ATOM 2664 C CA A HIS C 1 64 ? 27.046 37.701 61.754 0.50 13.58 63 HIS C CA 1
ATOM 2665 C CA B HIS C 1 64 ? 26.993 37.772 61.799 0.50 13.31 63 HIS C CA 1
ATOM 2666 C C . HIS C 1 64 ? 28.269 37.917 62.646 1.00 12.99 63 HIS C C 1
ATOM 2667 O O . HIS C 1 64 ? 29.392 37.968 62.142 1.00 13.79 63 HIS C O 1
ATOM 2680 N N . LEU C 1 65 ? 28.076 38.014 63.957 1.00 13.31 64 LEU C N 1
ATOM 2681 C CA . LEU C 1 65 ? 29.205 38.129 64.878 1.00 13.05 64 LEU C CA 1
ATOM 2682 C C . LEU C 1 65 ? 30.210 36.970 64.750 1.00 13.62 64 LEU C C 1
ATOM 2683 O O . LEU C 1 65 ? 31.424 37.191 64.810 1.00 14.15 64 LEU C O 1
ATOM 2696 N N . LEU C 1 67 ? 30.707 35.163 61.988 1.00 10.10 66 LEU C N 1
ATOM 2697 C CA . LEU C 1 67 ? 31.400 35.311 60.732 1.00 12.36 66 LEU C CA 1
ATOM 2698 C C . LEU C 1 67 ? 32.613 36.222 60.942 1.00 9.27 66 LEU C C 1
ATOM 2699 O O . LEU C 1 67 ? 33.704 35.936 60.459 1.00 9.99 66 LEU C O 1
ATOM 2704 N N . VAL C 1 68 ? 32.403 37.307 61.678 1.00 10.25 67 VAL C N 1
ATOM 2705 C CA . VAL C 1 68 ? 33.465 38.266 61.951 1.00 10.86 67 VAL C CA 1
ATOM 2706 C C . VAL C 1 68 ? 34.563 37.634 62.807 1.00 10.42 67 VAL C C 1
ATOM 2707 O O . VAL C 1 68 ? 35.743 37.797 62.508 1.00 10.97 67 VAL C O 1
ATOM 2711 N N . VAL C 1 69 ? 34.183 36.863 63.838 1.00 10.43 68 VAL C N 1
ATOM 2712 C CA . VAL C 1 69 ? 35.150 36.121 64.675 1.00 11.14 68 VAL C CA 1
ATOM 2713 C C . VAL C 1 69 ? 35.999 35.153 63.842 1.00 11.22 68 VAL C C 1
ATOM 2714 O O . VAL C 1 69 ? 37.213 35.211 63.895 1.00 11.43 68 VAL C O 1
ATOM 2718 N N . PHE C 1 70 ? 35.374 34.340 63.003 1.00 10.65 69 PHE C N 1
ATOM 2719 C CA . PHE C 1 70 ? 36.152 33.423 62.176 1.00 11.69 69 PHE C CA 1
ATOM 2720 C C . PHE C 1 70 ? 36.991 34.110 61.095 1.00 9.48 69 PHE C C 1
ATOM 2721 O O . PHE C 1 70 ? 38.060 33.625 60.765 1.00 11.99 69 PHE C O 1
ATOM 2729 N N . ALA C 1 71 ? 36.541 35.242 60.563 1.00 11.04 70 ALA C N 1
ATOM 2730 C CA . ALA C 1 71 ? 37.374 35.999 59.639 1.00 10.90 70 ALA C CA 1
ATOM 2731 C C . ALA C 1 71 ? 38.623 36.515 60.326 1.00 10.49 70 ALA C C 1
ATOM 2732 O O . ALA C 1 71 ? 39.723 36.515 59.735 1.00 12.75 70 ALA C O 1
ATOM 2734 N N . VAL C 1 72 ? 38.462 36.914 61.592 1.00 12.23 71 VAL C N 1
ATOM 2735 C CA . VAL C 1 72 ? 39.575 37.388 62.394 1.00 10.71 71 VAL C CA 1
ATOM 2736 C C . VAL C 1 72 ? 40.538 36.216 62.715 1.00 10.20 71 VAL C C 1
ATOM 2737 O O . VAL C 1 72 ? 41.768 36.368 62.586 1.00 9.44 71 VAL C O 1
ATOM 2741 N N . GLU C 1 73 ? 39.993 35.040 63.028 1.00 9.39 72 GLU C N 1
ATOM 2742 C CA . GLU C 1 73 ? 40.841 33.865 63.236 1.00 10.67 72 GLU C CA 1
ATOM 2743 C C . GLU C 1 73 ? 41.683 33.576 61.991 1.00 8.94 72 GLU C C 1
ATOM 2744 O O . GLU C 1 73 ? 42.883 33.361 62.104 1.00 7.08 72 GLU C O 1
ATOM 2750 N N . GLU C 1 74 ? 41.063 33.632 60.813 1.00 11.26 73 GLU C N 1
ATOM 2751 C CA . GLU C 1 74 ? 41.775 33.397 59.566 1.00 10.04 73 GLU C CA 1
ATOM 2752 C C . GLU C 1 74 ? 42.903 34.417 59.346 1.00 10.87 73 GLU C C 1
ATOM 2753 O O . GLU C 1 74 ? 44.015 34.076 58.907 1.00 10.57 73 GLU C O 1
ATOM 2759 N N . ALA C 1 75 ? 42.602 35.670 59.653 1.00 11.21 74 ALA C N 1
ATOM 2760 C CA . ALA C 1 75 ? 43.536 36.763 59.448 1.00 10.23 74 ALA C CA 1
ATOM 2761 C C . ALA C 1 75 ? 44.672 36.674 60.443 1.00 9.37 74 ALA C C 1
ATOM 2762 O O . ALA C 1 75 ? 45.818 36.905 60.096 1.00 11.42 74 ALA C O 1
ATOM 2764 N N . VAL C 1 76 ? 44.356 36.305 61.690 1.00 11.06 75 VAL C N 1
ATOM 2765 C CA . VAL C 1 76 ? 45.384 36.105 62.695 1.00 10.15 75 VAL C CA 1
ATOM 2766 C C . VAL C 1 76 ? 46.296 34.934 62.318 1.00 11.48 75 VAL C C 1
ATOM 2767 O O . VAL C 1 76 ? 47.533 35.019 62.482 1.00 11.33 75 VAL C O 1
ATOM 2771 N N . ARG C 1 77 ? 45.705 33.854 61.801 1.00 11.02 76 ARG C N 1
ATOM 2772 C CA . ARG C 1 77 ? 46.488 32.700 61.386 1.00 8.45 76 ARG C CA 1
ATOM 2773 C C . ARG C 1 77 ? 47.413 33.078 60.250 1.00 9.45 76 ARG C C 1
ATOM 2774 O O . ARG C 1 77 ? 48.570 32.712 60.262 1.00 12.13 76 ARG C O 1
ATOM 2782 N N . GLU C 1 78 ? 46.887 33.814 59.299 1.00 10.63 77 GLU C N 1
ATOM 2783 C CA . GLU C 1 78 ? 47.655 34.170 58.128 1.00 9.95 77 GLU C CA 1
ATOM 2784 C C . GLU C 1 78 ? 48.846 35.067 58.504 1.00 10.65 77 GLU C C 1
ATOM 2785 O O . GLU C 1 78 ? 49.970 34.855 58.045 1.00 11.88 77 GLU C O 1
ATOM 2791 N N . VAL C 1 79 ? 48.606 36.082 59.316 1.00 9.99 78 VAL C N 1
ATOM 2792 C CA . VAL C 1 79 ? 49.664 37.027 59.693 1.00 11.62 78 VAL C CA 1
ATOM 2793 C C . VAL C 1 79 ? 50.645 36.526 60.777 1.00 11.63 78 VAL C C 1
ATOM 2794 O O . VAL C 1 79 ? 51.854 36.738 60.653 1.00 9.09 78 VAL C O 1
ATOM 2806 N N . ARG C 1 81 ? 50.895 33.199 61.978 1.00 12.11 80 ARG C N 1
ATOM 2807 C CA . ARG C 1 81 ? 51.228 31.787 61.890 1.00 13.14 80 ARG C CA 1
ATOM 2808 C C . ARG C 1 81 ? 51.422 31.134 63.260 1.00 12.28 80 ARG C C 1
ATOM 2809 O O . ARG C 1 81 ? 52.483 30.602 63.541 1.00 12.90 80 ARG C O 1
ATOM 2817 N N . PRO C 1 82 ? 50.375 31.126 64.115 1.00 13.17 81 PRO C N 1
ATOM 2818 C CA . PRO C 1 82 ? 50.531 30.553 65.459 1.00 11.50 81 PRO C CA 1
ATOM 2819 C C . PRO C 1 82 ? 50.469 29.030 65.499 1.00 10.94 81 PRO C C 1
ATOM 2820 O O . PRO C 1 82 ? 50.057 28.404 64.535 1.00 10.26 81 PRO C O 1
ATOM 2824 N N . ASP C 1 83 ? 50.874 28.431 66.616 1.00 9.67 82 ASP C N 1
ATOM 2825 C CA . ASP C 1 83 ? 50.678 26.999 66.843 1.00 10.74 82 ASP C CA 1
ATOM 2826 C C . ASP C 1 83 ? 49.243 26.641 67.186 1.00 10.86 82 ASP C C 1
ATOM 2827 O O . ASP C 1 83 ? 48.831 25.511 66.962 1.00 9.53 82 ASP C O 1
ATOM 2832 N N . LYS C 1 84 ? 48.518 27.576 67.791 1.00 9.31 83 LYS C N 1
ATOM 2833 C CA . LYS C 1 84 ? 47.091 27.376 68.132 1.00 8.34 83 LYS C CA 1
ATOM 2834 C C . LYS C 1 84 ? 46.364 28.708 68.216 1.00 10.05 83 LYS C C 1
ATOM 2835 O O . LYS C 1 84 ? 46.959 29.708 68.571 1.00 12.26 83 LYS C O 1
ATOM 2841 N N . ILE C 1 85 ? 45.075 28.705 67.855 1.00 10.93 84 ILE C N 1
ATOM 2842 C CA . ILE C 1 85 ? 44.163 29.816 68.099 1.00 9.93 84 ILE C CA 1
ATOM 2843 C C . ILE C 1 85 ? 43.322 29.446 69.305 1.00 10.47 84 ILE C C 1
ATOM 2844 O O . ILE C 1 85 ? 42.917 28.281 69.449 1.00 9.33 84 ILE C O 1
ATOM 2849 N N . ASN C 1 86 ? 43.132 30.393 70.241 1.00 8.24 85 ASN C N 1
ATOM 2850 C CA . ASN C 1 86 ? 42.146 30.228 71.269 1.00 8.68 85 ASN C CA 1
ATOM 2851 C C . ASN C 1 86 ? 41.035 31.224 71.050 1.00 9.27 85 ASN C C 1
ATOM 2852 O O . ASN C 1 86 ? 41.317 32.416 70.773 1.00 9.25 85 ASN C O 1
ATOM 2857 N N . LEU C 1 87 ? 39.789 30.773 71.247 1.00 8.95 86 LEU C N 1
ATOM 2858 C CA . LEU C 1 87 ? 38.608 31.625 71.091 1.00 8.95 86 LEU C CA 1
ATOM 2859 C C . LEU C 1 87 ? 37.826 31.564 72.395 1.00 8.18 86 LEU C C 1
ATOM 2860 O O . LEU C 1 87 ? 37.645 30.496 72.937 1.00 9.76 86 LEU C O 1
ATOM 2865 N N . ALA C 1 88 ? 37.381 32.702 72.928 1.00 9.39 87 ALA C N 1
ATOM 2866 C CA . ALA C 1 88 ? 36.596 32.707 74.148 1.00 9.39 87 ALA C CA 1
ATOM 2867 C C . ALA C 1 88 ? 35.689 33.947 74.299 1.00 8.90 87 ALA C C 1
ATOM 2868 O O . ALA C 1 88 ? 36.065 35.068 73.938 1.00 12.06 87 ALA C O 1
ATOM 2870 N N . SER C 1 89 ? 34.504 33.713 74.844 1.00 10.72 88 SER C N 1
ATOM 2871 C CA . SER C 1 89 ? 33.594 34.772 75.246 1.00 8.92 88 SER C CA 1
ATOM 2872 C C . SER C 1 89 ? 33.303 34.437 76.697 1.00 8.99 88 SER C C 1
ATOM 2873 O O . SER C 1 89 ? 32.701 33.416 76.998 1.00 9.59 88 SER C O 1
ATOM 2876 N N . LEU C 1 90 ? 33.798 35.265 77.594 1.00 7.76 89 LEU C N 1
ATOM 2877 C CA . LEU C 1 90 ? 33.707 34.956 79.015 1.00 8.89 89 LEU C CA 1
ATOM 2878 C C . LEU C 1 90 ? 32.805 35.994 79.691 1.00 8.59 89 LEU C C 1
ATOM 2879 O O . LEU C 1 90 ? 31.684 35.656 80.051 1.00 8.17 89 LEU C O 1
ATOM 2884 N N . GLY C 1 91 ? 33.251 37.256 79.745 1.00 12.79 90 GLY C N 1
ATOM 2885 C CA . GLY C 1 91 ? 32.429 38.346 80.237 1.00 11.67 90 GLY C CA 1
ATOM 2886 C C . GLY C 1 91 ? 32.066 38.305 81.703 1.00 10.74 90 GLY C C 1
ATOM 2887 O O . GLY C 1 91 ? 31.051 38.861 82.121 1.00 10.95 90 GLY C O 1
ATOM 2888 N N . ASN C 1 92 ? 32.887 37.655 82.510 1.00 10.25 91 ASN C N 1
ATOM 2889 C CA . ASN C 1 92 ? 32.654 37.602 83.938 1.00 10.92 91 ASN C CA 1
ATOM 2890 C C . ASN C 1 92 ? 32.914 38.949 84.630 1.00 12.53 91 ASN C C 1
ATOM 2891 O O . ASN C 1 92 ? 32.205 39.314 85.548 1.00 12.32 91 ASN C O 1
ATOM 2909 N N . THR C 1 94 ? 33.396 41.919 82.657 1.00 15.05 93 THR C N 1
ATOM 2910 C CA . THR C 1 94 ? 32.682 42.885 81.831 1.00 13.67 93 THR C CA 1
ATOM 2911 C C . THR C 1 94 ? 31.637 42.112 80.998 1.00 13.76 93 THR C C 1
ATOM 2912 O O . THR C 1 94 ? 31.964 41.598 79.919 1.00 13.39 93 THR C O 1
ATOM 2916 N N . PRO C 1 95 ? 30.391 41.984 81.515 1.00 12.28 94 PRO C N 1
ATOM 2917 C CA . PRO C 1 95 ? 29.312 41.240 80.817 1.00 11.05 94 PRO C CA 1
ATOM 2918 C C . PRO C 1 95 ? 28.699 41.994 79.602 1.00 9.75 94 PRO C C 1
ATOM 2919 O O . PRO C 1 95 ? 27.544 42.391 79.602 1.00 11.36 94 PRO C O 1
ATOM 2923 N N . HIS C 1 96 ? 29.515 42.146 78.576 1.00 7.96 95 HIS C N 1
ATOM 2924 C CA . HIS C 1 96 ? 29.200 42.877 77.318 1.00 10.18 95 HIS C CA 1
ATOM 2925 C C . HIS C 1 96 ? 29.881 41.972 76.299 1.00 11.91 95 HIS C C 1
ATOM 2926 O O . HIS C 1 96 ? 31.105 41.778 76.349 1.00 11.98 95 HIS C O 1
ATOM 2933 N N . VAL C 1 97 ? 29.096 41.350 75.429 1.00 9.80 96 VAL C N 1
ATOM 2934 C CA . VAL C 1 97 ? 29.599 40.311 74.543 1.00 8.97 96 VAL C CA 1
ATOM 2935 C C . VAL C 1 97 ? 30.843 40.755 73.803 1.00 9.21 96 VAL C C 1
ATOM 2936 O O . VAL C 1 97 ? 30.851 41.797 73.136 1.00 7.97 96 VAL C O 1
ATOM 2940 N N . HIS C 1 98 ? 31.902 39.956 73.958 1.00 9.33 97 HIS C N 1
ATOM 2941 C CA . HIS C 1 98 ? 33.122 40.141 73.184 1.00 9.03 97 HIS C CA 1
ATOM 2942 C C . HIS C 1 98 ? 33.888 38.833 73.078 1.00 10.53 97 HIS C C 1
ATOM 2943 O O . HIS C 1 98 ? 33.849 38.021 73.979 1.00 11.09 97 HIS C O 1
ATOM 2950 N N . TRP C 1 99 ? 34.540 38.638 71.940 1.00 9.78 98 TRP C N 1
ATOM 2951 C CA . TRP C 1 99 ? 35.312 37.448 71.695 1.00 11.00 98 TRP C CA 1
ATOM 2952 C C . TRP C 1 99 ? 36.815 37.738 71.695 1.00 9.17 98 TRP C C 1
ATOM 2953 O O . TRP C 1 99 ? 37.295 38.572 70.969 1.00 12.54 98 TRP C O 1
ATOM 2964 N N . HIS C 1 100 ? 37.549 36.980 72.492 1.00 8.53 99 HIS C N 1
ATOM 2965 C CA . HIS C 1 100 ? 38.998 36.973 72.433 1.00 6.73 99 HIS C CA 1
ATOM 2966 C C . HIS C 1 100 ? 39.429 36.032 71.308 1.00 6.04 99 HIS C C 1
ATOM 2967 O O . HIS C 1 100 ? 39.033 34.879 71.273 1.00 9.18 99 HIS C O 1
ATOM 2974 N N . VAL C 1 101 ? 40.320 36.496 70.431 1.00 7.77 100 VAL C N 1
ATOM 2975 C CA . VAL C 1 101 ? 40.903 35.668 69.367 1.00 7.55 100 VAL C CA 1
ATOM 2976 C C . VAL C 1 101 ? 42.420 35.722 69.584 1.00 7.94 100 VAL C C 1
ATOM 2977 O O . VAL C 1 101 ? 43.025 36.722 69.368 1.00 10.90 100 VAL C O 1
ATOM 2981 N N . ILE C 1 102 ? 42.995 34.639 70.085 1.00 9.58 101 ILE C N 1
ATOM 2982 C CA . ILE C 1 102 ? 44.336 34.706 70.651 1.00 8.98 101 ILE C CA 1
ATOM 2983 C C . ILE C 1 102 ? 45.277 33.740 69.896 1.00 10.88 101 ILE C C 1
ATOM 2984 O O . ILE C 1 102 ? 45.064 32.527 69.952 1.00 12.09 101 ILE C O 1
ATOM 2989 N N . PRO C 1 103 ? 46.343 34.268 69.273 1.00 10.88 102 PRO C N 1
ATOM 2990 C CA . PRO C 1 103 ? 47.352 33.413 68.659 1.00 10.57 102 PRO C CA 1
ATOM 2991 C C . PRO C 1 103 ? 48.316 32.933 69.716 1.00 10.27 102 PRO C C 1
ATOM 2992 O O . PRO C 1 103 ? 48.920 33.769 70.393 1.00 12.44 102 PRO C O 1
ATOM 2996 N N . ARG C 1 104 ? 48.423 31.613 69.864 1.00 11.28 103 ARG C N 1
ATOM 2997 C CA . ARG C 1 104 ? 49.260 30.967 70.882 1.00 9.64 103 ARG C CA 1
ATOM 2998 C C . ARG C 1 104 ? 50.477 30.318 70.235 1.00 9.29 103 ARG C C 1
ATOM 2999 O O . ARG C 1 104 ? 50.382 29.854 69.091 1.00 9.03 103 ARG C O 1
ATOM 3007 N N . PHE C 1 105 ? 51.591 30.267 70.970 1.00 10.65 104 PHE C N 1
ATOM 3008 C CA . PHE C 1 105 ? 52.865 29.677 70.491 1.00 9.44 104 PHE C CA 1
ATOM 3009 C C . PHE C 1 105 ? 53.380 28.770 71.579 1.00 10.47 104 PHE C C 1
ATOM 3010 O O . PHE C 1 105 ? 53.155 29.034 72.761 1.00 8.62 104 PHE C O 1
ATOM 3018 N N . LYS C 1 106 ? 54.069 27.699 71.209 1.00 10.46 105 LYS C N 1
ATOM 3019 C CA . LYS C 1 106 ? 54.646 26.784 72.206 1.00 14.49 105 LYS C CA 1
ATOM 3020 C C . LYS C 1 106 ? 55.616 27.499 73.180 1.00 9.30 105 LYS C C 1
ATOM 3021 O O . LYS C 1 106 ? 55.824 27.047 74.324 1.00 10.92 105 LYS C O 1
ATOM 3027 N N . ARG C 1 107 ? 56.210 28.591 72.703 1.00 7.98 106 ARG C N 1
ATOM 3028 C CA . ARG C 1 107 ? 57.147 29.417 73.462 1.00 7.60 106 ARG C CA 1
ATOM 3029 C C . ARG C 1 107 ? 56.505 30.597 74.176 1.00 7.32 106 ARG C C 1
ATOM 3030 O O . ARG C 1 107 ? 57.211 31.370 74.792 1.00 7.96 106 ARG C O 1
ATOM 3038 N N . ASP C 1 108 ? 55.173 30.743 74.108 1.00 8.72 107 ASP C N 1
ATOM 3039 C CA . ASP C 1 108 ? 54.528 31.886 74.769 1.00 7.87 107 ASP C CA 1
ATOM 3040 C C . ASP C 1 108 ? 54.523 31.696 76.290 1.00 8.99 107 ASP C C 1
ATOM 3041 O O . ASP C 1 108 ? 54.865 30.642 76.798 1.00 5.33 107 ASP C O 1
ATOM 3046 N N . ARG C 1 109 ? 54.147 32.731 77.015 1.00 7.06 108 ARG C N 1
ATOM 3047 C CA . ARG C 1 109 ? 54.314 32.723 78.477 1.00 5.91 108 ARG C CA 1
ATOM 3048 C C . ARG C 1 109 ? 53.597 31.592 79.174 1.00 7.94 108 ARG C C 1
ATOM 3049 O O . ARG C 1 109 ? 54.105 31.083 80.211 1.00 3.73 108 ARG C O 1
ATOM 3057 N N . HIS C 1 110 ? 52.444 31.164 78.634 1.00 7.40 109 HIS C N 1
ATOM 3058 C CA . HIS C 1 110 ? 51.592 30.175 79.346 1.00 7.68 109 HIS C CA 1
ATOM 3059 C C . HIS C 1 110 ? 51.473 28.777 78.754 1.00 6.37 109 HIS C C 1
ATOM 3060 O O . HIS C 1 110 ? 51.079 27.818 79.462 1.00 9.45 109 HIS C O 1
ATOM 3067 N N . PHE C 1 111 ? 51.809 28.642 77.474 1.00 9.99 110 PHE C N 1
ATOM 3068 C CA . PHE C 1 111 ? 51.544 27.384 76.740 1.00 7.48 110 PHE C CA 1
ATOM 3069 C C . PHE C 1 111 ? 52.042 26.148 77.461 1.00 8.76 110 PHE C C 1
ATOM 3070 O O . PHE C 1 111 ? 53.174 26.141 77.907 1.00 8.09 110 PHE C O 1
ATOM 3078 N N . PRO C 1 112 ? 51.221 25.082 77.559 1.00 10.51 111 PRO C N 1
ATOM 3079 C CA . PRO C 1 112 ? 49.878 24.804 77.052 1.00 11.69 111 PRO C CA 1
ATOM 3080 C C . PRO C 1 112 ? 48.737 25.192 77.982 1.00 11.88 111 PRO C C 1
ATOM 3081 O O . PRO C 1 112 ? 47.584 24.788 77.749 1.00 11.91 111 PRO C O 1
ATOM 3085 N N . ASN C 1 113 ? 49.022 25.968 79.028 1.00 10.55 112 ASN C N 1
ATOM 3086 C CA . ASN C 1 113 ? 47.939 26.557 79.836 1.00 11.13 112 ASN C CA 1
ATOM 3087 C C . ASN C 1 113 ? 47.211 27.568 79.003 1.00 10.60 112 ASN C C 1
ATOM 3088 O O . ASN C 1 113 ? 47.708 28.035 77.963 1.00 9.54 112 ASN C O 1
ATOM 3093 N N . SER C 1 114 ? 46.006 27.892 79.443 1.00 11.83 113 SER C N 1
ATOM 3094 C CA . SER C 1 114 ? 45.309 29.049 78.888 1.00 11.68 113 SER C CA 1
ATOM 3095 C C . SER C 1 114 ? 46.090 30.308 79.250 1.00 9.97 113 SER C C 1
ATOM 3096 O O . SER C 1 114 ? 46.896 30.296 80.165 1.00 8.53 113 SER C O 1
ATOM 3099 N N . VAL C 1 115 ? 45.845 31.417 78.547 1.00 9.50 114 VAL C N 1
ATOM 3100 C CA . VAL C 1 115 ? 46.454 32.699 78.920 1.00 11.04 114 VAL C CA 1
ATOM 3101 C C . VAL C 1 115 ? 46.038 33.280 80.277 1.00 11.14 114 VAL C C 1
ATOM 3102 O O . VAL C 1 115 ? 46.638 34.255 80.744 1.00 10.74 114 VAL C O 1
ATOM 3106 N N . TRP C 1 116 ? 45.029 32.647 80.898 1.00 9.96 115 TRP C N 1
ATOM 3107 C CA . TRP C 1 116 ? 44.476 33.047 82.196 1.00 13.37 115 TRP C CA 1
ATOM 3108 C C . TRP C 1 116 ? 45.060 32.189 83.278 1.00 11.75 115 TRP C C 1
ATOM 3109 O O . TRP C 1 116 ? 44.800 32.443 84.476 1.00 12.79 115 TRP C O 1
ATOM 3120 N N . GLY C 1 117 ? 45.910 31.242 82.899 1.00 11.12 116 GLY C N 1
ATOM 3121 C CA . GLY C 1 117 ? 46.448 30.296 83.848 1.00 11.47 116 GLY C CA 1
ATOM 3122 C C . GLY C 1 117 ? 47.836 30.688 84.325 1.00 11.52 116 GLY C C 1
ATOM 3123 O O . GLY C 1 117 ? 48.271 31.841 84.186 1.00 11.15 116 GLY C O 1
ATOM 3124 N N . GLU C 1 118 ? 48.553 29.707 84.826 1.00 11.79 117 GLU C N 1
ATOM 3125 C CA . GLU C 1 118 ? 49.921 29.905 85.377 1.00 11.51 117 GLU C CA 1
ATOM 3126 C C . GLU C 1 118 ? 50.966 30.059 84.305 1.00 12.41 117 GLU C C 1
ATOM 3127 O O . GLU C 1 118 ? 50.909 29.397 83.270 1.00 12.98 117 GLU C O 1
ATOM 3133 N N . THR C 1 119 ? 51.917 30.946 84.570 1.00 11.72 118 THR C N 1
ATOM 3134 C CA A THR C 1 119 ? 53.064 31.192 83.688 0.50 11.83 118 THR C CA 1
ATOM 3135 C CA B THR C 1 119 ? 53.037 31.201 83.673 0.50 10.05 118 THR C CA 1
ATOM 3136 C C . THR C 1 119 ? 53.956 29.973 83.672 1.00 10.85 118 THR C C 1
ATOM 3137 O O . THR C 1 119 ? 54.155 29.329 84.707 1.00 10.29 118 THR C O 1
ATOM 3144 N N . LYS C 1 120 ? 54.492 29.630 82.508 1.00 9.08 119 LYS C N 1
ATOM 3145 C CA . LYS C 1 120 ? 55.356 28.431 82.405 1.00 8.01 119 LYS C CA 1
ATOM 3146 C C . LYS C 1 120 ? 56.782 28.793 82.099 1.00 8.53 119 LYS C C 1
ATOM 3147 O O . LYS C 1 120 ? 57.681 28.019 82.394 1.00 9.13 119 LYS C O 1
ATOM 3153 N N . ARG C 1 121 ? 56.970 29.942 81.461 1.00 8.17 120 ARG C N 1
ATOM 3154 C CA . ARG C 1 121 ? 58.274 30.344 80.959 1.00 8.80 120 ARG C CA 1
ATOM 3155 C C . ARG C 1 121 ? 58.329 31.856 80.718 1.00 14.47 120 ARG C C 1
ATOM 3156 O O . ARG C 1 121 ? 57.316 32.547 80.730 1.00 13.07 120 ARG C O 1
ATOM 3164 N N . GLU C 1 122 ? 59.541 32.346 80.488 1.00 15.87 121 GLU C N 1
ATOM 3165 C CA . GLU C 1 122 ? 59.782 33.746 80.180 1.00 19.87 121 GLU C CA 1
ATOM 3166 C C . GLU C 1 122 ? 59.497 33.883 78.708 1.00 22.36 121 GLU C C 1
ATOM 3167 O O . GLU C 1 122 ? 59.769 32.977 77.937 1.00 24.24 121 GLU C O 1
ATOM 3173 N N . SER C 1 123 ? 58.938 35.011 78.318 1.00 26.49 122 SER C N 1
ATOM 3174 C CA . SER C 1 123 ? 58.694 35.296 76.925 1.00 30.70 122 SER C CA 1
ATOM 3175 C C . SER C 1 123 ? 58.740 36.794 76.792 1.00 33.65 122 SER C C 1
ATOM 3176 O O . SER C 1 123 ? 58.042 37.486 77.520 1.00 35.63 122 SER C O 1
ATOM 3179 N N . LEU C 1 124 ? 59.557 37.298 75.883 1.00 36.10 123 LEU C N 1
ATOM 3180 C CA . LEU C 1 124 ? 59.574 38.730 75.584 1.00 40.17 123 LEU C CA 1
ATOM 3181 C C . LEU C 1 124 ? 59.309 38.842 74.086 1.00 41.78 123 LEU C C 1
ATOM 3182 O O . LEU C 1 124 ? 60.251 38.941 73.299 1.00 43.87 123 LEU C O 1
ATOM 3184 N N . PRO C 1 125 ? 58.026 38.761 73.677 1.00 42.69 124 PRO C N 1
ATOM 3185 C CA . PRO C 1 125 ? 57.715 38.759 72.248 1.00 43.74 124 PRO C CA 1
ATOM 3186 C C . PRO C 1 125 ? 57.753 40.156 71.634 1.00 44.77 124 PRO C C 1
ATOM 3187 O O . PRO C 1 125 ? 57.457 41.145 72.313 1.00 43.84 124 PRO C O 1
ATOM 3191 N N . GLN C 1 126 ? 58.126 40.218 70.357 1.00 45.93 125 GLN C N 1
ATOM 3192 C CA . GLN C 1 126 ? 58.213 41.488 69.654 1.00 47.11 125 GLN C CA 1
ATOM 3193 C C . GLN C 1 126 ? 56.795 41.997 69.394 1.00 46.85 125 GLN C C 1
ATOM 3194 O O . GLN C 1 126 ? 55.988 41.322 68.725 1.00 46.51 125 GLN C O 1
ATOM 3196 N N . ALA C 1 127 ? 56.501 43.182 69.937 1.00 45.79 126 ALA C N 1
ATOM 3197 C CA . ALA C 1 127 ? 55.226 43.868 69.696 1.00 44.46 126 ALA C CA 1
ATOM 3198 C C . ALA C 1 127 ? 54.985 44.129 68.203 1.00 43.24 126 ALA C C 1
ATOM 3199 O O . ALA C 1 127 ? 55.927 44.269 67.413 1.00 42.10 126 ALA C O 1
ATOM 3201 N N . LEU C 1 128 ? 53.711 44.193 67.828 1.00 42.16 127 LEU C N 1
ATOM 3202 C CA . LEU C 1 128 ? 53.346 44.321 66.426 1.00 41.16 127 LEU C CA 1
ATOM 3203 C C . LEU C 1 128 ? 53.849 45.623 65.792 1.00 41.48 127 LEU C C 1
ATOM 3204 O O . LEU C 1 128 ? 53.705 46.708 66.358 1.00 40.63 127 LEU C O 1
ATOM 3209 N N . ASP C 1 129 ? 54.422 45.477 64.601 1.00 41.47 128 ASP C N 1
ATOM 3210 C CA . ASP C 1 129 ? 54.938 46.586 63.819 1.00 41.80 128 ASP C CA 1
ATOM 3211 C C . ASP C 1 129 ? 53.746 47.177 63.085 1.00 41.21 128 ASP C C 1
ATOM 3212 O O . ASP C 1 129 ? 52.668 46.581 63.063 1.00 40.85 128 ASP C O 1
ATOM 3217 N N . GLN C 1 130 ? 53.936 48.349 62.493 1.00 40.49 129 GLN C N 1
ATOM 3218 C CA . GLN C 1 130 ? 52.904 48.967 61.663 1.00 39.61 129 GLN C CA 1
ATOM 3219 C C . GLN C 1 130 ? 52.552 48.057 60.481 1.00 38.43 129 GLN C C 1
ATOM 3220 O O . GLN C 1 130 ? 51.395 48.005 60.050 1.00 38.03 129 GLN C O 1
ATOM 3222 N N . GLY C 1 131 ? 53.556 47.349 59.963 1.00 36.89 130 GLY C N 1
ATOM 3223 C CA . GLY C 1 131 ? 53.369 46.423 58.846 1.00 35.43 130 GLY C CA 1
ATOM 3224 C C . GLY C 1 131 ? 52.502 45.207 59.144 1.00 33.51 130 GLY C C 1
ATOM 3225 O O . GLY C 1 131 ? 51.745 44.764 58.281 1.00 33.24 130 GLY C O 1
ATOM 3226 N N . SER C 1 132 ? 52.631 44.659 60.353 1.00 31.81 131 SER C N 1
ATOM 3227 C CA . SER C 1 132 ? 51.817 43.509 60.795 1.00 30.85 131 SER C CA 1
ATOM 3228 C C . SER C 1 132 ? 50.404 43.932 61.159 1.00 29.14 131 SER C C 1
ATOM 3229 O O . SER C 1 132 ? 49.432 43.234 60.865 1.00 27.91 131 SER C O 1
ATOM 3232 N N . THR C 1 133 ? 50.313 45.065 61.843 1.00 27.75 132 THR C N 1
ATOM 3233 C CA . THR C 1 133 ? 49.037 45.695 62.138 1.00 26.47 132 THR C CA 1
ATOM 3234 C C . THR C 1 133 ? 48.300 46.009 60.848 1.00 22.44 132 THR C C 1
ATOM 3235 O O . THR C 1 133 ? 47.130 45.711 60.726 1.00 22.24 132 THR C O 1
ATOM 3239 N N . THR C 1 134 ? 48.993 46.611 59.894 1.00 20.20 133 THR C N 1
ATOM 3240 C CA . THR C 1 134 ? 48.405 46.883 58.586 1.00 19.76 133 THR C CA 1
ATOM 3241 C C . THR C 1 134 ? 47.974 45.588 57.891 1.00 19.57 133 THR C C 1
ATOM 3242 O O . THR C 1 134 ? 46.900 45.526 57.276 1.00 17.90 133 THR C O 1
ATOM 3246 N N . ALA C 1 135 ? 48.809 44.557 58.021 1.00 19.15 134 ALA C N 1
ATOM 3247 C CA . ALA C 1 135 ? 48.538 43.244 57.427 1.00 17.55 134 ALA C CA 1
ATOM 3248 C C . ALA C 1 135 ? 47.317 42.582 58.046 1.00 15.93 134 ALA C C 1
ATOM 3249 O O . ALA C 1 135 ? 46.531 41.952 57.349 1.00 16.59 134 ALA C O 1
ATOM 3251 N N . LEU C 1 136 ? 47.173 42.706 59.363 1.00 15.41 135 LEU C N 1
ATOM 3252 C CA . LEU C 1 136 ? 45.972 42.245 60.052 1.00 14.11 135 LEU C CA 1
ATOM 3253 C C . LEU C 1 136 ? 44.748 42.969 59.530 1.00 15.08 135 LEU C C 1
ATOM 3254 O O . LEU C 1 136 ? 43.752 42.332 59.211 1.00 13.88 135 LEU C O 1
ATOM 3259 N N . LYS C 1 137 ? 44.827 44.301 59.482 1.00 16.47 136 LYS C N 1
ATOM 3260 C CA . LYS C 1 137 ? 43.745 45.143 58.974 1.00 15.97 136 LYS C CA 1
ATOM 3261 C C . LYS C 1 137 ? 43.346 44.741 57.584 1.00 14.36 136 LYS C C 1
ATOM 3262 O O . LYS C 1 137 ? 42.162 44.657 57.285 1.00 16.87 136 LYS C O 1
ATOM 3268 N N . LYS C 1 138 ? 44.327 44.557 56.714 1.00 14.67 137 LYS C N 1
ATOM 3269 C CA . LYS C 1 138 ? 44.031 44.176 55.334 1.00 14.95 137 LYS C CA 1
ATOM 3270 C C . LYS C 1 138 ? 43.439 42.762 55.271 1.00 12.46 137 LYS C C 1
ATOM 3271 O O . LYS C 1 138 ? 42.464 42.552 54.578 1.00 15.88 137 LYS C O 1
ATOM 3273 N N . ALA C 1 139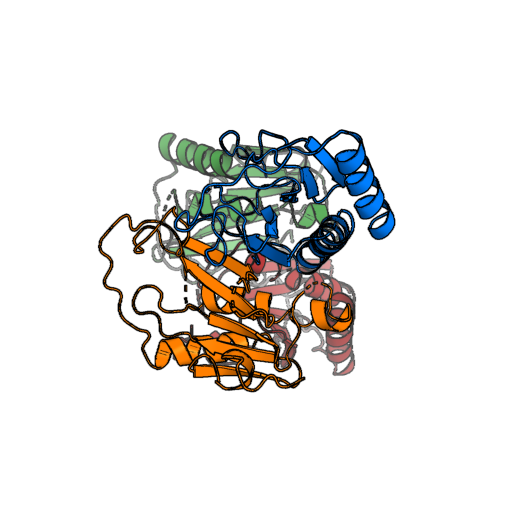 ? 44.006 41.811 56.009 1.00 13.60 138 ALA C N 1
ATOM 3274 C CA . ALA C 1 139 ? 43.492 40.439 56.029 1.00 12.32 138 ALA C CA 1
ATOM 3275 C C . ALA C 1 139 ? 42.040 40.355 56.541 1.00 12.13 138 ALA C C 1
ATOM 3276 O O . ALA C 1 139 ? 41.272 39.504 56.108 1.00 11.73 138 ALA C O 1
ATOM 3278 N N . ILE C 1 140 ? 41.645 41.221 57.466 1.00 13.86 139 ILE C N 1
ATOM 3279 C CA . ILE C 1 140 ? 40.255 41.233 57.934 1.00 13.00 139 ILE C CA 1
ATOM 3280 C C . ILE C 1 140 ? 39.410 41.881 56.852 1.00 14.50 139 ILE C C 1
ATOM 3281 O O . ILE C 1 140 ? 38.372 41.365 56.460 1.00 15.54 139 ILE C O 1
ATOM 3286 N N . SER C 1 141 ? 39.891 43.000 56.338 1.00 15.39 140 SER C N 1
ATOM 3287 C CA . SER C 1 141 ? 39.134 43.757 55.345 1.00 15.89 140 SER C CA 1
ATOM 3288 C C . SER C 1 141 ? 38.817 42.931 54.090 1.00 14.44 140 SER C C 1
ATOM 3289 O O . SER C 1 141 ? 37.683 42.934 53.617 1.00 13.74 140 SER C O 1
ATOM 3292 N N . VAL C 1 142 ? 39.803 42.214 53.562 1.00 14.78 141 VAL C N 1
ATOM 3293 C CA . VAL C 1 142 ? 39.597 41.472 52.314 1.00 16.53 141 VAL C CA 1
ATOM 3294 C C . VAL C 1 142 ? 38.597 40.338 52.523 1.00 16.23 141 VAL C C 1
ATOM 3295 O O . VAL C 1 142 ? 37.931 39.922 51.581 1.00 16.77 141 VAL C O 1
ATOM 3299 N N . ARG C 1 143 ? 38.462 39.856 53.750 1.00 15.44 142 ARG C N 1
ATOM 3300 C CA . ARG C 1 143 ? 37.439 38.851 54.043 1.00 16.04 142 ARG C CA 1
ATOM 3301 C C . ARG C 1 143 ? 36.053 39.433 54.324 1.00 16.63 142 ARG C C 1
ATOM 3302 O O . ARG C 1 143 ? 35.056 38.877 53.874 1.00 18.35 142 ARG C O 1
ATOM 3310 N N . LEU C 1 144 ? 35.976 40.547 55.052 1.00 17.53 143 LEU C N 1
ATOM 3311 C CA . LEU C 1 144 ? 34.685 41.084 55.489 1.00 15.85 143 LEU C CA 1
ATOM 3312 C C . LEU C 1 144 ? 34.150 42.238 54.650 1.00 18.82 143 LEU C C 1
ATOM 3313 O O . LEU C 1 144 ? 32.949 42.483 54.698 1.00 19.23 143 LEU C O 1
ATOM 3318 N N . ASP C 1 145 ? 35.003 42.942 53.906 1.00 20.68 144 ASP C N 1
ATOM 3319 C CA . ASP C 1 145 ? 34.540 44.086 53.086 1.00 24.18 144 ASP C CA 1
ATOM 3320 C C . ASP C 1 145 ? 34.203 43.699 51.613 1.00 29.06 144 ASP C C 1
ATOM 3321 O O . ASP C 1 145 ? 35.065 43.750 50.711 1.00 29.10 144 ASP C O 1
ATOM 3326 N N . GLN C 1 146 ? 32.928 43.350 51.392 1.00 36.40 145 GLN C N 1
ATOM 3327 C CA . GLN C 1 146 ? 32.433 42.794 50.109 1.00 39.18 145 GLN C CA 1
ATOM 3328 C C . GLN C 1 146 ? 30.930 43.032 49.939 1.00 41.27 145 GLN C C 1
ATOM 3329 O O . GLN C 1 146 ? 30.184 43.100 50.923 1.00 44.66 145 GLN C O 1
ATOM 3331 N N . SER D 1 7 ? 41.970 12.382 60.925 1.00 43.69 6 SER D N 1
ATOM 3332 C CA . SER D 1 7 ? 40.580 11.954 61.288 1.00 42.18 6 SER D CA 1
ATOM 3333 C C . SER D 1 7 ? 40.507 11.285 62.667 1.00 41.13 6 SER D C 1
ATOM 3334 O O . SER D 1 7 ? 39.642 11.642 63.470 1.00 40.93 6 SER D O 1
ATOM 3335 N N . PHE D 1 8 ? 41.388 10.304 62.914 1.00 38.31 7 PHE D N 1
ATOM 3336 C CA . PHE D 1 8 ? 41.498 9.589 64.212 1.00 37.68 7 PHE D CA 1
ATOM 3337 C C . PHE D 1 8 ? 42.964 9.515 64.626 1.00 37.30 7 PHE D C 1
ATOM 3338 O O . PHE D 1 8 ? 43.741 8.719 64.087 1.00 38.69 7 PHE D O 1
ATOM 3346 N N . HIS D 1 9 ? 43.331 10.355 65.588 1.00 34.45 8 HIS D N 1
ATOM 3347 C CA . HIS D 1 9 ? 44.646 10.307 66.206 1.00 31.33 8 HIS D CA 1
ATOM 3348 C C . HIS D 1 9 ? 44.554 9.412 67.433 1.00 27.93 8 HIS D C 1
ATOM 3349 O O . HIS D 1 9 ? 43.771 9.662 68.340 1.00 26.35 8 HIS D O 1
ATOM 3356 N N . LYS D 1 10 ? 45.327 8.332 67.426 1.00 25.73 9 LYS D N 1
ATOM 3357 C CA . LYS D 1 10 ? 45.185 7.277 68.431 1.00 24.14 9 LYS D CA 1
ATOM 3358 C C . LYS D 1 10 ? 45.605 7.734 69.828 1.00 22.95 9 LYS D C 1
ATOM 3359 O O . LYS D 1 10 ? 45.238 7.108 70.820 1.00 21.87 9 LYS D O 1
ATOM 3361 N N . ASN D 1 11 ? 46.347 8.836 69.907 1.00 21.30 10 ASN D N 1
ATOM 3362 C CA . ASN D 1 11 ? 46.737 9.403 71.197 1.00 21.63 10 ASN D CA 1
ATOM 3363 C C . ASN D 1 11 ? 45.905 10.620 71.633 1.00 20.03 10 ASN D C 1
ATOM 3364 O O . ASN D 1 11 ? 46.187 11.235 72.648 1.00 20.53 10 ASN D O 1
ATOM 3369 N N . CYS D 1 12 ? 44.870 10.954 70.868 1.00 17.02 11 CYS D N 1
ATOM 3370 C CA . CYS D 1 12 ? 44.008 12.082 71.190 1.00 14.36 11 CYS D CA 1
ATOM 3371 C C . CYS D 1 12 ? 42.822 11.647 72.047 1.00 12.88 11 CYS D C 1
ATOM 3372 O O . CYS D 1 12 ? 42.044 10.808 71.622 1.00 14.50 11 CYS D O 1
ATOM 3375 N N . GLU D 1 13 ? 42.682 12.219 73.246 1.00 14.03 12 GLU D N 1
ATOM 3376 C CA . GLU D 1 13 ? 41.598 11.857 74.167 1.00 13.91 12 GLU D CA 1
ATOM 3377 C C . GLU D 1 13 ? 40.226 12.078 73.552 1.00 13.14 12 GLU D C 1
ATOM 3378 O O . GLU D 1 13 ? 39.292 11.365 73.873 1.00 13.85 12 GLU D O 1
ATOM 3380 N N . LEU D 1 14 ? 40.090 13.080 72.681 1.00 11.36 13 LEU D N 1
ATOM 3381 C CA . LEU D 1 14 ? 38.783 13.365 72.073 1.00 13.01 13 LEU D CA 1
ATOM 3382 C C . LEU D 1 14 ? 38.510 12.521 70.828 1.00 12.18 13 LEU D C 1
ATOM 3383 O O . LEU D 1 14 ? 37.377 12.489 70.326 1.00 11.52 13 LEU D O 1
ATOM 3388 N N . CYS D 1 15 ? 39.521 11.795 70.361 1.00 12.76 14 CYS D N 1
ATOM 3389 C CA . CYS D 1 15 ? 39.305 10.761 69.347 1.00 11.53 14 CYS D CA 1
ATOM 3390 C C . CYS D 1 15 ? 39.007 9.406 69.948 1.00 12.05 14 CYS D C 1
ATOM 3391 O O . CYS D 1 15 ? 38.418 8.564 69.287 1.00 14.63 14 CYS D O 1
ATOM 3394 N N . THR D 1 16 ? 39.433 9.179 71.184 1.00 13.26 15 THR D N 1
ATOM 3395 C CA . THR D 1 16 ? 39.401 7.848 71.769 1.00 12.54 15 THR D CA 1
ATOM 3396 C C . THR D 1 16 ? 38.477 7.737 72.978 1.00 13.45 15 THR D C 1
ATOM 3397 O O . THR D 1 16 ? 38.289 6.637 73.496 1.00 13.69 15 THR D O 1
ATOM 3401 N N . THR D 1 17 ? 37.892 8.852 73.408 1.00 12.33 16 THR D N 1
ATOM 3402 C CA . THR D 1 17 ? 36.908 8.830 74.481 1.00 13.23 16 THR D CA 1
ATOM 3403 C C . THR D 1 17 ? 35.706 9.715 74.154 1.00 12.17 16 THR D C 1
ATOM 3404 O O . THR D 1 17 ? 35.783 10.664 73.336 1.00 11.29 16 THR D O 1
ATOM 3408 N N . ALA D 1 18 ? 34.588 9.395 74.801 1.00 13.35 17 ALA D N 1
ATOM 3409 C CA . ALA D 1 18 ? 33.356 10.178 74.662 1.00 14.92 17 ALA D CA 1
ATOM 3410 C C . ALA D 1 18 ? 33.537 11.625 75.159 1.00 15.04 17 ALA D C 1
ATOM 3411 O O . ALA D 1 18 ? 33.076 12.564 74.517 1.00 13.94 17 ALA D O 1
ATOM 3413 N N . GLY D 1 19 ? 34.219 11.792 76.288 1.00 16.27 18 GLY D N 1
ATOM 3414 C CA . GLY D 1 19 ? 34.500 13.120 76.842 1.00 15.70 18 GLY D CA 1
ATOM 3415 C C . GLY D 1 19 ? 33.606 13.462 78.022 1.00 17.71 18 GLY D C 1
ATOM 3416 O O . GLY D 1 19 ? 33.771 14.525 78.673 1.00 17.16 18 GLY D O 1
ATOM 3417 N N . GLY D 1 20 ? 32.672 12.555 78.290 1.00 16.53 19 GLY D N 1
ATOM 3418 C CA . GLY D 1 20 ? 31.596 12.770 79.247 1.00 16.08 19 GLY D CA 1
ATOM 3419 C C . GLY D 1 20 ? 30.358 11.956 78.911 1.00 16.14 19 GLY D C 1
ATOM 3420 O O . GLY D 1 20 ? 30.374 11.076 78.034 1.00 13.75 19 GLY D O 1
ATOM 3421 N N . GLU D 1 21 ? 29.290 12.209 79.656 1.00 15.86 20 GLU D N 1
ATOM 3422 C CA . GLU D 1 21 ? 28.019 11.609 79.369 1.00 16.40 20 GLU D CA 1
ATOM 3423 C C . GLU D 1 21 ? 27.415 12.255 78.118 1.00 14.84 20 GLU D C 1
ATOM 3424 O O . GLU D 1 21 ? 27.234 13.470 78.066 1.00 13.42 20 GLU D O 1
ATOM 3430 N N . ILE D 1 22 ? 27.142 11.450 77.091 1.00 14.61 21 ILE D N 1
ATOM 3431 C CA . ILE D 1 22 ? 26.642 11.989 75.830 1.00 17.78 21 ILE D CA 1
ATOM 3432 C C . ILE D 1 22 ? 25.192 12.391 76.007 1.00 16.17 21 ILE D C 1
ATOM 3433 O O . ILE D 1 22 ? 24.411 11.605 76.499 1.00 18.29 21 ILE D O 1
ATOM 3438 N N . LEU D 1 23 ? 24.857 13.614 75.619 1.00 13.56 22 LEU D N 1
ATOM 3439 C CA . LEU D 1 23 ? 23.498 14.162 75.763 1.00 14.76 22 LEU D CA 1
ATOM 3440 C C . LEU D 1 23 ? 22.765 14.293 74.415 1.00 16.92 22 LEU D C 1
ATOM 3441 O O . LEU D 1 23 ? 21.528 14.316 74.365 1.00 17.31 22 LEU D O 1
ATOM 3446 N N . TRP D 1 24 ? 23.536 14.405 73.340 1.00 14.15 23 TRP D N 1
ATOM 3447 C CA . TRP D 1 24 ? 23.014 14.605 72.012 1.00 14.84 23 TRP D CA 1
ATOM 3448 C C . TRP D 1 24 ? 24.167 14.354 71.033 1.00 16.49 23 TRP D C 1
ATOM 3449 O O . TRP D 1 24 ? 25.333 14.628 71.352 1.00 14.00 23 TRP D O 1
ATOM 3460 N N . GLN D 1 25 ? 23.854 13.825 69.855 1.00 14.84 24 GLN D N 1
ATOM 3461 C CA . GLN D 1 25 ? 24.845 13.642 68.788 1.00 16.71 24 GLN D CA 1
ATOM 3462 C C . GLN D 1 25 ? 24.214 13.759 67.433 1.00 16.47 24 GLN D C 1
ATOM 3463 O O . GLN D 1 25 ? 23.021 13.470 67.255 1.00 13.85 24 GLN D O 1
ATOM 3469 N N . ASP D 1 26 ? 25.044 14.129 66.478 1.00 14.76 25 ASP D N 1
ATOM 3470 C CA . ASP D 1 26 ? 24.728 13.962 65.095 1.00 14.59 25 ASP D CA 1
ATOM 3471 C C . ASP D 1 26 ? 26.004 13.536 64.356 1.00 16.31 25 ASP D C 1
ATOM 3472 O O . ASP D 1 26 ? 26.983 13.104 64.986 1.00 15.91 25 ASP D O 1
ATOM 3477 N N . ALA D 1 27 ? 25.984 13.617 63.027 1.00 16.02 26 ALA D N 1
ATOM 3478 C CA . ALA D 1 27 ? 27.113 13.209 62.213 1.00 16.83 26 ALA D CA 1
ATOM 3479 C C . ALA D 1 27 ? 28.356 14.003 62.563 1.00 16.18 26 ALA D C 1
ATOM 3480 O O . ALA D 1 27 ? 29.460 13.453 62.634 1.00 16.67 26 ALA D O 1
ATOM 3482 N N . LEU D 1 28 ? 28.163 15.304 62.777 1.00 15.27 27 LEU D N 1
ATOM 3483 C CA . LEU D 1 28 ? 29.269 16.240 62.859 1.00 14.02 27 LEU D CA 1
ATOM 3484 C C . LEU D 1 28 ? 29.878 16.286 64.246 1.00 14.61 27 LEU D C 1
ATOM 3485 O O . LEU D 1 28 ? 31.080 16.396 64.368 1.00 13.88 27 LEU D O 1
ATOM 3490 N N . CYS D 1 29 ? 29.054 16.219 65.284 1.00 13.38 28 CYS D N 1
ATOM 3491 C CA . CYS D 1 29 ? 29.533 16.507 66.626 1.00 13.38 28 CYS D CA 1
ATOM 3492 C C . CYS D 1 29 ? 28.711 15.797 67.675 1.00 12.44 28 CYS D C 1
ATOM 3493 O O . CYS D 1 29 ? 27.682 15.182 67.374 1.00 14.56 28 CYS D O 1
ATOM 3496 N N . ARG D 1 30 ? 29.184 15.877 68.912 1.00 10.68 29 ARG D N 1
ATOM 3497 C CA . ARG D 1 30 ? 28.453 15.361 70.062 1.00 10.92 29 ARG D CA 1
ATOM 3498 C C . ARG D 1 30 ? 28.455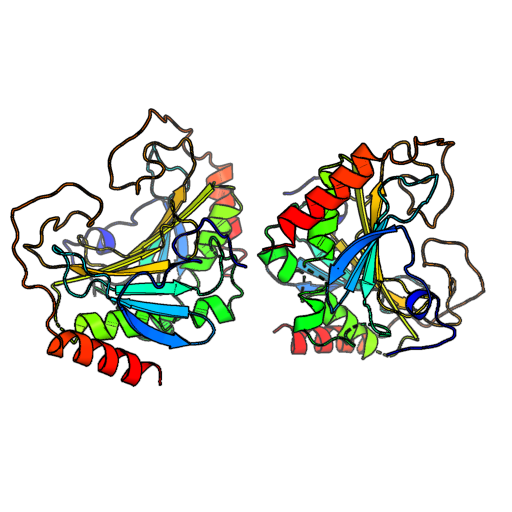 16.366 71.219 1.00 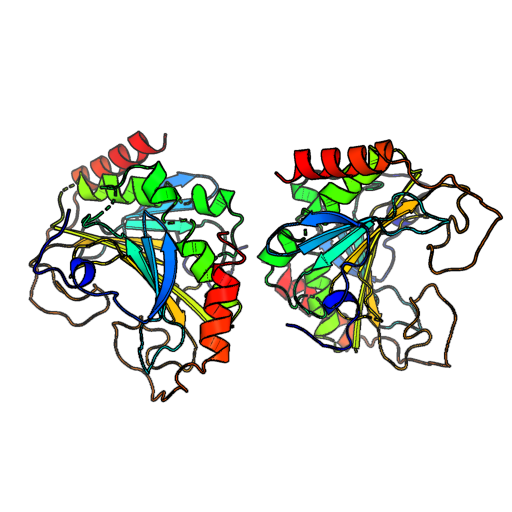9.88 29 ARG D C 1
ATOM 3499 O O . ARG D 1 30 ? 29.357 17.179 71.337 1.00 9.54 29 ARG D O 1
ATOM 3507 N N . VAL D 1 31 ? 27.454 16.250 72.095 1.00 10.31 30 VAL D N 1
ATOM 3508 C CA . VAL D 1 31 ? 27.370 17.081 73.296 1.00 11.04 30 VAL D CA 1
ATOM 3509 C C . VAL D 1 31 ? 27.478 16.181 74.498 1.00 9.90 30 VAL D C 1
ATOM 3510 O O . VAL D 1 31 ? 26.770 15.153 74.608 1.00 9.41 30 VAL D O 1
ATOM 3514 N N . VAL D 1 32 ? 28.349 16.570 75.412 1.00 9.27 31 VAL D N 1
ATOM 3515 C CA . VAL D 1 32 ? 28.537 15.791 76.625 1.00 10.20 31 VAL D CA 1
ATOM 3516 C C . VAL D 1 32 ? 28.384 16.664 77.858 1.00 10.66 31 VAL D C 1
ATOM 3517 O O . VAL D 1 32 ? 28.685 17.861 77.812 1.00 10.50 31 VAL D O 1
ATOM 3521 N N . HIS D 1 33 ? 27.913 16.054 78.938 1.00 10.50 32 HIS D N 1
ATOM 3522 C CA . HIS D 1 33 ? 28.012 16.617 80.264 1.00 13.26 32 HIS D CA 1
ATOM 3523 C C . HIS D 1 33 ? 29.325 16.171 80.907 1.00 13.38 32 HIS D C 1
ATOM 3524 O O . HIS D 1 33 ? 29.600 14.970 80.996 1.00 13.13 32 HIS D O 1
ATOM 3531 N N . VAL D 1 34 ? 30.124 17.147 81.324 1.00 14.58 33 VAL D N 1
ATOM 3532 C CA . VAL D 1 34 ? 31.421 16.921 81.910 1.00 18.97 33 VAL D CA 1
ATOM 3533 C C . VAL D 1 34 ? 31.169 16.938 83.407 1.00 21.54 33 VAL D C 1
ATOM 3534 O O . VAL D 1 34 ? 30.647 17.927 83.933 1.00 25.13 33 VAL D O 1
ATOM 3538 N N . GLU D 1 35 ? 31.548 15.899 84.108 1.00 23.66 34 GLU D N 1
ATOM 3539 C CA . GLU D 1 35 ? 31.269 15.861 85.551 1.00 27.40 34 GLU D CA 1
ATOM 3540 C C . GLU D 1 35 ? 32.400 16.586 86.279 1.00 25.14 34 GLU D C 1
ATOM 3541 O O . GLU D 1 35 ? 33.451 16.029 86.532 1.00 27.56 34 GLU D O 1
ATOM 3547 N N . ASN D 1 36 ? 32.179 17.861 86.550 1.00 23.48 35 ASN D N 1
ATOM 3548 C CA . ASN D 1 36 ? 33.158 18.723 87.172 1.00 19.53 35 ASN D CA 1
ATOM 3549 C C . ASN D 1 36 ? 32.563 19.073 88.527 1.00 19.84 35 ASN D C 1
ATOM 3550 O O . ASN D 1 36 ? 31.482 19.654 88.584 1.00 21.56 35 ASN D O 1
ATOM 3555 N N . GLN D 1 37 ? 33.238 18.717 89.620 1.00 19.23 36 GLN D N 1
ATOM 3556 C CA . GLN D 1 37 ? 32.653 18.937 90.956 1.00 19.74 36 GLN D CA 1
ATOM 3557 C C . GLN D 1 37 ? 32.332 20.412 91.298 1.00 17.05 36 GLN D C 1
ATOM 3558 O O . GLN D 1 37 ? 31.456 20.700 92.127 1.00 16.16 36 GLN D O 1
ATOM 3564 N N . ASP D 1 38 ? 33.022 21.338 90.650 1.00 14.38 37 ASP D N 1
ATOM 3565 C CA . ASP D 1 38 ? 32.882 22.762 90.930 1.00 12.00 37 ASP D CA 1
ATOM 3566 C C . ASP D 1 38 ? 31.893 23.436 89.986 1.00 11.93 37 ASP D C 1
ATOM 3567 O O . ASP D 1 38 ? 31.406 24.533 90.275 1.00 8.74 37 ASP D O 1
ATOM 3572 N N . TYR D 1 39 ? 31.589 22.770 88.866 1.00 9.70 38 TYR D N 1
ATOM 3573 C CA . TYR D 1 39 ? 30.811 23.360 87.760 1.00 13.08 38 TYR D CA 1
ATOM 3574 C C . TYR D 1 39 ? 29.774 22.353 87.206 1.00 13.44 38 TYR D C 1
ATOM 3575 O O . TYR D 1 39 ? 29.918 21.834 86.095 1.00 12.64 38 TYR D O 1
ATOM 3584 N N . PRO D 1 40 ? 28.695 22.133 87.970 1.00 12.13 39 PRO D N 1
ATOM 3585 C CA . PRO D 1 40 ? 27.610 21.270 87.487 1.00 12.41 39 PRO D CA 1
ATOM 3586 C C . PRO D 1 40 ? 26.935 21.934 86.326 1.00 12.85 39 PRO D C 1
ATOM 3587 O O . PRO D 1 40 ? 26.800 23.139 86.343 1.00 12.61 39 PRO D O 1
ATOM 3591 N N . GLY D 1 41 ? 26.610 21.162 85.292 1.00 12.03 40 GLY D N 1
ATOM 3592 C CA . GLY D 1 41 ? 26.086 21.739 84.032 1.00 11.75 40 GLY D CA 1
ATOM 3593 C C . GLY D 1 41 ? 27.117 22.133 83.009 1.00 9.21 40 GLY D C 1
ATOM 3594 O O . GLY D 1 41 ? 26.761 22.612 81.922 1.00 13.56 40 GLY D O 1
ATOM 3595 N N . PHE D 1 42 ? 28.405 22.014 83.357 1.00 11.69 41 PHE D N 1
ATOM 3596 C CA . PHE D 1 42 ? 29.511 22.189 82.399 1.00 9.72 41 PHE D CA 1
ATOM 3597 C C . PHE D 1 42 ? 29.318 21.176 81.266 1.00 12.18 41 PHE D C 1
ATOM 3598 O O . PHE D 1 42 ? 29.342 19.976 81.474 1.00 11.73 41 PHE D O 1
ATOM 3606 N N . CYS D 1 43 ? 29.114 21.680 80.053 1.00 11.45 42 CYS D N 1
ATOM 3607 C CA . CYS D 1 43 ? 28.933 20.820 78.873 1.00 12.31 42 CYS D CA 1
ATOM 3608 C C . CYS D 1 43 ? 30.002 21.112 77.846 1.00 11.08 42 CYS D C 1
ATOM 3609 O O . CYS D 1 43 ? 30.626 22.177 77.878 1.00 12.13 42 CYS D O 1
ATOM 3612 N N . ARG D 1 44 ? 30.254 20.143 76.971 1.00 9.57 43 ARG D N 1
ATOM 3613 C CA . ARG D 1 44 ? 31.176 20.344 75.898 1.00 11.53 43 ARG D CA 1
ATOM 3614 C C . ARG D 1 44 ? 30.561 19.886 74.595 1.00 9.99 43 ARG D C 1
ATOM 3615 O O . ARG D 1 44 ? 29.835 18.908 74.566 1.00 10.57 43 ARG D O 1
ATOM 3623 N N . VAL D 1 45 ? 30.851 20.636 73.540 1.00 9.77 44 VAL D N 1
ATOM 3624 C CA . VAL D 1 45 ? 30.490 20.262 72.178 1.00 8.56 44 VAL D CA 1
ATOM 3625 C C . VAL D 1 45 ? 31.778 19.892 71.437 1.00 11.02 44 VAL D C 1
ATOM 3626 O O . VAL D 1 45 ? 32.669 20.713 71.240 1.00 10.15 44 VAL D O 1
ATOM 3630 N N . ILE D 1 46 ? 31.853 18.636 71.037 1.00 9.30 45 ILE D N 1
ATOM 3631 C CA . ILE D 1 46 ? 33.074 18.017 70.533 1.00 10.83 45 ILE D CA 1
ATOM 3632 C C . ILE D 1 46 ? 32.834 17.600 69.104 1.00 11.45 45 ILE D C 1
ATOM 3633 O O . ILE D 1 46 ? 31.856 16.925 68.800 1.00 8.66 45 ILE D O 1
ATOM 3638 N N . LEU D 1 47 ? 33.720 18.048 68.222 1.00 9.68 46 LEU D N 1
ATOM 3639 C CA . LEU D 1 47 ? 33.675 17.649 66.834 1.00 11.65 46 LEU D CA 1
ATOM 3640 C C . LEU D 1 47 ? 34.007 16.157 66.757 1.00 12.18 46 LEU D C 1
ATOM 3641 O O . LEU D 1 47 ? 34.907 15.687 67.440 1.00 12.13 46 LEU D O 1
ATOM 3646 N N . ASN D 1 48 ? 33.293 15.415 65.930 1.00 10.98 47 ASN D N 1
ATOM 3647 C CA . ASN D 1 48 ? 33.516 13.992 65.902 1.00 13.37 47 ASN D CA 1
ATOM 3648 C C . ASN D 1 48 ? 34.823 13.643 65.232 1.00 18.22 47 ASN D C 1
ATOM 3649 O O . ASN D 1 48 ? 35.514 12.726 65.684 1.00 25.23 47 ASN D O 1
ATOM 3654 N N . ARG D 1 49 ? 35.238 14.407 64.231 1.00 16.52 48 ARG D N 1
ATOM 3655 C CA . ARG D 1 49 ? 36.510 14.094 63.614 1.00 16.97 48 ARG D CA 1
ATOM 3656 C C . ARG D 1 49 ? 37.626 14.986 64.176 1.00 16.36 48 ARG D C 1
ATOM 3657 O O . ARG D 1 49 ? 37.362 16.031 64.827 1.00 15.05 48 ARG D O 1
ATOM 3665 N N . HIS D 1 50 ? 38.868 14.533 63.991 1.00 14.28 49 HIS D N 1
ATOM 3666 C CA . HIS D 1 50 ? 40.031 15.261 64.477 1.00 14.89 49 HIS D CA 1
ATOM 3667 C C . HIS D 1 50 ? 40.340 16.407 63.536 1.00 13.85 49 HIS D C 1
ATOM 3668 O O . HIS D 1 50 ? 40.833 16.188 62.436 1.00 17.46 49 HIS D O 1
ATOM 3675 N N . VAL D 1 51 ? 40.020 17.620 63.963 1.00 9.52 50 VAL D N 1
ATOM 3676 C CA . VAL D 1 51 ? 40.329 18.855 63.237 1.00 11.41 50 VAL D CA 1
ATOM 3677 C C . VAL D 1 51 ? 40.910 19.834 64.277 1.00 12.28 50 VAL D C 1
ATOM 3678 O O . VAL D 1 51 ? 40.443 19.891 65.423 1.00 9.81 50 VAL D O 1
ATOM 3682 N N . LYS D 1 52 ? 41.944 20.577 63.904 1.00 11.23 51 LYS D N 1
ATOM 3683 C CA . LYS D 1 52 ? 42.669 21.400 64.885 1.00 10.13 51 LYS D CA 1
ATOM 3684 C C . LYS D 1 52 ? 41.957 22.709 65.229 1.00 11.22 51 LYS D C 1
ATOM 3685 O O . LYS D 1 52 ? 41.787 23.016 66.395 1.00 12.75 51 LYS D O 1
ATOM 3691 N N . GLU D 1 53 ? 41.607 23.482 64.187 1.00 9.87 52 GLU D N 1
ATOM 3692 C CA . GLU D 1 53 ? 41.032 24.827 64.325 1.00 8.24 52 GLU D CA 1
ATOM 3693 C C . GLU D 1 53 ? 39.607 24.907 63.766 1.00 10.69 52 GLU D C 1
ATOM 3694 O O . GLU D 1 53 ? 39.233 24.192 62.839 1.00 11.39 52 GLU D O 1
ATOM 3708 N N . SER D 1 55 ? 38.775 27.368 61.836 1.00 10.32 54 SER D N 1
ATOM 3709 C CA . SER D 1 55 ? 38.898 27.832 60.456 1.00 11.52 54 SER D CA 1
ATOM 3710 C C . SER D 1 55 ? 39.410 26.740 59.526 1.00 10.39 54 SER D C 1
ATOM 3711 O O . SER D 1 55 ? 39.530 26.953 58.325 1.00 12.00 54 SER D O 1
ATOM 3714 N N . ASP D 1 56 ? 39.676 25.554 60.070 1.00 10.28 55 ASP D N 1
ATOM 3715 C CA . ASP D 1 56 ? 39.970 24.381 59.252 1.00 12.27 55 ASP D CA 1
ATOM 3716 C C . ASP D 1 56 ? 38.702 23.761 58.661 1.00 13.22 55 ASP D C 1
ATOM 3717 O O . ASP D 1 56 ? 38.751 23.112 57.599 1.00 12.73 55 ASP D O 1
ATOM 3722 N N . LEU D 1 57 ? 37.575 24.024 59.314 1.00 10.76 56 LEU D N 1
ATOM 3723 C CA . LEU D 1 57 ? 36.265 23.606 58.865 1.00 12.52 56 LEU D CA 1
ATOM 3724 C C . LEU D 1 57 ? 35.709 24.475 57.753 1.00 14.52 56 LEU D C 1
ATOM 3725 O O . LEU D 1 57 ? 35.967 25.676 57.692 1.00 16.17 56 LEU D O 1
ATOM 3730 N N . ARG D 1 58 ? 34.912 23.844 56.901 1.00 17.21 57 ARG D N 1
ATOM 3731 C CA . ARG D 1 58 ? 34.112 24.566 55.902 1.00 19.43 57 ARG D CA 1
ATOM 3732 C C . ARG D 1 58 ? 33.135 25.481 56.674 1.00 19.81 57 ARG D C 1
ATOM 3733 O O . ARG D 1 58 ? 32.536 25.016 57.658 1.00 16.79 57 ARG D O 1
ATOM 3741 N N . PRO D 1 59 ? 33.032 26.788 56.297 1.00 20.21 58 PRO D N 1
ATOM 3742 C CA . PRO D 1 59 ? 32.086 27.725 56.960 1.00 21.00 58 PRO D CA 1
ATOM 3743 C C . PRO D 1 59 ? 30.665 27.182 57.269 1.00 19.03 58 PRO D C 1
ATOM 3744 O O . PRO D 1 59 ? 30.030 27.668 58.196 1.00 20.62 58 PRO D O 1
ATOM 3748 N N . ALA D 1 60 ? 30.193 26.190 56.508 1.00 17.28 59 ALA D N 1
ATOM 3749 C CA . ALA D 1 60 ? 28.931 25.500 56.809 1.00 16.90 59 ALA D CA 1
ATOM 3750 C C . ALA D 1 60 ? 29.037 24.611 58.026 1.00 16.39 59 ALA D C 1
ATOM 3751 O O . ALA D 1 60 ? 28.096 24.498 58.822 1.00 16.32 59 ALA D O 1
ATOM 3753 N N . GLU D 1 61 ? 30.179 23.935 58.153 1.00 16.25 60 GLU D N 1
ATOM 3754 C CA . GLU D 1 61 ? 30.430 23.077 59.307 1.00 15.05 60 GLU D CA 1
ATOM 3755 C C . GLU D 1 61 ? 30.646 23.956 60.530 1.00 11.53 60 GLU D C 1
ATOM 3756 O O . GLU D 1 61 ? 30.197 23.612 61.623 1.00 11.80 60 GLU D O 1
ATOM 3762 N N . ARG D 1 62 ? 31.300 25.093 60.329 1.00 12.86 61 ARG D N 1
ATOM 3763 C CA . ARG D 1 62 ? 31.452 26.102 61.365 1.00 13.78 61 ARG D CA 1
ATOM 3764 C C . ARG D 1 62 ? 30.077 26.543 61.852 1.00 14.57 61 ARG D C 1
ATOM 3765 O O . ARG D 1 62 ? 29.844 26.635 63.055 1.00 12.54 61 ARG D O 1
ATOM 3773 N N . ASP D 1 63 ? 29.198 26.844 60.892 1.00 13.32 62 ASP D N 1
ATOM 3774 C CA . ASP D 1 63 ? 27.872 27.340 61.184 1.00 13.11 62 ASP D CA 1
ATOM 3775 C C . ASP D 1 63 ? 27.102 26.290 61.939 1.00 13.11 62 ASP D C 1
ATOM 3776 O O . ASP D 1 63 ? 26.495 26.558 62.980 1.00 12.11 62 ASP D O 1
ATOM 3781 N N . HIS D 1 64 ? 27.172 25.065 61.451 1.00 13.45 63 HIS D N 1
ATOM 3782 C CA . HIS D 1 64 ? 26.449 24.006 62.090 1.00 11.58 63 HIS D CA 1
ATOM 3783 C C . HIS D 1 64 ? 26.928 23.787 63.505 1.00 11.35 63 HIS D C 1
ATOM 3784 O O . HIS D 1 64 ? 26.127 23.670 64.418 1.00 11.09 63 HIS D O 1
ATOM 3791 N N . LEU D 1 65 ? 28.242 23.720 63.686 1.00 12.99 64 LEU D N 1
ATOM 3792 C CA . LEU D 1 65 ? 28.786 23.497 64.994 1.00 12.36 64 LEU D CA 1
ATOM 3793 C C . LEU D 1 65 ? 28.343 24.608 65.955 1.00 10.92 64 LEU D C 1
ATOM 3794 O O . LEU D 1 65 ? 27.999 24.341 67.079 1.00 11.45 64 LEU D O 1
ATOM 3807 N N . LEU D 1 67 ? 25.670 26.560 65.819 1.00 9.79 66 LEU D N 1
ATOM 3808 C CA . LEU D 1 67 ? 24.247 26.362 66.162 1.00 10.21 66 LEU D CA 1
ATOM 3809 C C . LEU D 1 67 ? 24.059 25.361 67.316 1.00 10.02 66 LEU D C 1
ATOM 3810 O O . LEU D 1 67 ? 23.227 25.570 68.196 1.00 10.17 66 LEU D O 1
ATOM 3815 N N . VAL D 1 68 ? 24.870 24.308 67.352 1.00 9.51 67 VAL D N 1
ATOM 3816 C CA . VAL D 1 68 ? 24.771 23.340 68.443 1.00 9.53 67 VAL D CA 1
ATOM 3817 C C . VAL D 1 68 ? 25.255 23.974 69.765 1.00 10.71 67 VAL D C 1
ATOM 3818 O O . VAL D 1 68 ? 24.642 23.820 70.831 1.00 9.92 67 VAL D O 1
ATOM 3822 N N . VAL D 1 69 ? 26.397 24.631 69.708 1.00 10.76 68 VAL D N 1
ATOM 3823 C CA . VAL D 1 69 ? 26.935 25.353 70.865 1.00 12.05 68 VAL D CA 1
ATOM 3824 C C . VAL D 1 69 ? 25.867 26.291 71.458 1.00 9.43 68 VAL D C 1
ATOM 3825 O O . VAL D 1 69 ? 25.660 26.337 72.641 1.00 9.27 68 VAL D O 1
ATOM 3829 N N . PHE D 1 70 ? 25.208 27.066 70.611 1.00 11.54 69 PHE D N 1
ATOM 3830 C CA . PHE D 1 70 ? 24.231 28.021 71.132 1.00 9.58 69 PHE D CA 1
ATOM 3831 C C . PHE D 1 70 ? 22.990 27.350 71.703 1.00 9.58 69 PHE D C 1
ATOM 3832 O O . PHE D 1 70 ? 22.423 27.859 72.680 1.00 7.65 69 PHE D O 1
ATOM 3840 N N . ALA D 1 71 ? 22.599 26.204 71.136 1.00 8.16 70 ALA D N 1
ATOM 3841 C CA . ALA D 1 71 ? 21.491 25.414 71.682 1.00 8.86 70 ALA D CA 1
ATOM 3842 C C . ALA D 1 71 ? 21.864 24.889 73.062 1.00 7.05 70 ALA D C 1
ATOM 3843 O O . ALA D 1 71 ? 21.033 24.894 73.985 1.00 8.07 70 ALA D O 1
ATOM 3845 N N . VAL D 1 72 ? 23.132 24.496 73.228 1.00 8.37 71 VAL D N 1
ATOM 3846 C CA . VAL D 1 72 ? 23.617 24.017 74.515 1.00 7.62 71 VAL D CA 1
ATOM 3847 C C . VAL D 1 72 ? 23.682 25.164 75.545 1.00 7.66 71 VAL D C 1
ATOM 3848 O O . VAL D 1 72 ? 23.274 24.985 76.683 1.00 10.60 71 VAL D O 1
ATOM 3852 N N . GLU D 1 73 ? 24.169 26.343 75.145 1.00 9.43 72 GLU D N 1
ATOM 3853 C CA . GLU D 1 73 ? 24.139 27.525 76.016 1.00 10.71 72 GLU D CA 1
ATOM 3854 C C . GLU D 1 73 ? 22.706 27.784 76.495 1.00 9.16 72 GLU D C 1
ATOM 3855 O O . GLU D 1 73 ? 22.454 27.928 77.703 1.00 10.11 72 GLU D O 1
ATOM 3861 N N . GLU D 1 74 ? 21.770 27.832 75.552 1.00 11.22 73 GLU D N 1
ATOM 3862 C CA . GLU D 1 74 ? 20.356 28.041 75.905 1.00 8.94 73 GLU D CA 1
ATOM 3863 C C . GLU D 1 74 ? 19.840 26.996 76.875 1.00 8.95 73 GLU D C 1
ATOM 3864 O O . GLU D 1 74 ? 19.130 27.317 77.824 1.00 9.93 73 GLU D O 1
ATOM 3870 N N . ALA D 1 75 ? 20.203 25.738 76.654 1.00 8.20 74 ALA D N 1
ATOM 3871 C CA . ALA D 1 75 ? 19.768 24.661 77.521 1.00 10.49 74 ALA D CA 1
ATOM 3872 C C . ALA D 1 75 ? 20.400 24.814 78.890 1.00 10.10 74 ALA D C 1
ATOM 3873 O O . ALA D 1 75 ? 19.741 24.614 79.915 1.00 9.69 74 ALA D O 1
ATOM 3875 N N . VAL D 1 76 ? 21.685 25.194 78.916 1.00 9.67 75 VAL D N 1
ATOM 3876 C CA . VAL D 1 76 ? 22.380 25.341 80.203 1.00 10.95 75 VAL D CA 1
ATOM 3877 C C . VAL D 1 76 ? 21.775 26.525 80.954 1.00 10.56 75 VAL D C 1
ATOM 3878 O O . VAL D 1 76 ? 21.526 26.450 82.148 1.00 11.09 75 VAL D O 1
ATOM 3882 N N . ARG D 1 77 ? 21.488 27.615 80.243 1.00 9.94 76 ARG D N 1
ATOM 3883 C CA . ARG D 1 77 ? 20.812 28.729 80.912 1.00 10.72 76 ARG D CA 1
ATOM 3884 C C . ARG D 1 77 ? 19.475 28.329 81.533 1.00 11.36 76 ARG D C 1
ATOM 3885 O O . ARG D 1 77 ? 19.177 28.646 82.684 1.00 9.95 76 ARG D O 1
ATOM 3893 N N . GLU D 1 78 ? 18.666 27.629 80.759 1.00 11.79 77 GLU D N 1
ATOM 3894 C CA . GLU D 1 78 ? 17.330 27.262 81.208 1.00 11.98 77 GLU D CA 1
ATOM 3895 C C . GLU D 1 78 ? 17.388 26.307 82.382 1.00 10.33 77 GLU D C 1
ATOM 3896 O O . GLU D 1 78 ? 16.631 26.443 83.341 1.00 9.65 77 GLU D O 1
ATOM 3902 N N . VAL D 1 79 ? 18.290 25.335 82.339 1.00 10.97 78 VAL D N 1
ATOM 3903 C CA . VAL D 1 79 ? 18.330 24.337 83.409 1.00 11.01 78 VAL D CA 1
ATOM 3904 C C . VAL D 1 79 ? 19.094 24.783 84.664 1.00 10.93 78 VAL D C 1
ATOM 3905 O O . VAL D 1 79 ? 18.640 24.510 85.781 1.00 9.99 78 VAL D O 1
ATOM 3917 N N . ARG D 1 81 ? 20.180 28.093 85.364 1.00 11.55 80 ARG D N 1
ATOM 3918 C CA . ARG D 1 81 ? 19.939 29.488 85.745 1.00 14.41 80 ARG D CA 1
ATOM 3919 C C . ARG D 1 81 ? 21.217 30.115 86.346 1.00 13.36 80 ARG D C 1
ATOM 3920 O O . ARG D 1 81 ? 21.210 30.554 87.515 1.00 13.81 80 ARG D O 1
ATOM 3924 N N . PRO D 1 82 ? 22.318 30.139 85.560 1.00 12.28 81 PRO D N 1
ATOM 3925 C CA . PRO D 1 82 ? 23.612 30.699 85.977 1.00 11.61 81 PRO D CA 1
ATOM 3926 C C . PRO D 1 82 ? 23.614 32.221 85.891 1.00 12.53 81 PRO D C 1
ATOM 3927 O O . PRO D 1 82 ? 22.760 32.808 85.214 1.00 13.95 81 PRO D O 1
ATOM 3931 N N . ASP D 1 83 ? 24.565 32.855 86.567 1.00 10.72 82 ASP D N 1
ATOM 3932 C CA . ASP D 1 83 ? 24.772 34.288 86.431 1.00 10.92 82 ASP D CA 1
ATOM 3933 C C . ASP D 1 83 ? 25.427 34.659 85.131 1.00 11.46 82 ASP D C 1
ATOM 3934 O O . ASP D 1 83 ? 25.219 35.756 84.635 1.00 11.66 82 ASP D O 1
ATOM 3939 N N . LYS D 1 84 ? 26.229 33.763 84.581 1.00 10.81 83 LYS D N 1
ATOM 3940 C CA . LYS D 1 84 ? 26.908 34.040 83.311 1.00 9.90 83 LYS D CA 1
ATOM 3941 C C . LYS D 1 84 ? 27.250 32.715 82.612 1.00 9.61 83 LYS D C 1
ATOM 3942 O O . LYS D 1 84 ? 27.544 31.722 83.252 1.00 10.15 83 LYS D O 1
ATOM 3948 N N . ILE D 1 85 ? 27.240 32.736 81.281 1.00 8.30 84 ILE D N 1
ATOM 3949 C CA . ILE D 1 85 ? 27.742 31.640 80.455 1.00 7.90 84 ILE D CA 1
ATOM 3950 C C . ILE D 1 85 ? 29.156 31.991 79.998 1.00 8.83 84 ILE D C 1
ATOM 3951 O O . ILE D 1 85 ? 29.414 33.111 79.622 1.00 10.40 84 ILE D O 1
ATOM 3956 N N . ASN D 1 86 ? 30.056 31.016 80.060 1.00 7.11 85 ASN D N 1
ATOM 3957 C CA . ASN D 1 86 ? 31.352 31.116 79.400 1.00 7.36 85 ASN D CA 1
ATOM 3958 C C . ASN D 1 86 ? 31.435 30.096 78.256 1.00 8.69 85 ASN D C 1
ATOM 3959 O O . ASN D 1 86 ? 31.110 28.938 78.397 1.00 7.30 85 ASN D O 1
ATOM 3964 N N . LEU D 1 87 ? 31.850 30.573 77.074 1.00 7.21 86 LEU D N 1
ATOM 3965 C CA . LEU D 1 87 ? 32.109 29.756 75.897 1.00 8.94 86 LEU D CA 1
ATOM 3966 C C . LEU D 1 87 ? 33.589 29.826 75.546 1.00 10.87 86 LEU D C 1
ATOM 3967 O O . LEU D 1 87 ? 34.127 30.923 75.402 1.00 9.37 86 LEU D O 1
ATOM 3972 N N . ALA D 1 88 ? 34.225 28.686 75.287 1.00 10.18 87 ALA D N 1
ATOM 3973 C CA . ALA D 1 88 ? 35.624 28.717 74.838 1.00 8.94 87 ALA D CA 1
ATOM 3974 C C . ALA D 1 88 ? 35.993 27.514 73.974 1.00 10.80 87 ALA D C 1
ATOM 3975 O O . ALA D 1 88 ? 35.550 26.388 74.227 1.00 10.10 87 ALA D O 1
ATOM 3977 N N . SER D 1 89 ? 36.810 27.791 72.955 1.00 9.43 88 SER D N 1
ATOM 3978 C CA . SER D 1 89 ? 37.550 26.760 72.217 1.00 10.67 88 SER D CA 1
ATOM 3979 C C . SER D 1 89 ? 39.040 27.078 72.335 1.00 8.79 88 SER D C 1
ATOM 3980 O O . SER D 1 89 ? 39.498 28.021 71.747 1.00 11.04 88 SER D O 1
ATOM 3983 N N . LEU D 1 90 ? 39.760 26.275 73.098 1.00 6.55 89 LEU D N 1
ATOM 3984 C CA . LEU D 1 90 ? 41.187 26.510 73.348 1.00 7.97 89 LEU D CA 1
ATOM 3985 C C . LEU D 1 90 ? 42.020 25.448 72.670 1.00 7.86 89 LEU D C 1
ATOM 3986 O O . LEU D 1 90 ? 42.633 25.710 71.686 1.00 8.09 89 LEU D O 1
ATOM 3991 N N . GLY D 1 91 ? 42.034 24.218 73.175 1.00 7.80 90 GLY D N 1
ATOM 3992 C CA . GLY D 1 91 ? 42.665 23.120 72.470 1.00 10.29 90 GLY D CA 1
ATOM 3993 C C . GLY D 1 91 ? 44.193 23.148 72.494 1.00 11.04 90 GLY D C 1
ATOM 3994 O O . GLY D 1 91 ? 44.862 22.585 71.627 1.00 10.36 90 GLY D O 1
ATOM 3995 N N . ASN D 1 92 ? 44.746 23.807 73.504 1.00 9.69 91 ASN D N 1
ATOM 3996 C CA . ASN D 1 92 ? 46.198 23.869 73.653 1.00 11.98 91 ASN D CA 1
ATOM 3997 C C . ASN D 1 92 ? 46.759 22.534 74.083 1.00 12.15 91 ASN D C 1
ATOM 3998 O O . ASN D 1 92 ? 47.831 22.162 73.690 1.00 14.32 91 ASN D O 1
ATOM 4016 N N . THR D 1 94 ? 44.800 19.545 73.964 1.00 15.87 93 THR D N 1
ATOM 4017 C CA . THR D 1 94 ? 44.167 18.584 73.064 1.00 12.31 93 THR D CA 1
ATOM 4018 C C . THR D 1 94 ? 43.644 19.371 71.869 1.00 11.40 93 THR D C 1
ATOM 4019 O O . THR D 1 94 ? 42.522 19.871 71.907 1.00 9.72 93 THR D O 1
ATOM 4023 N N . PRO D 1 95 ? 44.448 19.461 70.799 1.00 10.79 94 PRO D N 1
ATOM 4024 C CA . PRO D 1 95 ? 44.077 20.200 69.599 1.00 12.30 94 PRO D CA 1
ATOM 4025 C C . PRO D 1 95 ? 43.104 19.462 68.646 1.00 12.92 94 PRO D C 1
ATOM 4026 O O . PRO D 1 95 ? 43.466 19.037 67.532 1.00 11.80 94 PRO D O 1
ATOM 4030 N N . HIS D 1 96 ? 41.850 19.417 69.081 1.00 10.51 95 HIS D N 1
ATOM 4031 C CA . HIS D 1 96 ? 40.772 18.704 68.443 1.00 10.16 95 HIS D CA 1
ATOM 4032 C C . HIS D 1 96 ? 39.593 19.550 68.859 1.00 9.97 95 HIS D C 1
ATOM 4033 O O . HIS D 1 96 ? 39.285 19.625 70.070 1.00 11.70 95 HIS D O 1
ATOM 4040 N N . VAL D 1 97 ? 38.931 20.146 67.883 1.00 9.04 96 VAL D N 1
ATOM 4041 C CA . VAL D 1 97 ? 37.932 21.169 68.153 1.00 11.18 96 VAL D CA 1
ATOM 4042 C C . VAL D 1 97 ? 36.924 20.657 69.188 1.00 9.34 96 VAL D C 1
ATOM 4043 O O . VAL D 1 97 ? 36.287 19.620 69.007 1.00 7.00 96 VAL D O 1
ATOM 4047 N N . HIS D 1 98 ? 36.752 21.460 70.212 1.00 7.40 97 HIS D N 1
ATOM 4048 C CA . HIS D 1 98 ? 35.717 21.272 71.151 1.00 7.73 97 HIS D CA 1
ATOM 4049 C C . HIS D 1 98 ? 35.456 22.586 71.876 1.00 10.04 97 HIS D C 1
ATOM 4050 O O . HIS D 1 98 ? 36.370 23.397 72.035 1.00 12.30 97 HIS D O 1
ATOM 4057 N N . TRP D 1 99 ? 34.199 22.781 72.256 1.00 10.68 98 TRP D N 1
ATOM 4058 C CA . TRP D 1 99 ? 33.730 24.022 72.882 1.00 10.59 98 TRP D CA 1
ATOM 4059 C C . TRP D 1 99 ? 33.289 23.698 74.279 1.00 9.64 98 TRP D C 1
ATOM 4060 O O . TRP D 1 99 ? 32.438 22.840 74.478 1.00 11.36 98 TRP D O 1
ATOM 4071 N N . HIS D 1 100 ? 33.836 24.428 75.233 1.00 7.95 99 HIS D N 1
ATOM 4072 C CA . HIS D 1 100 ? 33.371 24.399 76.609 1.00 8.34 99 HIS D CA 1
ATOM 4073 C C . HIS D 1 100 ? 32.201 25.377 76.732 1.00 8.16 99 HIS D C 1
ATOM 4074 O O . HIS D 1 100 ? 32.270 26.504 76.232 1.00 9.89 99 HIS D O 1
ATOM 4081 N N . VAL D 1 101 ? 31.163 24.929 77.417 1.00 9.97 100 VAL D N 1
ATOM 4082 C CA . VAL D 1 101 ? 29.988 25.726 77.697 1.00 8.83 100 VAL D CA 1
ATOM 4083 C C . VAL D 1 101 ? 29.772 25.668 79.179 1.00 10.65 100 VAL D C 1
ATOM 4084 O O . VAL D 1 101 ? 29.307 24.669 79.702 1.00 8.65 100 VAL D O 1
ATOM 4088 N N . ILE D 1 102 ? 30.087 26.758 79.868 1.00 12.26 101 ILE D N 1
ATOM 4089 C CA . ILE D 1 102 ? 30.201 26.714 81.305 1.00 9.40 101 ILE D CA 1
ATOM 4090 C C . ILE D 1 102 ? 29.213 27.630 82.016 1.00 8.52 101 ILE D C 1
ATOM 4091 O O . ILE D 1 102 ? 29.175 28.829 81.718 1.00 10.63 101 ILE D O 1
ATOM 4096 N N . PRO D 1 103 ? 28.390 27.078 82.931 1.00 9.48 102 PRO D N 1
ATOM 4097 C CA . PRO D 1 103 ? 27.551 27.939 83.723 1.00 7.35 102 PRO D CA 1
ATOM 4098 C C . PRO D 1 103 ? 28.346 28.477 84.914 1.00 8.48 102 PRO D C 1
ATOM 4099 O O . PRO D 1 103 ? 28.929 27.677 85.690 1.00 11.77 102 PRO D O 1
ATOM 4103 N N . ARG D 1 104 ? 28.373 29.811 85.015 1.00 10.09 103 ARG D N 1
ATOM 4104 C CA . ARG D 1 104 ? 29.084 30.517 86.078 1.00 9.44 103 ARG D CA 1
ATOM 4105 C C . ARG D 1 104 ? 28.111 31.152 87.054 1.00 9.10 103 ARG D C 1
ATOM 4106 O O . ARG D 1 104 ? 27.011 31.572 86.663 1.00 6.99 103 ARG D O 1
ATOM 4114 N N . PHE D 1 105 ? 28.517 31.207 88.328 1.00 11.09 104 PHE D N 1
ATOM 4115 C CA . PHE D 1 105 ? 27.785 31.896 89.399 1.00 9.73 104 PHE D CA 1
ATOM 4116 C C . PHE D 1 105 ? 28.689 32.923 90.091 1.00 11.08 104 PHE D C 1
ATOM 4117 O O . PHE D 1 105 ? 29.902 32.753 90.164 1.00 9.31 104 PHE D O 1
ATOM 4125 N N . LYS D 1 106 ? 28.090 33.971 90.649 1.00 11.54 105 LYS D N 1
ATOM 4126 C CA . LYS D 1 106 ? 28.888 35.050 91.256 1.00 12.01 105 LYS D CA 1
ATOM 4127 C C . LYS D 1 106 ? 29.704 34.601 92.457 1.00 9.12 105 LYS D C 1
ATOM 4128 O O . LYS D 1 106 ? 30.729 35.201 92.744 1.00 9.79 105 LYS D O 1
ATOM 4134 N N . ARG D 1 107 ? 29.275 33.515 93.104 1.00 7.38 106 ARG D N 1
ATOM 4135 C CA . ARG D 1 107 ? 30.005 32.893 94.199 1.00 6.16 106 ARG D CA 1
ATOM 4136 C C . ARG D 1 107 ? 30.489 31.439 93.924 1.00 6.88 106 ARG D C 1
ATOM 4137 O O . ARG D 1 107 ? 30.646 30.628 94.864 1.00 9.46 106 ARG D O 1
ATOM 4145 N N . ASP D 1 108 ? 30.730 31.128 92.655 1.00 9.15 107 ASP D N 1
ATOM 4146 C CA . ASP D 1 108 ? 31.443 29.911 92.288 1.00 7.78 107 ASP D CA 1
ATOM 4147 C C . ASP D 1 108 ? 32.936 29.991 92.713 1.00 8.46 107 ASP D C 1
ATOM 4148 O O . ASP D 1 108 ? 33.419 31.013 93.212 1.00 8.17 107 ASP D O 1
ATOM 4153 N N . ARG D 1 109 ? 33.634 28.878 92.575 1.00 7.17 108 ARG D N 1
ATOM 4154 C CA . ARG D 1 109 ? 35.017 28.781 93.001 1.00 8.78 108 ARG D CA 1
ATOM 4155 C C . ARG D 1 109 ? 35.899 29.926 92.469 1.00 4.74 108 ARG D C 1
ATOM 4156 O O . ARG D 1 109 ? 36.790 30.396 93.176 1.00 5.86 108 ARG D O 1
ATOM 4164 N N . HIS D 1 110 ? 35.670 30.374 91.229 1.00 8.05 109 HIS D N 1
ATOM 4165 C CA . HIS D 1 110 ? 36.612 31.248 90.565 1.00 8.03 109 HIS D CA 1
ATOM 4166 C C . HIS D 1 110 ? 36.111 32.675 90.281 1.00 7.56 109 HIS D C 1
ATOM 4167 O O . HIS D 1 110 ? 36.919 33.544 90.004 1.00 10.03 109 HIS D O 1
ATOM 4174 N N . PHE D 1 111 ? 34.807 32.933 90.363 1.00 8.11 110 PHE D N 1
ATOM 4175 C CA . PHE D 1 111 ? 34.234 34.169 89.785 1.00 6.63 110 PHE D CA 1
ATOM 4176 C C . PHE D 1 111 ? 34.818 35.432 90.446 1.00 8.92 110 PHE D C 1
ATOM 4177 O O . PHE D 1 111 ? 34.906 35.483 91.678 1.00 7.52 110 PHE D O 1
ATOM 4185 N N . PRO D 1 112 ? 35.140 36.492 89.659 1.00 6.78 111 PRO D N 1
ATOM 4186 C CA . PRO D 1 112 ? 34.994 36.676 88.221 1.00 10.25 111 PRO D CA 1
ATOM 4187 C C . PRO D 1 112 ? 36.214 36.239 87.416 1.00 9.23 111 PRO D C 1
ATOM 4188 O O . PRO D 1 112 ? 36.313 36.598 86.253 1.00 12.05 111 PRO D O 1
ATOM 4192 N N . ASN D 1 113 ? 37.105 35.420 87.978 1.00 10.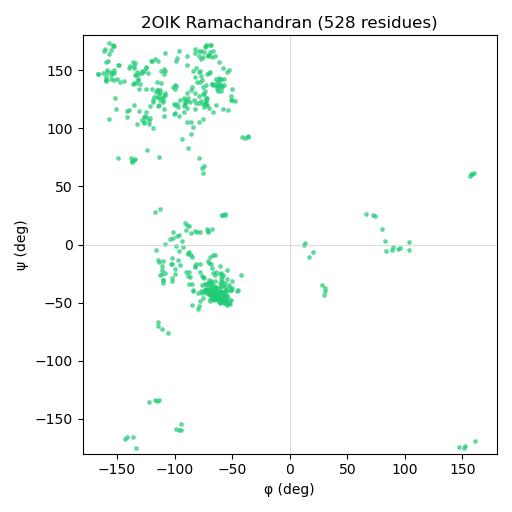54 112 ASN D N 1
ATOM 4193 C CA . ASN D 1 113 ? 38.142 34.807 87.123 1.00 10.27 112 ASN D CA 1
ATOM 4194 C C . ASN D 1 113 ? 37.531 33.747 86.206 1.00 11.38 112 ASN D C 1
ATOM 4195 O O . ASN D 1 113 ? 36.407 33.267 86.471 1.00 8.84 112 ASN D O 1
ATOM 4200 N N . SER D 1 114 ? 38.262 33.373 85.146 1.00 10.04 113 SER D N 1
ATOM 4201 C CA . SER D 1 114 ? 37.869 32.200 84.330 1.00 10.62 113 SER D CA 1
ATOM 4202 C C . SER D 1 114 ? 38.042 31.018 85.219 1.00 9.30 113 SER D C 1
ATOM 4203 O O . SER D 1 114 ? 38.744 31.122 86.245 1.00 7.81 113 SER D O 1
ATOM 4206 N N . VAL D 1 115 ? 37.489 29.884 84.801 1.00 9.31 114 VAL D N 1
ATOM 4207 C CA . VAL D 1 115 ? 37.646 28.667 85.577 1.00 8.66 114 VAL D CA 1
ATOM 4208 C C . VAL D 1 115 ? 39.064 28.136 85.508 1.00 8.81 114 VAL D C 1
ATOM 4209 O O . VAL D 1 115 ? 39.409 27.203 86.204 1.00 6.17 114 VAL D O 1
ATOM 4213 N N . TRP D 1 116 ? 39.843 28.645 84.565 1.00 7.57 115 TRP D N 1
ATOM 4214 C CA . TRP D 1 116 ? 41.276 28.329 84.420 1.00 10.46 115 TRP D CA 1
ATOM 4215 C C . TRP D 1 116 ? 42.207 29.218 85.250 1.00 13.61 115 TRP D C 1
ATOM 4216 O O . TRP D 1 116 ? 43.427 28.985 85.294 1.00 14.25 115 TRP D O 1
ATOM 4227 N N . GLY D 1 117 ? 41.669 30.242 85.897 1.00 10.61 116 GLY D N 1
ATOM 4228 C CA . GLY D 1 117 ? 42.473 31.185 86.627 1.00 10.61 116 GLY D CA 1
ATOM 4229 C C . GLY D 1 117 ? 42.578 30.804 88.086 1.00 10.88 116 GLY D C 1
ATOM 4230 O O . GLY D 1 117 ? 42.419 29.643 88.429 1.00 11.59 116 GLY D O 1
ATOM 4231 N N . GLU D 1 118 ? 42.823 31.797 88.937 1.00 12.12 117 GLU D N 1
ATOM 4232 C CA . GLU D 1 118 ? 42.991 31.580 90.368 1.00 13.43 117 GLU D CA 1
ATOM 4233 C C . GLU D 1 118 ? 41.673 31.318 91.088 1.00 11.75 117 GLU D C 1
ATOM 4234 O O . GLU D 1 118 ? 40.694 32.000 90.888 1.00 12.65 117 GLU D O 1
ATOM 4240 N N . THR D 1 119 ? 41.671 30.328 91.960 1.00 11.09 118 THR D N 1
ATOM 4241 C CA . THR D 1 119 ? 40.568 30.130 92.881 1.00 8.95 118 THR D CA 1
ATOM 4242 C C . THR D 1 119 ? 40.369 31.343 93.811 1.00 10.14 118 THR D C 1
ATOM 4243 O O . THR D 1 119 ? 41.335 31.880 94.343 1.00 9.42 118 THR D O 1
ATOM 4247 N N . LYS D 1 120 ? 39.111 31.757 93.996 1.00 12.28 119 LYS D N 1
ATOM 4248 C CA . LYS D 1 120 ? 38.769 32.932 94.812 1.00 12.21 119 LYS D CA 1
ATOM 4249 C C . LYS D 1 120 ? 38.074 32.522 96.078 1.00 11.55 119 LYS D C 1
ATOM 4250 O O . LYS D 1 120 ? 38.210 33.174 97.090 1.00 13.75 119 LYS D O 1
ATOM 4256 N N . ARG D 1 121 ? 37.338 31.430 96.070 1.00 11.91 120 ARG D N 1
ATOM 4257 C CA . ARG D 1 121 ? 36.624 31.075 97.308 1.00 11.62 120 ARG D CA 1
ATOM 4258 C C . ARG D 1 121 ? 36.312 29.601 97.429 1.00 14.07 120 ARG D C 1
ATOM 4259 O O . ARG D 1 121 ? 36.459 28.852 96.484 1.00 14.60 120 ARG D O 1
ATOM 4267 N N . GLU D 1 122 ? 35.905 29.197 98.630 1.00 16.93 121 GLU D N 1
ATOM 4268 C CA . GLU D 1 122 ? 35.381 27.855 98.859 1.00 21.99 121 GLU D CA 1
ATOM 4269 C C . GLU D 1 122 ? 33.985 27.790 98.253 1.00 25.56 121 GLU D C 1
ATOM 4270 O O . GLU D 1 122 ? 33.146 28.680 98.463 1.00 28.10 121 GLU D O 1
ATOM 4272 N N . SER D 1 123 ? 33.750 26.742 97.487 1.00 29.18 122 SER D N 1
ATOM 4273 C CA . SER D 1 123 ? 32.429 26.463 96.956 1.00 33.42 122 SER D CA 1
ATOM 4274 C C . SER D 1 123 ? 32.281 24.938 96.955 1.00 36.48 122 SER D C 1
ATOM 4275 O O . SER D 1 123 ? 33.253 24.214 96.689 1.00 38.30 122 SER D O 1
ATOM 4278 N N . LEU D 1 124 ? 31.093 24.452 97.301 1.00 39.34 123 LEU D N 1
ATOM 4279 C CA . LEU D 1 124 ? 30.779 23.020 97.187 1.00 41.33 123 LEU D CA 1
ATOM 4280 C C . LEU D 1 124 ? 29.381 22.854 96.551 1.00 43.12 123 LEU D C 1
ATOM 4281 O O . LEU D 1 124 ? 28.418 22.491 97.241 1.00 44.29 123 LEU D O 1
ATOM 4283 N N . PRO D 1 125 ? 29.270 23.118 95.225 1.00 43.46 124 PRO D N 1
ATOM 4284 C CA . PRO D 1 125 ? 27.963 23.054 94.544 1.00 44.33 124 PRO D CA 1
ATOM 4285 C C . PRO D 1 125 ? 27.435 21.619 94.373 1.00 45.61 124 PRO D C 1
ATOM 4286 O O . PRO D 1 125 ? 28.224 20.676 94.199 1.00 45.59 124 PRO D O 1
ATOM 4290 N N . GLN D 1 126 ? 26.112 21.464 94.436 1.00 46.52 125 GLN D N 1
ATOM 4291 C CA . GLN D 1 126 ? 25.487 20.146 94.320 1.00 47.10 125 GLN D CA 1
ATOM 4292 C C . GLN D 1 126 ? 25.578 19.652 92.876 1.00 46.53 125 GLN D C 1
ATOM 4293 O O . GLN D 1 126 ? 25.168 20.360 91.950 1.00 45.95 125 GLN D O 1
ATOM 4295 N N . ALA D 1 127 ? 26.134 18.449 92.705 1.00 45.93 126 ALA D N 1
ATOM 4296 C CA . ALA D 1 127 ? 26.241 17.785 91.400 1.00 44.53 126 ALA D CA 1
ATOM 4297 C C . ALA D 1 127 ? 24.853 17.520 90.808 1.00 43.39 126 ALA D C 1
ATOM 4298 O O . ALA D 1 127 ? 23.858 17.449 91.544 1.00 44.04 126 ALA D O 1
ATOM 4300 N N . LEU D 1 128 ? 24.782 17.371 89.487 1.00 41.04 127 LEU D N 1
ATOM 4301 C CA . LEU D 1 128 ? 23.486 17.230 88.809 1.00 40.65 127 LEU D CA 1
ATOM 4302 C C . LEU D 1 128 ? 22.720 15.943 89.142 1.00 40.92 127 LEU D C 1
ATOM 4303 O O . LEU D 1 128 ? 23.300 14.861 89.205 1.00 40.79 127 LEU D O 1
ATOM 4308 N N . ASP D 1 129 ? 21.411 16.078 89.349 1.00 41.18 128 ASP D N 1
ATOM 4309 C CA . ASP D 1 129 ? 20.531 14.920 89.486 1.00 40.87 128 ASP D CA 1
ATOM 4310 C C . ASP D 1 129 ? 20.264 14.330 88.104 1.00 40.51 128 ASP D C 1
ATOM 4311 O O . ASP D 1 129 ? 20.571 14.952 87.081 1.00 39.45 128 ASP D O 1
ATOM 4314 N N . GLN D 1 130 ? 19.714 13.119 88.085 1.00 40.13 129 GLN D N 1
ATOM 4315 C CA . GLN D 1 130 ? 19.266 12.489 86.848 1.00 39.57 129 GLN D CA 1
ATOM 4316 C C . GLN D 1 130 ? 18.278 13.416 86.160 1.00 38.12 129 GLN D C 1
ATOM 4317 O O . GLN D 1 130 ? 18.303 13.568 84.930 1.00 36.54 129 GLN D O 1
ATOM 4319 N N . GLY D 1 131 ? 17.417 14.032 86.973 1.00 35.96 130 GLY D N 1
ATOM 4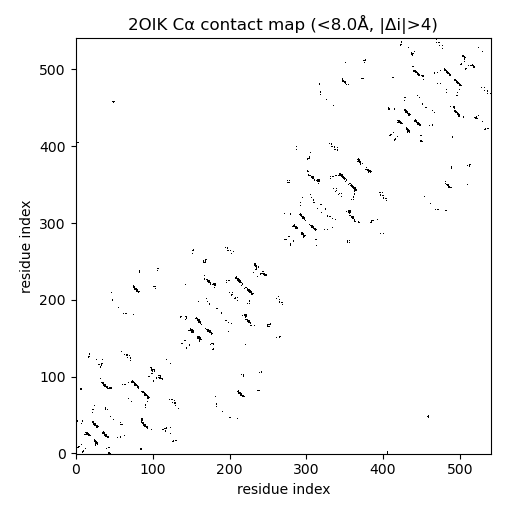320 C CA . GLY D 1 131 ? 16.438 15.008 86.501 1.00 34.67 130 GLY D CA 1
ATOM 4321 C C . GLY D 1 131 ? 17.044 16.160 85.722 1.00 32.66 130 GLY D C 1
ATOM 4322 O O . GLY D 1 131 ? 16.531 16.537 84.669 1.00 31.48 130 GLY D O 1
ATOM 4323 N N . SER D 1 132 ? 18.144 16.704 86.230 1.00 30.81 131 SER D N 1
ATOM 4324 C CA . SER D 1 132 ? 18.797 17.849 85.608 1.00 30.29 131 SER D CA 1
ATOM 4325 C C . SER D 1 132 ? 19.441 17.421 84.312 1.00 27.59 131 SER D C 1
ATOM 4326 O O . SER D 1 132 ? 19.363 18.118 83.307 1.00 24.25 131 SER D O 1
ATOM 4329 N N . THR D 1 133 ? 20.081 16.259 84.348 1.00 26.51 132 THR D N 1
ATOM 4330 C CA . THR D 1 133 ? 20.733 15.716 83.172 1.00 25.87 132 THR D CA 1
ATOM 4331 C C . THR D 1 133 ? 19.683 15.455 82.100 1.00 21.10 132 THR D C 1
ATOM 4332 O O . THR D 1 133 ? 19.890 15.775 80.953 1.00 19.35 132 THR D O 1
ATOM 4336 N N . THR D 1 134 ? 18.548 14.893 82.496 1.00 19.30 133 THR D N 1
ATOM 4337 C CA . THR D 1 134 ? 17.426 14.667 81.573 1.00 18.32 133 THR D CA 1
ATOM 4338 C C . THR D 1 134 ? 16.905 15.972 80.987 1.00 17.71 133 THR D C 1
ATOM 4339 O O . THR D 1 134 ? 16.710 16.085 79.774 1.00 14.84 133 THR D O 1
ATOM 4343 N N . ALA D 1 135 ? 16.719 16.954 81.859 1.00 17.00 134 ALA D N 1
ATOM 4344 C CA . ALA D 1 135 ? 16.300 18.295 81.464 1.00 14.93 134 ALA D CA 1
ATOM 4345 C C . ALA D 1 135 ? 17.167 18.913 80.397 1.00 14.02 134 ALA D C 1
ATOM 4346 O O . ALA D 1 135 ? 16.637 19.455 79.430 1.00 14.40 134 ALA D O 1
ATOM 4348 N N . LEU D 1 136 ? 18.486 18.843 80.581 1.00 13.38 135 LEU D N 1
ATOM 4349 C CA . LEU D 1 136 ? 19.450 19.334 79.585 1.00 13.24 135 LEU D CA 1
ATOM 4350 C C . LEU D 1 136 ? 19.287 18.620 78.256 1.00 13.54 135 LEU D C 1
ATOM 4351 O O . LEU D 1 136 ? 19.336 19.257 77.197 1.00 12.29 135 LEU D O 1
ATOM 4356 N N . LYS D 1 137 ? 19.181 17.291 78.304 1.00 15.05 136 LYS D N 1
ATOM 4357 C CA . LYS D 1 137 ? 18.995 16.489 77.082 1.00 15.76 136 LYS D CA 1
ATOM 4358 C C . LYS D 1 137 ? 17.748 16.947 76.345 1.00 12.15 136 LYS D C 1
ATOM 4359 O O . LYS D 1 137 ? 17.804 17.212 75.135 1.00 13.49 136 LYS D O 1
ATOM 4365 N N . LYS D 1 138 ? 16.639 17.050 77.079 1.00 11.18 137 LYS D N 1
ATOM 4366 C CA . LYS D 1 138 ? 15.372 17.510 76.523 1.00 12.90 137 LYS D CA 1
ATOM 4367 C C . LYS D 1 138 ? 15.500 18.892 75.908 1.00 11.68 137 LYS D C 1
ATOM 4368 O O . LYS D 1 138 ? 15.067 19.106 74.759 1.00 12.41 137 LYS D O 1
ATOM 4370 N N . ALA D 1 139 ? 16.123 19.819 76.641 1.00 12.55 138 ALA D N 1
ATOM 4371 C CA . ALA D 1 139 ? 16.248 21.192 76.166 1.00 11.25 138 ALA D CA 1
ATOM 4372 C C . ALA D 1 139 ? 17.123 21.305 74.943 1.00 11.96 138 ALA D C 1
ATOM 4373 O O . ALA D 1 139 ? 16.840 22.095 74.031 1.00 13.09 138 ALA D O 1
ATOM 4375 N N . ILE D 1 140 ? 18.193 20.520 74.894 1.00 13.03 139 ILE D N 1
ATOM 4376 C CA . ILE D 1 140 ? 19.020 20.512 73.687 1.00 13.12 139 ILE D CA 1
ATOM 4377 C C . ILE D 1 140 ? 18.215 19.917 72.507 1.00 14.21 139 ILE D C 1
ATOM 4378 O O . ILE D 1 140 ? 18.235 20.445 71.399 1.00 13.92 139 ILE D O 1
ATOM 4383 N N . SER D 1 141 ? 17.505 18.821 72.750 1.00 15.71 140 SER D N 1
ATOM 4384 C CA . SER D 1 141 ? 16.776 18.139 71.673 1.00 14.81 140 SER D CA 1
ATOM 4385 C C . SER D 1 141 ? 15.678 19.007 71.073 1.00 15.53 140 SER D C 1
ATOM 4386 O O . SER D 1 141 ? 15.533 19.049 69.863 1.00 16.81 140 SER D O 1
ATOM 4389 N N . VAL D 1 142 ? 14.899 19.698 71.898 1.00 14.31 141 VAL D N 1
ATOM 4390 C CA . VAL D 1 142 ? 13.802 20.518 71.366 1.00 16.11 141 VAL D CA 1
ATOM 4391 C C . VAL D 1 142 ? 14.316 21.585 70.402 1.00 15.21 141 VAL D C 1
ATOM 4392 O O . VAL D 1 142 ? 13.589 21.997 69.486 1.00 14.01 141 VAL D O 1
ATOM 4396 N N . ARG D 1 143 ? 15.566 22.005 70.608 1.00 14.83 142 ARG D N 1
ATOM 4397 C CA . ARG D 1 143 ? 16.185 23.073 69.816 1.00 13.67 142 ARG D CA 1
ATOM 4398 C C . ARG D 1 143 ? 16.870 22.559 68.564 1.00 15.19 142 ARG D C 1
ATOM 4399 O O . ARG D 1 143 ? 16.962 23.286 67.571 1.00 15.35 142 ARG D O 1
ATOM 4407 N N . LEU D 1 144 ? 17.318 21.309 68.594 1.00 13.62 143 LEU D N 1
ATOM 4408 C CA . LEU D 1 144 ? 18.100 20.767 67.496 1.00 15.76 143 LEU D CA 1
ATOM 4409 C C . LEU D 1 144 ? 17.393 19.688 66.669 1.00 17.01 143 LEU D C 1
ATOM 4410 O O . LEU D 1 144 ? 17.749 19.504 65.520 1.00 17.10 143 LEU D O 1
ATOM 4415 N N . ASP D 1 145 ? 16.427 18.965 67.239 1.00 20.85 144 ASP D N 1
ATOM 4416 C CA . ASP D 1 145 ? 15.760 17.857 66.514 1.00 22.17 144 ASP D CA 1
ATOM 4417 C C . ASP D 1 145 ? 14.482 18.325 65.821 1.00 24.16 144 ASP D C 1
ATOM 4418 O O . ASP D 1 145 ? 13.783 19.207 66.331 1.00 25.44 144 ASP D O 1
#